Protein AF-A0AA37HK03-F1 (afdb_monomer_lite)

InterPro domains:
  IPR011094 Uncharacterised protein family, LppY/LpqO [PF07485] (30-148)

Foldseek 3Di:
DDDDDDDPPPDPDPPPPPDPPPDDDPLQVLLCVLQVHHFDAAPPQKTKDKQFQCVDFKDAPNRTDDSQRPRIKMKIWHDDDDQKIKIKIKHKAQPQLVPLLVVLCVVLVKDFPDKAAPGPRMVVGIIITIIIDMDGSNSVSNSNNSSCVSGPGDDHDVVPPDDDDDDDDDDDDPPRHDQPPQPPDPDPPAPDPQVVVCVVVVHHWDDRPNDTHDDDPDAAEEEEEEEDDPVCQVVDDCCPDLCVVVCVVCVVVSHHYYYHYDDPVCLVVSLVVLLVHQEYEYPYAQDDDVPGDGCVSVLVSQVVSVVSVRHYPCRSVVCVQFQWPCVLVVCQPPPQHFPKDKDQALVSLLPPVQVVLVVFKKWKAFGHDDDQVRIKIWHDDPDQKIFMFGLDDPRDTDIDGPVVVSVVSSVVCVVGGIMMMGHDDPCCQVFAKDFDDDPNDTDAIFTGNSPSDDDDDPDDDDDPGDGGDGDDDDDDDDDDDDPPSPPDPPDRGDRDRRRDD

Organism: NCBI:txid2038277

pLDDT: mean 76.16, std 23.77, range [21.95, 98.19]

Secondary structure (DSSP, 8-state):
---------------------PPPPHHHHHHHHHHTS--EEETTTEEEEEEE-TT--EEETTEEE-HHHH-EEEEEEEEEETTEEEEEEEEEEEHHHHHHHHHHHHHTT-EEEEEE-SSTTEES-EEEEEEEEEE-HHHHHHHHHHHHHTTT---SGGG--S--------PPPTTPPPPPP---------SS-HHHHHHHHTS--EEETTEEE----SPPEEEEEEE--HHHHHH--TTTSTTHHHHHHHHHTT-EEEEEEE-GGGHHHHHHHHTT-SEEEE---SS-BTTB--SHHHHHHHHHHHHTT-EETT-HHHHHHHTSTHHHHHTTTSTT----EE--SHHHHHHHHHHHHHTS-EEEE-SS--TTTTEEEEEE-STTEEEEEESSTT--EEEEEHHHHHHHHHHHHHTT---EEEE--GGGGG-EEEEEEETTEEEEEEEE---SSPPPPTT---PPPPPPPPPP-SS-------TTS-S-----S----PPP-

Structure (mmCIF, N/CA/C/O backbone):
data_AF-A0AA37HK03-F1
#
_entry.id   AF-A0AA37HK03-F1
#
loop_
_atom_site.group_PDB
_atom_site.id
_atom_site.type_symbol
_atom_site.label_atom_id
_atom_site.label_alt_id
_atom_site.label_comp_id
_atom_site.label_asym_id
_atom_site.label_entity_id
_atom_site.label_seq_id
_atom_site.pdbx_PDB_ins_code
_atom_site.Cartn_x
_atom_site.Cartn_y
_atom_site.Cartn_z
_atom_site.occupancy
_atom_site.B_iso_or_equiv
_atom_site.auth_seq_id
_atom_site.auth_comp_id
_atom_site.auth_asym_id
_atom_site.auth_atom_id
_atom_site.pdbx_PDB_model_num
ATOM 1 N N . MET A 1 1 ? 73.426 -10.318 -72.072 1.00 38.22 1 MET A N 1
ATOM 2 C CA . MET A 1 1 ? 73.362 -9.457 -70.872 1.00 38.22 1 MET A CA 1
ATOM 3 C C . MET A 1 1 ? 71.901 -9.128 -70.599 1.00 38.22 1 MET A C 1
ATOM 5 O O . MET A 1 1 ? 71.285 -8.549 -71.477 1.00 38.22 1 MET A O 1
ATOM 9 N N . ARG A 1 2 ? 71.408 -9.499 -69.402 1.00 37.91 2 ARG A N 1
ATOM 10 C CA . ARG A 1 2 ? 70.182 -9.012 -68.720 1.00 37.91 2 ARG A CA 1
ATOM 11 C C . ARG A 1 2 ? 68.852 -9.396 -69.399 1.00 37.91 2 ARG A C 1
ATOM 13 O O . ARG A 1 2 ? 68.442 -8.772 -70.361 1.00 37.91 2 ARG A O 1
ATOM 20 N N . SER A 1 3 ? 68.216 -10.515 -69.027 1.00 39.12 3 SER A N 1
ATOM 21 C CA . SER A 1 3 ? 67.276 -10.644 -67.888 1.00 39.12 3 SER A CA 1
ATOM 22 C C . SER A 1 3 ? 66.507 -9.356 -67.588 1.00 39.12 3 SER A C 1
ATOM 24 O O . SER A 1 3 ? 67.142 -8.362 -67.252 1.00 39.12 3 SER A O 1
ATOM 26 N N . TRP A 1 4 ? 65.171 -9.418 -67.631 1.00 37.78 4 TRP A N 1
ATOM 27 C CA . TRP A 1 4 ? 64.257 -9.138 -66.508 1.00 37.78 4 TRP A CA 1
ATOM 28 C C . TRP A 1 4 ? 62.807 -9.402 -66.964 1.00 37.78 4 TRP A C 1
ATOM 30 O O . TRP A 1 4 ? 62.128 -8.551 -67.528 1.00 37.78 4 TRP A O 1
ATOM 40 N N . MET A 1 5 ? 62.352 -10.634 -66.718 1.00 39.06 5 MET A N 1
ATOM 41 C CA . MET A 1 5 ? 60.961 -10.911 -66.355 1.00 39.06 5 MET A CA 1
ATOM 42 C C . MET A 1 5 ? 60.656 -10.178 -65.043 1.00 39.06 5 MET A C 1
ATOM 44 O O . MET A 1 5 ? 61.527 -10.145 -64.177 1.00 39.06 5 MET A O 1
ATOM 48 N N . MET A 1 6 ? 59.434 -9.668 -64.879 1.00 36.94 6 MET A N 1
ATOM 49 C CA . MET A 1 6 ? 58.530 -9.979 -63.753 1.00 36.94 6 MET A CA 1
ATOM 50 C C . MET A 1 6 ? 57.377 -8.970 -63.722 1.00 36.94 6 MET A C 1
ATOM 52 O O . MET A 1 6 ? 57.547 -7.791 -63.421 1.00 36.94 6 MET A O 1
ATOM 56 N N . ALA A 1 7 ? 56.188 -9.478 -64.040 1.00 40.47 7 ALA A N 1
ATOM 57 C CA . ALA A 1 7 ? 54.915 -8.840 -63.773 1.00 40.47 7 ALA A CA 1
ATOM 58 C C . ALA A 1 7 ? 54.727 -8.695 -62.254 1.00 40.47 7 ALA A C 1
ATOM 60 O O . ALA A 1 7 ? 54.696 -9.689 -61.532 1.00 40.47 7 ALA A O 1
ATOM 61 N N . PHE A 1 8 ? 54.583 -7.462 -61.769 1.00 38.34 8 PHE A N 1
ATOM 62 C CA . PHE A 1 8 ? 54.118 -7.186 -60.412 1.00 38.34 8 PHE A CA 1
ATOM 63 C C . PHE A 1 8 ? 52.585 -7.233 -60.400 1.00 38.34 8 PHE A C 1
ATOM 65 O O . PHE A 1 8 ? 51.907 -6.220 -60.549 1.00 38.34 8 PHE A O 1
ATOM 72 N N . ALA A 1 9 ? 52.032 -8.437 -60.248 1.00 40.00 9 ALA A N 1
ATOM 73 C CA . ALA A 1 9 ? 50.676 -8.609 -59.747 1.00 40.00 9 ALA A CA 1
ATOM 74 C C . ALA A 1 9 ? 50.735 -8.483 -58.219 1.00 40.00 9 ALA A C 1
ATOM 76 O O . ALA A 1 9 ? 51.138 -9.410 -57.518 1.00 40.00 9 ALA A O 1
ATOM 77 N N . SER A 1 10 ? 50.397 -7.303 -57.706 1.00 40.75 10 SER A N 1
ATOM 78 C CA . SER A 1 10 ? 50.293 -7.047 -56.272 1.00 40.75 10 SER A CA 1
ATOM 79 C C . SER A 1 10 ? 49.154 -7.876 -55.678 1.00 40.75 10 SER A C 1
ATOM 81 O O . SER A 1 10 ? 47.981 -7.533 -55.801 1.00 40.75 10 SER A O 1
ATOM 83 N N . ILE A 1 11 ? 49.515 -8.982 -55.030 1.00 42.47 11 ILE A N 1
ATOM 84 C CA . ILE A 1 11 ? 48.648 -9.736 -54.125 1.00 42.47 11 ILE A CA 1
ATOM 85 C C . ILE A 1 11 ? 48.390 -8.836 -52.911 1.00 42.47 11 ILE A C 1
ATOM 87 O O . ILE A 1 11 ? 49.252 -8.671 -52.049 1.00 42.47 11 ILE A O 1
ATOM 91 N N . LEU A 1 12 ? 47.203 -8.230 -52.848 1.00 44.94 12 LEU A N 1
ATOM 92 C CA . LEU A 1 12 ? 46.674 -7.657 -51.614 1.00 44.94 12 LEU A CA 1
ATOM 93 C C . LEU A 1 12 ? 46.266 -8.835 -50.714 1.00 44.94 12 LEU A C 1
ATOM 95 O O . LEU A 1 12 ? 45.176 -9.390 -50.840 1.00 44.94 12 LEU A O 1
ATOM 99 N N . GLY A 1 13 ? 47.181 -9.274 -49.851 1.00 41.62 13 GLY A N 1
ATOM 100 C CA . GLY A 1 13 ? 46.881 -10.255 -48.814 1.00 41.62 13 GLY A CA 1
ATOM 101 C C . GLY A 1 13 ? 45.881 -9.669 -47.820 1.00 41.62 13 GLY A C 1
ATOM 102 O O . GLY A 1 13 ? 46.199 -8.723 -47.102 1.00 41.62 13 GLY A O 1
ATOM 103 N N . LEU A 1 14 ? 44.674 -10.235 -47.777 1.00 44.09 14 LEU A N 1
ATOM 104 C CA . LEU A 1 14 ? 43.698 -10.004 -46.716 1.00 44.09 14 LEU A CA 1
ATOM 105 C C . LEU A 1 14 ? 44.274 -10.566 -45.402 1.00 44.09 14 LEU A C 1
ATOM 107 O O . LEU A 1 14 ? 44.093 -11.738 -45.077 1.00 44.09 14 LEU A O 1
ATOM 111 N N . VAL A 1 15 ? 45.000 -9.747 -44.641 1.00 44.62 15 VAL A N 1
ATOM 112 C CA . VAL A 1 15 ? 45.304 -10.054 -43.239 1.00 44.62 15 VAL A CA 1
ATOM 113 C C . VAL A 1 15 ? 44.048 -9.722 -42.442 1.00 44.62 15 VAL A C 1
ATOM 115 O O . VAL A 1 15 ? 43.826 -8.583 -42.037 1.00 44.62 15 VAL A O 1
ATOM 118 N N . ALA A 1 16 ? 43.185 -10.720 -42.257 1.00 44.19 16 ALA A N 1
ATOM 119 C CA . ALA A 1 16 ? 42.138 -10.654 -41.253 1.00 44.19 16 ALA A CA 1
ATOM 120 C C . ALA A 1 16 ? 42.818 -10.600 -39.876 1.00 44.19 16 ALA A C 1
ATOM 122 O O . ALA A 1 16 ? 43.355 -11.598 -39.398 1.00 44.19 16 ALA A O 1
ATOM 123 N N . LEU A 1 17 ? 42.833 -9.420 -39.254 1.00 42.72 17 LEU A N 1
ATOM 124 C CA . LEU A 1 17 ? 43.167 -9.264 -37.841 1.00 42.72 17 LEU A CA 1
ATOM 125 C C . LEU A 1 17 ? 42.097 -10.004 -37.027 1.00 42.72 17 LEU A C 1
ATOM 127 O O . LEU A 1 17 ? 41.047 -9.450 -36.708 1.00 42.72 17 LEU A O 1
ATOM 131 N N . ALA A 1 18 ? 42.345 -11.277 -36.724 1.00 41.91 18 ALA A N 1
ATOM 132 C CA . ALA A 1 18 ? 41.611 -11.981 -35.689 1.00 41.91 18 ALA A CA 1
ATOM 133 C C . ALA A 1 18 ? 41.924 -11.278 -34.362 1.00 41.91 18 ALA A C 1
ATOM 135 O O . ALA A 1 18 ? 43.042 -11.365 -33.853 1.00 41.91 18 ALA A O 1
ATOM 136 N N . LEU A 1 19 ? 40.956 -10.529 -33.829 1.00 42.00 19 LEU A N 1
ATOM 137 C CA . LEU A 1 19 ? 41.028 -10.049 -32.453 1.00 42.00 19 LEU A CA 1
ATOM 138 C C . LEU A 1 19 ? 41.231 -11.275 -31.549 1.00 42.00 19 LEU A C 1
ATOM 140 O O . LEU A 1 19 ? 40.526 -12.272 -31.739 1.00 42.00 19 LEU A O 1
ATOM 144 N N . PRO A 1 20 ? 42.177 -11.248 -30.595 1.00 37.78 20 PRO A N 1
ATOM 145 C CA . PRO A 1 20 ? 42.337 -12.359 -29.677 1.00 37.78 20 PRO A CA 1
ATOM 146 C C . PRO A 1 20 ? 41.033 -12.497 -28.893 1.00 37.78 20 PRO A C 1
ATOM 148 O O . PRO A 1 20 ? 40.609 -11.565 -28.210 1.00 37.78 20 PRO A O 1
ATOM 151 N N . ALA A 1 21 ? 40.381 -13.653 -29.008 1.00 44.53 21 ALA A N 1
ATOM 152 C CA . ALA A 1 21 ? 39.357 -14.037 -28.055 1.00 44.53 21 ALA A CA 1
ATOM 153 C C . ALA A 1 21 ? 40.021 -14.015 -26.672 1.00 44.53 21 ALA A C 1
ATOM 155 O O . ALA A 1 21 ? 40.962 -14.773 -26.428 1.00 44.53 21 ALA A O 1
ATOM 156 N N . GLN A 1 22 ? 39.602 -13.094 -25.801 1.00 55.88 22 GLN A N 1
ATOM 157 C CA . GLN A 1 22 ? 40.071 -13.074 -24.420 1.00 55.88 22 GLN A CA 1
ATOM 158 C C . GLN A 1 22 ? 39.709 -14.419 -23.794 1.00 55.88 22 GLN A C 1
ATOM 160 O O . GLN A 1 22 ? 38.540 -14.797 -23.732 1.00 55.88 22 GLN A O 1
ATOM 165 N N . ALA A 1 23 ? 40.732 -15.179 -23.407 1.00 62.81 23 ALA A N 1
ATOM 166 C CA . ALA A 1 23 ? 40.533 -16.416 -22.676 1.00 62.81 23 ALA A CA 1
ATOM 167 C C . ALA A 1 23 ? 39.816 -16.089 -21.359 1.00 62.81 23 ALA A 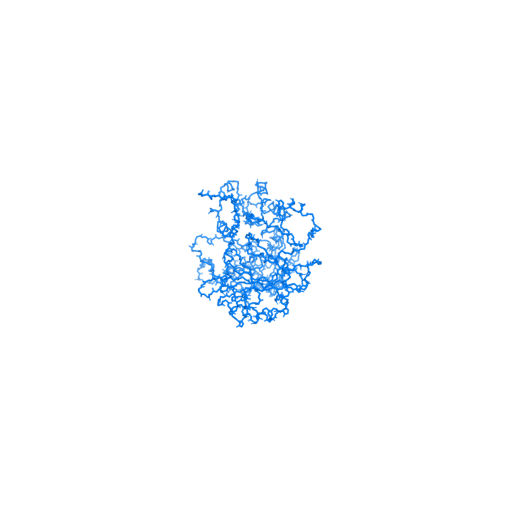C 1
ATOM 169 O O . ALA A 1 23 ? 40.187 -15.126 -20.686 1.00 62.81 23 ALA A O 1
ATOM 170 N N . ALA A 1 24 ? 38.800 -16.882 -21.007 1.00 72.94 24 ALA A N 1
ATOM 171 C CA . ALA A 1 24 ? 38.052 -16.710 -19.763 1.00 72.94 24 ALA A CA 1
ATOM 172 C C . ALA A 1 24 ? 39.011 -16.635 -18.565 1.00 72.94 24 ALA A C 1
ATOM 174 O O . ALA A 1 24 ? 39.952 -17.432 -18.486 1.00 72.94 24 ALA A O 1
ATOM 175 N N . GLU A 1 25 ? 38.781 -15.705 -17.634 1.00 87.06 25 GLU A N 1
ATOM 176 C CA . GLU A 1 25 ? 39.629 -15.580 -16.443 1.00 87.06 25 GLU A CA 1
ATOM 177 C C . GLU A 1 25 ? 39.592 -16.875 -15.611 1.00 87.06 25 GLU A C 1
ATOM 179 O O . GLU A 1 25 ? 38.585 -17.586 -15.578 1.00 87.06 25 GLU A O 1
ATOM 184 N N . SER A 1 26 ? 40.674 -17.187 -14.893 1.00 90.19 26 SER A N 1
ATOM 185 C CA . SER A 1 26 ? 40.794 -18.438 -14.124 1.00 90.19 26 SER A CA 1
ATOM 186 C C . SER A 1 26 ? 39.653 -18.653 -13.121 1.00 90.19 26 SER A C 1
ATOM 188 O O . SER A 1 26 ? 39.193 -19.778 -12.940 1.00 90.19 26 SER A O 1
ATOM 190 N N . TRP A 1 27 ? 39.136 -17.581 -12.514 1.00 93.12 27 TRP A N 1
ATOM 191 C CA . TRP A 1 27 ? 37.991 -17.659 -11.605 1.00 93.12 27 TRP A CA 1
ATOM 192 C C . TRP A 1 27 ? 36.672 -17.972 -12.332 1.00 93.12 27 TRP A C 1
ATOM 194 O O . TRP A 1 27 ? 35.844 -18.699 -11.789 1.00 93.12 27 TRP A O 1
ATOM 204 N N . GLN A 1 28 ? 36.483 -17.487 -13.567 1.00 94.56 28 GLN A N 1
ATOM 205 C CA . GLN A 1 28 ? 35.326 -17.841 -14.399 1.00 94.56 28 GLN A CA 1
ATOM 206 C C . GLN A 1 28 ? 35.395 -19.320 -14.800 1.00 94.56 28 GLN A C 1
ATOM 208 O O . GLN A 1 28 ? 34.388 -20.022 -14.750 1.00 94.56 28 GLN A O 1
ATOM 213 N N . GLN A 1 29 ? 36.592 -19.815 -15.141 1.00 93.25 29 GLN A N 1
ATOM 214 C CA . GLN A 1 29 ? 36.823 -21.232 -15.445 1.00 93.25 29 GLN A CA 1
ATOM 215 C C . GLN A 1 29 ? 36.558 -22.130 -14.229 1.00 93.25 29 GLN A C 1
ATOM 217 O O . GLN A 1 29 ? 35.939 -23.187 -14.371 1.00 93.25 29 GLN A O 1
ATOM 222 N N . ALA A 1 30 ? 36.975 -21.700 -13.034 1.00 94.06 30 ALA A N 1
ATOM 223 C CA . ALA A 1 30 ? 36.692 -22.401 -11.784 1.00 94.06 30 ALA A CA 1
ATOM 224 C C . ALA A 1 30 ? 35.182 -22.478 -11.506 1.00 94.06 30 ALA A C 1
ATOM 226 O O . ALA A 1 30 ? 34.683 -23.548 -11.160 1.00 94.06 30 ALA A O 1
ATOM 227 N N . ILE A 1 31 ? 34.439 -21.389 -11.739 1.00 95.31 31 ILE A N 1
ATOM 228 C CA . ILE A 1 31 ? 32.973 -21.382 -11.612 1.00 95.31 31 ILE A CA 1
ATOM 229 C C . ILE A 1 31 ? 32.322 -22.306 -12.636 1.00 95.31 31 ILE A C 1
ATOM 231 O O . ILE A 1 31 ? 31.485 -23.127 -12.270 1.00 95.31 31 ILE A O 1
ATOM 235 N N . ALA A 1 32 ? 32.708 -22.193 -13.909 1.00 92.44 32 ALA A N 1
ATOM 236 C CA . ALA A 1 32 ? 32.160 -23.020 -14.978 1.00 92.44 32 ALA A CA 1
ATOM 237 C C . ALA A 1 32 ? 32.378 -24.515 -14.705 1.00 92.44 32 ALA A C 1
ATOM 239 O O . ALA A 1 32 ? 31.477 -25.321 -14.928 1.00 92.44 32 ALA A O 1
ATOM 240 N N . SER A 1 33 ? 33.556 -24.866 -14.184 1.00 91.00 33 SER A N 1
ATOM 241 C CA . SER A 1 33 ? 33.901 -26.237 -13.806 1.00 91.00 33 SER A CA 1
ATOM 242 C C . SER A 1 33 ? 33.101 -26.706 -12.590 1.00 91.00 33 SER A C 1
ATOM 244 O O . SER A 1 33 ? 32.532 -27.791 -12.630 1.00 91.00 33 SER A O 1
ATOM 246 N N . GLY A 1 34 ? 33.005 -25.887 -11.536 1.00 90.94 34 GLY A N 1
ATOM 247 C CA . GLY A 1 34 ? 32.278 -26.238 -10.311 1.00 90.94 34 GLY A CA 1
ATOM 248 C C . GLY A 1 34 ? 30.763 -26.360 -10.506 1.00 90.94 34 GLY A C 1
ATOM 249 O O . GLY A 1 34 ? 30.147 -27.244 -9.923 1.00 90.94 34 GLY A O 1
ATOM 250 N N . LEU A 1 35 ? 30.167 -25.523 -11.364 1.00 90.19 35 LEU A N 1
ATOM 251 C CA . LEU A 1 35 ? 28.745 -25.603 -11.727 1.00 90.19 35 LEU A CA 1
ATOM 252 C C . LEU A 1 35 ? 28.457 -26.612 -12.850 1.00 90.19 35 LEU A C 1
ATOM 254 O O . LEU A 1 35 ? 27.295 -26.901 -13.125 1.00 90.19 35 LEU A O 1
ATOM 258 N N . GLY A 1 36 ? 29.486 -27.107 -13.545 1.00 87.31 36 GLY A N 1
ATOM 259 C CA . GLY A 1 36 ? 29.335 -27.997 -14.701 1.00 87.31 36 GLY A CA 1
ATOM 260 C C . GLY A 1 36 ? 28.715 -27.335 -15.942 1.00 87.31 36 GLY A C 1
ATOM 261 O O . GLY A 1 36 ? 28.294 -28.031 -16.868 1.00 87.31 36 GLY A O 1
ATOM 262 N N . LYS A 1 37 ? 28.634 -25.998 -15.982 1.00 86.44 37 LYS A N 1
ATOM 263 C CA . LYS A 1 37 ? 28.079 -25.222 -17.100 1.00 86.44 37 LYS A CA 1
ATOM 264 C C . LYS A 1 37 ? 28.776 -23.859 -17.207 1.00 86.44 37 LYS A C 1
ATOM 266 O O . LYS A 1 37 ? 28.854 -23.150 -16.203 1.00 86.44 37 LYS A O 1
ATOM 271 N N . PRO A 1 38 ? 29.225 -23.438 -18.405 1.00 89.56 38 PRO A N 1
ATOM 272 C CA . PRO A 1 38 ? 29.744 -22.090 -18.591 1.00 89.56 38 PRO A CA 1
ATOM 273 C C . PRO A 1 38 ? 28.625 -21.041 -18.504 1.00 89.56 38 PRO A C 1
ATOM 275 O O . PRO A 1 38 ? 27.493 -21.262 -18.938 1.00 89.56 38 PRO A O 1
ATOM 278 N N . GLY A 1 39 ? 28.968 -19.880 -17.959 1.00 89.75 39 GLY A N 1
ATOM 279 C CA . GLY A 1 39 ? 28.197 -18.644 -18.021 1.00 89.75 39 GLY A CA 1
ATOM 280 C C . GLY A 1 39 ? 28.657 -17.701 -19.131 1.00 89.75 39 GLY A C 1
ATOM 281 O O . GLY A 1 39 ? 29.530 -18.023 -19.938 1.00 89.75 39 GLY A O 1
ATOM 282 N N . MET A 1 40 ? 28.061 -16.514 -19.143 1.00 89.69 40 MET A N 1
ATOM 283 C CA . MET A 1 40 ? 28.362 -15.423 -20.063 1.00 89.69 40 MET A CA 1
ATOM 284 C C . MET A 1 40 ? 28.849 -14.203 -19.285 1.00 89.69 40 MET A C 1
ATOM 286 O O . MET A 1 40 ? 28.302 -13.868 -18.232 1.00 89.69 40 MET A O 1
ATOM 290 N N . GLU A 1 41 ? 29.864 -13.528 -19.815 1.00 88.25 41 GLU A N 1
ATOM 291 C CA . GLU A 1 41 ? 30.299 -12.243 -19.284 1.00 88.25 41 GLU A CA 1
ATOM 292 C C . GLU A 1 41 ? 29.314 -11.136 -19.682 1.00 88.25 41 GLU A C 1
ATOM 294 O O . GLU A 1 41 ? 28.898 -11.015 -20.834 1.00 88.25 41 GLU A O 1
ATOM 299 N N . MET A 1 42 ? 28.928 -10.340 -18.694 1.00 84.44 42 MET A N 1
ATOM 300 C CA . MET A 1 42 ? 28.010 -9.217 -18.795 1.00 84.44 42 MET A CA 1
ATOM 301 C C . MET A 1 42 ? 28.777 -7.910 -18.542 1.00 84.44 42 MET A C 1
ATOM 303 O O . MET A 1 42 ? 29.794 -7.918 -17.836 1.00 84.44 42 MET A O 1
ATOM 307 N N . PRO A 1 43 ? 28.287 -6.762 -19.051 1.00 79.88 43 PRO A N 1
ATOM 308 C CA . PRO A 1 43 ? 28.872 -5.459 -18.746 1.00 79.88 43 PRO A CA 1
ATOM 309 C C . PRO A 1 43 ? 29.088 -5.252 -17.240 1.00 79.88 43 PRO A C 1
ATOM 311 O O . PRO A 1 43 ? 28.246 -5.630 -16.427 1.00 79.88 43 PRO A O 1
ATOM 314 N N . GLY A 1 44 ? 30.210 -4.632 -16.870 1.00 80.81 44 GLY A N 1
ATOM 315 C CA . GLY A 1 44 ? 30.574 -4.414 -15.463 1.00 80.81 44 GLY A CA 1
ATOM 316 C C . GLY A 1 44 ? 31.347 -5.566 -14.808 1.00 80.81 44 GLY A C 1
ATOM 317 O O . GLY A 1 44 ? 31.490 -5.571 -13.586 1.00 80.81 44 GLY A O 1
ATOM 318 N N . GLY A 1 45 ? 31.857 -6.521 -15.597 1.00 85.75 45 GLY A N 1
ATOM 319 C CA . GLY A 1 45 ? 32.695 -7.620 -15.101 1.00 85.75 45 GLY A CA 1
ATOM 320 C C . GLY A 1 45 ? 31.909 -8.680 -14.329 1.00 85.75 45 GLY A C 1
ATOM 321 O O . GLY A 1 45 ? 32.440 -9.305 -13.411 1.00 85.75 45 GLY A O 1
ATOM 322 N N . VAL A 1 46 ? 30.627 -8.846 -14.663 1.00 92.12 46 VAL A N 1
ATOM 323 C CA . VAL A 1 46 ? 29.740 -9.833 -14.038 1.00 92.12 46 VAL A CA 1
ATOM 324 C C . VAL A 1 46 ? 29.717 -11.091 -14.896 1.00 92.12 46 VAL A C 1
ATOM 326 O O . VAL A 1 46 ? 29.409 -11.029 -16.080 1.00 92.12 46 VAL A O 1
ATOM 329 N N . TYR A 1 47 ? 29.984 -12.248 -14.305 1.00 93.88 47 TYR A N 1
ATOM 330 C CA . TYR A 1 47 ? 29.870 -13.545 -14.966 1.00 93.88 47 TYR A CA 1
ATOM 331 C C . TYR A 1 47 ? 28.559 -14.216 -14.562 1.00 93.88 47 TYR A C 1
ATOM 333 O O . TYR A 1 47 ? 28.361 -14.535 -13.391 1.00 93.88 47 TYR A O 1
ATOM 341 N N . ARG A 1 48 ? 27.633 -14.405 -15.506 1.00 94.25 48 ARG A N 1
ATOM 342 C CA . ARG A 1 48 ? 26.269 -14.879 -15.229 1.00 94.25 48 ARG A CA 1
ATOM 343 C C . ARG A 1 48 ? 26.018 -16.254 -15.835 1.00 94.25 48 ARG A C 1
ATOM 345 O O . ARG A 1 48 ? 26.170 -16.448 -17.037 1.00 94.25 48 ARG A O 1
ATOM 352 N N . VAL A 1 49 ? 25.563 -17.192 -15.014 1.00 93.81 49 VAL A N 1
ATOM 353 C CA . VAL A 1 49 ? 25.155 -18.543 -15.410 1.00 93.81 49 VAL A CA 1
ATOM 354 C C . VAL A 1 49 ? 23.630 -18.624 -15.373 1.00 93.81 49 VAL A C 1
ATOM 356 O O . VAL A 1 49 ? 23.011 -18.382 -14.338 1.00 93.81 49 VAL A O 1
ATOM 359 N N . GLY A 1 50 ? 23.019 -18.933 -16.519 1.00 90.81 50 GLY A N 1
ATOM 360 C CA . GLY A 1 50 ? 21.576 -19.152 -16.642 1.00 90.81 50 GLY A CA 1
ATOM 361 C C . GLY A 1 50 ? 21.203 -20.619 -16.433 1.00 90.81 50 GLY A C 1
ATOM 362 O O . GLY A 1 50 ? 21.834 -21.511 -17.005 1.00 90.81 50 GLY A O 1
ATOM 363 N N . LEU A 1 51 ? 20.159 -20.852 -15.640 1.00 92.00 51 LEU A N 1
ATOM 364 C CA . LEU A 1 51 ? 19.694 -22.164 -15.187 1.00 92.00 51 LEU A CA 1
ATOM 365 C C . LEU A 1 51 ? 18.162 -22.272 -15.363 1.00 92.00 51 LEU A C 1
ATOM 367 O O . LEU A 1 51 ? 17.419 -22.350 -14.386 1.00 92.00 51 LEU A O 1
ATOM 371 N N . PRO A 1 52 ? 17.642 -22.199 -16.601 1.00 90.44 52 PRO A N 1
ATOM 372 C CA . PRO A 1 52 ? 16.202 -22.189 -16.823 1.00 90.44 52 PRO A CA 1
ATOM 373 C C . PRO A 1 52 ? 15.555 -23.523 -16.426 1.00 90.44 52 PRO A C 1
ATOM 375 O O . PRO A 1 52 ? 16.003 -24.592 -16.846 1.00 90.44 52 PRO A O 1
ATOM 378 N N . ARG A 1 53 ? 14.434 -23.454 -15.699 1.00 92.69 53 ARG A N 1
ATOM 379 C CA . ARG A 1 53 ? 13.575 -24.595 -15.348 1.00 92.69 53 ARG A CA 1
ATOM 380 C C . ARG A 1 53 ? 12.748 -25.059 -16.546 1.00 92.69 53 ARG A C 1
ATOM 382 O O . ARG A 1 53 ? 11.537 -24.867 -16.619 1.00 92.69 53 ARG A O 1
ATOM 389 N N . THR A 1 54 ? 13.434 -25.616 -17.541 1.00 89.81 54 THR A N 1
ATOM 390 C CA . THR A 1 54 ? 12.828 -26.131 -18.786 1.00 89.81 54 THR A CA 1
ATOM 391 C C . THR A 1 54 ? 11.984 -27.394 -18.578 1.00 89.81 54 THR A C 1
ATOM 393 O O . THR A 1 54 ? 11.120 -27.712 -19.405 1.00 89.81 54 THR A O 1
ATOM 396 N N . ASP A 1 55 ? 12.201 -28.069 -17.451 1.00 92.19 55 ASP A N 1
ATOM 397 C CA . ASP A 1 55 ? 11.426 -29.197 -16.944 1.00 92.19 55 ASP A CA 1
ATOM 398 C C . ASP A 1 55 ? 10.014 -28.782 -16.506 1.00 92.19 55 ASP A C 1
ATOM 400 O O . ASP A 1 55 ? 9.052 -29.514 -16.750 1.00 92.19 55 ASP A O 1
ATOM 404 N N . LEU A 1 56 ? 9.865 -27.591 -15.919 1.00 93.19 56 LEU A N 1
ATOM 405 C CA . LEU A 1 56 ? 8.598 -27.144 -15.354 1.00 93.19 56 LEU A CA 1
ATOM 406 C C . LEU A 1 56 ? 7.574 -26.766 -16.434 1.00 93.19 56 LEU A C 1
ATOM 408 O O . LEU A 1 56 ? 7.862 -26.055 -17.399 1.00 93.19 56 LEU A O 1
ATOM 412 N N . LYS A 1 57 ? 6.331 -27.218 -16.232 1.00 94.00 57 LYS A N 1
ATOM 413 C CA . LYS A 1 57 ? 5.154 -26.879 -17.047 1.00 94.00 57 LYS A CA 1
ATOM 414 C C . LYS A 1 57 ? 4.180 -26.058 -16.207 1.00 94.00 57 LYS A C 1
ATOM 416 O O . LYS A 1 57 ? 3.178 -26.574 -15.727 1.00 94.00 57 LYS A O 1
ATOM 421 N N . VAL A 1 58 ? 4.524 -24.791 -15.987 1.00 93.50 58 VAL A N 1
ATOM 422 C CA . VAL A 1 58 ? 3.725 -23.863 -15.175 1.00 93.50 58 VAL A CA 1
ATOM 423 C C . VAL A 1 58 ? 2.661 -23.189 -16.027 1.00 93.50 58 VAL A C 1
ATOM 425 O O . VAL A 1 58 ? 2.925 -22.760 -17.148 1.00 93.50 58 VAL A O 1
ATOM 428 N N . THR A 1 59 ? 1.461 -23.068 -15.478 1.00 94.62 59 THR A N 1
ATOM 429 C CA . THR A 1 59 ? 0.349 -22.305 -16.045 1.00 94.62 59 THR A CA 1
ATOM 430 C C . THR A 1 59 ? -0.130 -21.259 -15.043 1.00 94.62 59 THR A C 1
ATOM 432 O O . THR A 1 59 ? -0.051 -21.479 -13.839 1.00 94.62 59 THR A O 1
ATOM 435 N N . LEU A 1 60 ? -0.617 -20.117 -15.520 1.00 91.12 60 LEU A N 1
ATOM 436 C CA . LEU A 1 60 ? -1.245 -19.076 -14.707 1.00 91.12 60 LEU A CA 1
ATOM 437 C C . LEU A 1 60 ? -2.543 -18.670 -15.395 1.00 91.12 60 LEU A C 1
ATOM 439 O O . LEU A 1 60 ? -2.515 -18.230 -16.541 1.00 91.12 60 LEU A O 1
ATOM 443 N N . ASP A 1 61 ? -3.675 -18.864 -14.714 1.00 89.00 61 ASP A N 1
ATOM 444 C CA . ASP A 1 61 ? -5.019 -18.574 -15.238 1.00 89.00 61 ASP A CA 1
ATOM 445 C C . ASP A 1 61 ? -5.254 -19.140 -16.664 1.00 89.00 61 ASP A C 1
ATOM 447 O O . ASP A 1 61 ? -5.863 -18.505 -17.521 1.00 89.00 61 ASP A O 1
ATOM 451 N N . GLY A 1 62 ? -4.736 -20.347 -16.934 1.00 87.06 62 GLY A N 1
ATOM 452 C CA . GLY A 1 62 ? -4.841 -21.035 -18.231 1.00 87.06 62 GLY A CA 1
ATOM 453 C C . GLY A 1 62 ? -3.746 -20.697 -19.253 1.00 87.06 62 GLY A C 1
ATOM 454 O O . GLY A 1 62 ? -3.658 -21.362 -20.284 1.00 87.06 62 GLY A O 1
ATOM 455 N N . VAL A 1 63 ? -2.871 -19.726 -18.971 1.00 88.81 63 VAL A N 1
ATOM 456 C CA . VAL A 1 63 ? -1.753 -19.341 -19.845 1.00 88.81 63 VAL A CA 1
ATOM 457 C C . VAL A 1 63 ? -0.487 -20.096 -19.450 1.00 88.81 63 VAL A C 1
ATOM 459 O O . VAL A 1 63 ? -0.044 -20.023 -18.305 1.00 88.81 63 VAL A O 1
ATOM 462 N N . ALA A 1 64 ? 0.125 -20.808 -20.396 1.00 90.62 64 ALA A N 1
ATOM 463 C CA . ALA A 1 64 ? 1.398 -21.488 -20.168 1.00 90.62 64 ALA A CA 1
ATOM 464 C C . ALA A 1 64 ? 2.543 -20.478 -19.988 1.00 90.62 64 ALA A C 1
ATOM 466 O O . ALA A 1 64 ? 2.806 -19.648 -20.859 1.00 90.62 64 ALA A O 1
ATOM 467 N N . ILE A 1 65 ? 3.264 -20.586 -18.875 1.00 89.62 65 ILE A N 1
ATOM 468 C CA . ILE A 1 65 ? 4.416 -19.748 -18.556 1.00 89.62 65 ILE A CA 1
ATOM 469 C C . ILE A 1 65 ? 5.670 -20.377 -19.154 1.00 89.62 65 ILE A C 1
ATOM 471 O O . ILE A 1 65 ? 6.097 -21.468 -18.776 1.00 89.62 65 ILE A O 1
ATOM 475 N N . LYS A 1 66 ? 6.283 -19.670 -20.103 1.00 83.56 66 LYS A N 1
ATOM 476 C CA . LYS A 1 66 ? 7.528 -20.106 -20.738 1.00 83.56 66 LYS A CA 1
ATOM 477 C C . LYS A 1 66 ? 8.718 -19.841 -19.805 1.00 83.56 66 LYS A C 1
ATOM 479 O O . LYS A 1 66 ? 8.754 -18.787 -19.165 1.00 83.56 66 LYS A O 1
ATOM 484 N N . PRO A 1 67 ? 9.743 -20.713 -19.762 1.00 83.94 67 PRO A N 1
ATOM 485 C CA . PRO A 1 67 ? 10.898 -20.494 -18.894 1.00 83.94 67 PRO A CA 1
ATOM 486 C C . PRO A 1 67 ? 11.608 -19.157 -19.111 1.00 83.94 67 PRO A C 1
ATOM 488 O O . PRO A 1 67 ? 11.986 -18.509 -18.141 1.00 83.94 67 PRO A O 1
ATOM 491 N N . ALA A 1 68 ? 11.704 -18.706 -20.366 1.00 78.31 68 ALA A N 1
ATOM 492 C CA . ALA A 1 68 ? 12.291 -17.414 -20.717 1.00 78.31 68 ALA A CA 1
ATOM 493 C C . ALA A 1 68 ? 11.513 -16.201 -20.169 1.00 78.31 68 ALA A C 1
ATOM 495 O O . ALA A 1 68 ? 12.089 -15.123 -20.070 1.00 78.31 68 ALA A O 1
ATOM 496 N N . LEU A 1 69 ? 10.229 -16.364 -19.824 1.00 81.12 69 LEU A N 1
ATOM 497 C CA . LEU A 1 69 ? 9.413 -15.304 -19.235 1.00 81.12 69 LEU A CA 1
ATOM 498 C C . LEU A 1 69 ? 9.643 -15.193 -17.725 1.00 81.12 69 LEU A C 1
ATOM 500 O O . LEU A 1 69 ? 9.857 -14.094 -17.227 1.00 81.12 69 LEU A O 1
ATOM 504 N N . ALA A 1 70 ? 9.566 -16.311 -16.994 1.00 84.25 70 ALA A N 1
ATOM 505 C CA . ALA A 1 70 ? 9.555 -16.257 -15.530 1.00 84.25 70 ALA A CA 1
ATOM 506 C C . ALA A 1 70 ? 10.129 -17.484 -14.802 1.00 84.25 70 ALA A C 1
ATOM 508 O O . ALA A 1 70 ? 10.188 -17.456 -13.581 1.00 84.25 70 ALA A O 1
ATOM 509 N N . LEU A 1 71 ? 10.578 -18.548 -15.480 1.00 89.81 71 LEU A N 1
ATOM 510 C CA . LEU A 1 71 ? 11.119 -19.754 -14.810 1.00 89.81 71 LEU A CA 1
ATOM 511 C C . LEU A 1 71 ? 12.643 -19.858 -14.975 1.00 89.81 71 LEU A C 1
ATOM 513 O O . LEU A 1 71 ? 13.203 -20.942 -15.138 1.00 89.81 71 LEU A O 1
ATOM 517 N N . GLY A 1 72 ? 13.316 -18.709 -15.014 1.00 88.75 72 GLY A N 1
ATOM 518 C CA . GLY A 1 72 ? 14.751 -18.613 -15.244 1.00 88.75 72 GLY A CA 1
ATOM 519 C C . GLY A 1 72 ? 15.536 -18.474 -13.947 1.00 88.75 72 GLY A C 1
ATOM 520 O O . GLY A 1 72 ? 15.750 -17.344 -13.517 1.00 88.75 72 GLY A O 1
ATOM 521 N N . SER A 1 73 ? 16.029 -19.578 -13.376 1.00 93.19 73 SER A N 1
ATOM 522 C CA . SER A 1 73 ? 17.021 -19.487 -12.299 1.00 93.19 73 SER A CA 1
ATOM 523 C C . SER A 1 73 ? 18.337 -18.927 -12.846 1.00 93.19 73 SER A C 1
ATOM 525 O O . SER A 1 73 ? 18.672 -19.114 -14.023 1.00 93.19 73 SER A O 1
ATOM 527 N N . TRP A 1 74 ? 19.112 -18.244 -12.011 1.00 94.69 74 TRP A N 1
ATOM 528 C CA . TRP A 1 74 ? 20.415 -17.713 -12.401 1.00 94.69 74 TRP A CA 1
ATOM 529 C C . TRP A 1 74 ? 21.351 -17.517 -11.211 1.00 94.69 74 TRP A C 1
ATOM 531 O O . TRP A 1 74 ? 20.925 -17.288 -10.083 1.00 94.69 74 TRP A O 1
ATOM 541 N N . LEU A 1 75 ? 22.649 -17.550 -11.506 1.00 96.69 75 LEU A N 1
ATOM 542 C CA . LEU A 1 75 ? 23.730 -17.188 -10.592 1.00 96.69 75 LEU A CA 1
ATOM 543 C C . LEU A 1 75 ? 24.616 -16.152 -11.283 1.00 96.69 75 LEU A C 1
ATOM 545 O O . LEU A 1 75 ? 24.989 -16.331 -12.441 1.00 96.69 75 LEU A O 1
ATOM 549 N N . ALA A 1 76 ? 24.935 -15.056 -10.606 1.00 95.69 76 ALA A N 1
ATOM 550 C CA . ALA A 1 76 ? 25.796 -14.001 -11.118 1.00 95.69 76 ALA A CA 1
ATOM 551 C C . ALA A 1 76 ? 26.951 -13.766 -10.152 1.00 95.69 76 ALA A C 1
ATOM 553 O O . ALA A 1 76 ? 26.742 -13.564 -8.960 1.00 95.69 76 ALA A O 1
ATOM 554 N N . PHE A 1 77 ? 28.160 -13.780 -10.694 1.00 96.88 77 PHE A N 1
ATOM 555 C CA . PHE A 1 77 ? 29.399 -13.694 -9.948 1.00 96.88 77 PHE A CA 1
ATOM 556 C C . PHE A 1 77 ? 30.145 -12.427 -10.331 1.00 96.88 77 PHE A C 1
ATOM 558 O O . PHE A 1 77 ? 30.226 -12.079 -11.510 1.00 96.88 77 PHE A O 1
ATOM 565 N N . GLN A 1 78 ? 30.734 -11.764 -9.347 1.00 94.44 78 GLN A N 1
ATOM 566 C CA . GLN A 1 78 ? 31.605 -10.621 -9.570 1.00 94.44 78 GLN A CA 1
ATOM 567 C C . GLN A 1 78 ? 32.860 -10.761 -8.720 1.00 94.44 78 GLN A C 1
ATOM 569 O O . GLN A 1 78 ? 32.796 -11.101 -7.538 1.00 94.44 78 GLN A O 1
ATOM 574 N N . LYS A 1 79 ? 34.017 -10.490 -9.319 1.00 93.62 79 LYS A N 1
ATOM 575 C CA . LYS A 1 79 ? 35.296 -10.473 -8.610 1.00 93.62 79 LYS A CA 1
ATOM 576 C C . LYS A 1 79 ? 35.325 -9.305 -7.622 1.00 93.62 79 LYS A C 1
ATOM 578 O O . LYS A 1 79 ? 35.107 -8.163 -8.015 1.00 93.62 79 LYS A O 1
ATOM 583 N N . VAL A 1 80 ? 35.612 -9.592 -6.353 1.00 92.56 80 VAL A N 1
ATOM 584 C CA . VAL A 1 80 ? 35.661 -8.592 -5.263 1.00 92.56 80 VAL A CA 1
ATOM 585 C C . VAL A 1 80 ? 37.024 -8.517 -4.570 1.00 92.56 80 VAL A C 1
ATOM 587 O O . VAL A 1 80 ? 37.236 -7.661 -3.717 1.00 92.56 80 VAL A O 1
ATOM 590 N N . GLY A 1 81 ? 37.969 -9.382 -4.943 1.00 87.44 81 GLY A N 1
ATOM 591 C CA . GLY A 1 81 ? 39.332 -9.379 -4.419 1.00 87.44 81 GLY A CA 1
ATOM 592 C C . GLY A 1 81 ? 40.225 -10.407 -5.110 1.00 87.44 81 GLY A C 1
ATOM 593 O O . GLY A 1 81 ? 39.825 -11.049 -6.088 1.00 87.44 81 GLY A O 1
ATOM 594 N N . GLU A 1 82 ? 41.444 -10.578 -4.599 1.00 86.06 82 GLU A N 1
ATOM 595 C CA . GLU A 1 82 ? 42.336 -11.651 -5.044 1.00 86.06 82 GLU A CA 1
ATOM 596 C C . GLU A 1 82 ? 41.730 -13.011 -4.684 1.00 86.06 82 GLU A C 1
ATOM 598 O O . GLU A 1 82 ? 41.515 -13.324 -3.516 1.00 86.06 82 GLU A O 1
ATOM 603 N N . ASN A 1 83 ? 41.411 -13.806 -5.707 1.00 87.69 83 ASN A N 1
ATOM 604 C CA . ASN A 1 83 ? 40.760 -15.111 -5.573 1.00 87.69 83 ASN A CA 1
ATOM 605 C C . ASN A 1 83 ? 39.460 -15.102 -4.733 1.00 87.69 83 ASN A C 1
ATOM 607 O O . ASN A 1 83 ? 39.152 -16.073 -4.040 1.00 87.69 83 ASN A O 1
ATOM 611 N N . GLN A 1 84 ? 38.709 -13.996 -4.769 1.00 93.88 84 GLN A N 1
ATOM 612 C CA . GLN A 1 84 ? 37.428 -13.841 -4.079 1.00 93.88 84 GLN A CA 1
ATOM 613 C C . GLN A 1 84 ? 36.364 -13.302 -5.031 1.00 93.88 84 GLN A C 1
ATOM 615 O O . GLN A 1 84 ? 36.582 -12.311 -5.738 1.00 93.88 84 GLN A O 1
ATOM 620 N N . VAL A 1 85 ? 35.194 -13.931 -5.005 1.00 96.50 85 VAL A N 1
ATOM 621 C CA . VAL A 1 85 ? 34.001 -13.492 -5.730 1.00 96.50 85 VAL A CA 1
ATOM 622 C C . VAL A 1 85 ? 32.841 -13.297 -4.765 1.00 96.50 85 VAL A C 1
ATOM 624 O O . VAL A 1 85 ? 32.733 -13.994 -3.757 1.00 96.50 85 VAL A O 1
ATOM 627 N N . MET A 1 86 ? 31.975 -12.347 -5.093 1.00 96.38 86 MET A N 1
ATOM 628 C CA . MET A 1 86 ? 30.605 -12.305 -4.600 1.00 96.38 86 MET A CA 1
ATOM 629 C C . MET A 1 86 ? 29.733 -13.061 -5.600 1.00 96.38 86 MET A C 1
ATOM 631 O O . MET A 1 86 ? 29.914 -12.907 -6.810 1.00 96.38 86 MET A O 1
ATOM 635 N N . VAL A 1 87 ? 28.776 -13.835 -5.102 1.00 96.38 87 VAL A N 1
ATOM 636 C CA . VAL A 1 87 ? 27.676 -14.387 -5.890 1.00 96.38 87 VAL A CA 1
ATOM 637 C C . VAL A 1 87 ? 26.351 -13.829 -5.395 1.00 96.38 87 VAL A C 1
ATOM 639 O O . VAL A 1 87 ? 26.126 -13.736 -4.192 1.00 96.38 87 VAL A O 1
ATOM 642 N N . MET A 1 88 ? 25.470 -13.503 -6.334 1.00 92.62 88 MET A N 1
ATOM 643 C CA . MET A 1 88 ? 24.040 -13.350 -6.096 1.00 92.62 88 MET A CA 1
ATOM 644 C C . MET A 1 88 ? 23.281 -14.298 -7.014 1.00 92.62 88 MET A C 1
ATOM 646 O O . MET A 1 88 ? 23.733 -14.584 -8.126 1.00 92.62 88 MET A O 1
ATOM 650 N N . GLY A 1 89 ? 22.120 -14.768 -6.581 1.00 92.94 89 GLY A N 1
ATOM 651 C CA . GLY A 1 89 ? 21.322 -15.672 -7.392 1.00 92.94 89 GLY A CA 1
ATOM 652 C C . GLY A 1 89 ? 19.848 -15.646 -7.075 1.00 92.94 89 GLY A C 1
ATOM 653 O O . GLY A 1 89 ? 19.436 -15.163 -6.025 1.00 92.94 89 GLY A O 1
ATOM 654 N N . ASP A 1 90 ? 19.095 -16.214 -8.002 1.00 94.44 90 ASP A N 1
ATOM 655 C CA . ASP A 1 90 ? 17.659 -16.433 -7.923 1.00 94.44 90 ASP A CA 1
ATOM 656 C C . ASP A 1 90 ? 17.393 -17.867 -8.385 1.00 94.44 90 ASP A C 1
ATOM 658 O O . ASP A 1 90 ? 17.722 -18.230 -9.521 1.00 94.44 90 ASP A O 1
ATOM 662 N N . LEU A 1 91 ? 16.885 -18.708 -7.486 1.00 96.06 91 LEU A N 1
ATOM 663 C CA . LEU A 1 91 ? 16.618 -20.119 -7.740 1.00 96.06 91 LEU A CA 1
ATOM 664 C C . LEU A 1 91 ? 15.111 -20.362 -7.769 1.00 96.06 91 LEU A C 1
ATOM 666 O O . LEU A 1 91 ? 14.434 -20.231 -6.751 1.00 96.06 91 LEU A O 1
ATOM 670 N N . VAL A 1 92 ? 14.601 -20.767 -8.929 1.00 96.19 92 VAL A N 1
ATOM 671 C CA . VAL A 1 92 ? 13.210 -21.183 -9.121 1.00 96.19 92 VAL A CA 1
ATOM 672 C C . VAL A 1 92 ? 13.051 -22.633 -8.678 1.00 96.19 92 VAL A C 1
ATOM 674 O O . VAL A 1 92 ? 13.639 -23.539 -9.277 1.00 96.19 92 VAL A O 1
ATOM 677 N N . LEU A 1 93 ? 12.232 -22.848 -7.654 1.00 95.94 93 LEU A N 1
ATOM 678 C CA . LEU A 1 93 ? 12.016 -24.125 -6.979 1.00 95.94 93 LEU A CA 1
ATOM 679 C C . LEU A 1 93 ? 10.522 -24.445 -6.896 1.00 95.94 93 LEU A C 1
ATOM 681 O O . LEU A 1 93 ? 9.688 -23.546 -6.770 1.00 95.94 93 LEU A O 1
ATOM 685 N N . THR A 1 94 ? 10.172 -25.728 -6.929 1.00 95.31 94 THR A N 1
ATOM 686 C CA . THR A 1 94 ? 8.846 -26.183 -6.484 1.00 95.31 94 THR A CA 1
ATOM 687 C C . THR A 1 94 ? 8.802 -26.273 -4.959 1.00 95.31 94 THR A C 1
ATOM 689 O O . THR A 1 94 ? 9.838 -26.288 -4.296 1.00 95.31 94 THR A O 1
ATOM 692 N N . GLU A 1 95 ? 7.603 -26.326 -4.375 1.00 92.69 95 GLU A N 1
ATOM 693 C CA . GLU A 1 95 ? 7.423 -26.337 -2.913 1.00 92.69 95 GLU A CA 1
ATOM 694 C C . GLU A 1 95 ? 8.208 -27.461 -2.210 1.00 92.69 95 GLU A C 1
ATOM 696 O O . GLU A 1 95 ? 8.798 -27.234 -1.155 1.00 92.69 95 GLU A O 1
ATOM 701 N N . ASP A 1 96 ? 8.279 -28.648 -2.819 1.00 95.12 96 ASP A N 1
ATOM 702 C CA . ASP A 1 96 ? 9.022 -29.808 -2.311 1.00 95.12 96 ASP A CA 1
ATOM 703 C C . ASP A 1 96 ? 10.550 -29.681 -2.449 1.00 95.12 96 ASP A C 1
ATOM 705 O O . ASP A 1 96 ? 11.289 -30.369 -1.746 1.00 95.12 96 ASP A O 1
ATOM 709 N N . GLU A 1 97 ? 11.039 -28.785 -3.307 1.00 97.44 97 GLU A N 1
ATOM 710 C CA . GLU A 1 97 ? 12.472 -28.555 -3.538 1.00 97.44 97 GLU A CA 1
ATOM 711 C C . GLU A 1 97 ? 13.059 -27.490 -2.595 1.00 97.44 97 GLU A C 1
ATOM 713 O O . GLU A 1 97 ? 14.271 -27.450 -2.395 1.00 97.44 97 GLU A O 1
ATOM 718 N N . VAL A 1 98 ? 12.227 -26.646 -1.972 1.00 96.25 98 VAL A N 1
ATOM 719 C CA . VAL A 1 98 ? 12.687 -25.527 -1.130 1.00 96.25 98 VAL A CA 1
ATOM 720 C C . VAL A 1 98 ? 13.560 -25.992 0.031 1.00 96.25 98 VAL A C 1
ATOM 722 O O . VAL A 1 98 ? 14.681 -25.512 0.186 1.00 96.25 98 VAL A O 1
ATOM 725 N N . ASN A 1 99 ? 13.058 -26.907 0.862 1.00 95.75 99 ASN A N 1
ATOM 726 C CA . ASN A 1 99 ? 13.754 -27.301 2.090 1.00 95.75 99 ASN A CA 1
ATOM 727 C C . ASN A 1 99 ? 15.077 -28.044 1.817 1.00 95.75 99 ASN A C 1
ATOM 729 O O . ASN A 1 99 ? 16.071 -27.692 2.454 1.00 95.75 99 ASN A O 1
ATOM 733 N N . PRO A 1 100 ? 15.146 -29.011 0.875 1.00 96.31 100 PRO A N 1
ATOM 734 C CA . PRO A 1 100 ? 16.411 -29.654 0.514 1.00 96.31 100 PRO A CA 1
ATOM 735 C C . PRO A 1 100 ? 17.476 -28.665 0.021 1.00 96.31 100 PRO A C 1
ATOM 737 O O . PRO A 1 100 ? 18.624 -28.718 0.460 1.00 96.31 100 PRO A O 1
ATOM 740 N N . VAL A 1 101 ? 17.089 -27.724 -0.847 1.00 97.75 101 VAL A N 1
ATOM 741 C CA . VAL A 1 101 ? 18.002 -26.706 -1.390 1.00 97.75 101 VAL A CA 1
ATOM 742 C C . VAL A 1 101 ? 18.459 -25.750 -0.288 1.00 97.75 101 VAL A C 1
ATOM 744 O O . VAL A 1 101 ? 19.653 -25.493 -0.149 1.00 97.75 101 VAL A O 1
ATOM 747 N N . MET A 1 102 ? 17.525 -25.271 0.537 1.00 94.19 102 MET A N 1
ATOM 748 C CA . MET A 1 102 ? 17.798 -24.385 1.671 1.00 94.19 102 MET A CA 1
ATOM 749 C C . MET A 1 102 ? 18.795 -25.001 2.657 1.00 94.19 102 MET A C 1
ATOM 751 O O . MET A 1 102 ? 19.726 -24.319 3.082 1.00 94.19 102 MET A O 1
ATOM 755 N N . ALA A 1 103 ? 18.624 -26.282 2.995 1.00 91.06 103 ALA A N 1
ATOM 756 C CA . ALA A 1 103 ? 19.533 -26.994 3.888 1.00 91.06 103 ALA A CA 1
ATOM 757 C C . ALA A 1 103 ? 20.955 -27.055 3.311 1.00 91.06 103 ALA A C 1
ATOM 759 O O . ALA A 1 103 ? 21.905 -26.664 3.986 1.00 91.06 103 ALA A O 1
ATOM 760 N N . CYS A 1 104 ? 21.093 -27.445 2.039 1.00 95.12 104 CYS A N 1
ATOM 761 C CA . CYS A 1 104 ? 22.395 -27.540 1.379 1.00 95.12 104 CYS A CA 1
ATOM 762 C C . CYS A 1 104 ? 23.111 -26.178 1.288 1.00 95.12 104 CYS A C 1
ATOM 764 O O . CYS A 1 104 ? 24.307 -26.079 1.567 1.00 95.12 104 CYS A O 1
ATOM 766 N N . LEU A 1 105 ? 22.377 -25.109 0.956 1.00 95.06 105 LEU A N 1
ATOM 767 C CA . LEU A 1 105 ? 22.921 -23.748 0.918 1.00 95.06 105 LEU A CA 1
ATOM 768 C C . LEU A 1 105 ? 23.404 -23.293 2.298 1.00 95.06 105 LEU A C 1
ATOM 770 O O . LEU A 1 105 ? 24.508 -22.761 2.414 1.00 95.06 105 LEU A O 1
ATOM 774 N N . HIS A 1 106 ? 22.605 -23.538 3.339 1.00 90.88 106 HIS A N 1
ATOM 775 C CA . HIS A 1 106 ? 22.942 -23.157 4.706 1.00 90.88 106 HIS A CA 1
ATOM 776 C C . HIS A 1 106 ? 24.189 -23.891 5.218 1.00 90.88 106 HIS A C 1
ATOM 778 O O . HIS A 1 106 ? 25.102 -23.254 5.744 1.00 90.88 106 HIS A O 1
ATOM 784 N N . GLU A 1 107 ? 24.269 -25.208 5.011 1.00 91.88 107 GLU A N 1
ATOM 785 C CA . GLU A 1 107 ? 25.443 -26.023 5.363 1.00 91.88 107 GLU A CA 1
ATOM 786 C C . GLU A 1 107 ? 26.708 -25.564 4.627 1.00 91.88 107 GLU A C 1
ATOM 788 O O . GLU A 1 107 ? 27.808 -25.588 5.180 1.00 91.88 107 GLU A O 1
ATOM 793 N N . GLY A 1 108 ? 26.548 -25.102 3.387 1.00 90.81 108 GLY A N 1
ATOM 794 C CA . GLY A 1 108 ? 27.625 -24.586 2.554 1.00 90.81 108 GLY A CA 1
ATOM 795 C C . GLY A 1 108 ? 27.992 -23.117 2.784 1.00 90.81 108 GLY A C 1
ATOM 796 O O . GLY A 1 108 ? 28.840 -22.597 2.056 1.00 90.81 108 GLY A O 1
ATOM 797 N N . GLY A 1 109 ? 27.374 -22.443 3.762 1.00 88.56 109 GLY A N 1
ATOM 798 C CA . GLY A 1 109 ? 27.655 -21.043 4.094 1.00 88.56 109 GLY A CA 1
ATOM 799 C C . GLY A 1 109 ? 27.139 -20.028 3.068 1.00 88.56 109 GLY A C 1
ATOM 800 O O . GLY A 1 109 ? 27.676 -18.924 2.986 1.00 88.56 109 GLY A O 1
ATOM 801 N N . VAL A 1 110 ? 26.127 -20.389 2.276 1.00 94.88 110 VAL A N 1
ATOM 802 C CA . VAL A 1 110 ? 25.439 -19.475 1.356 1.00 94.88 110 VAL A CA 1
ATOM 803 C C . VAL A 1 110 ? 24.223 -18.878 2.056 1.00 94.88 110 VAL A C 1
ATOM 805 O O . VAL A 1 110 ? 23.365 -19.595 2.573 1.00 94.88 110 VAL A O 1
ATOM 808 N N . GLU A 1 111 ? 24.140 -17.551 2.077 1.00 89.75 111 GLU A N 1
ATOM 809 C CA . GLU A 1 111 ? 23.027 -16.840 2.695 1.00 89.75 111 GLU A CA 1
ATOM 810 C C . GLU A 1 111 ? 21.792 -16.889 1.799 1.00 89.75 111 GLU A C 1
ATOM 812 O O . GLU A 1 111 ? 21.870 -16.671 0.588 1.00 89.75 111 GLU A O 1
ATOM 817 N N . ILE A 1 112 ? 20.632 -17.110 2.413 1.00 92.69 112 ILE A N 1
ATOM 818 C CA . ILE A 1 112 ? 19.329 -17.005 1.757 1.00 92.69 112 ILE A CA 1
ATOM 819 C C . ILE A 1 112 ? 18.761 -15.642 2.123 1.00 92.69 112 ILE A C 1
ATOM 821 O O . ILE A 1 112 ? 18.399 -15.391 3.272 1.00 92.69 112 ILE A O 1
ATOM 825 N N . THR A 1 113 ? 18.721 -14.743 1.148 1.00 81.50 113 THR A N 1
ATOM 826 C CA . THR A 1 113 ? 18.342 -13.342 1.355 1.00 81.50 113 THR A CA 1
ATOM 827 C C . THR A 1 113 ? 16.834 -13.135 1.261 1.00 81.50 113 THR A C 1
ATOM 829 O O . THR A 1 113 ? 16.306 -12.219 1.890 1.00 81.50 113 THR A O 1
ATOM 832 N N . ALA A 1 114 ? 16.127 -13.993 0.518 1.00 75.00 114 ALA A N 1
ATOM 833 C CA . ALA A 1 114 ? 14.670 -14.026 0.465 1.00 75.00 114 ALA A CA 1
ATOM 834 C C . ALA A 1 114 ? 14.144 -15.360 -0.088 1.00 75.00 114 ALA A C 1
ATOM 836 O O . ALA A 1 114 ? 14.823 -16.046 -0.846 1.00 75.00 114 ALA A O 1
ATOM 837 N N . LEU A 1 115 ? 12.892 -15.682 0.237 1.00 91.50 115 LEU A N 1
ATOM 838 C CA . LEU A 1 115 ? 12.105 -16.731 -0.410 1.00 91.50 115 LEU A CA 1
ATOM 839 C C . LEU A 1 115 ? 10.692 -16.190 -0.634 1.00 91.50 115 LEU A C 1
ATOM 841 O O . LEU A 1 115 ? 10.020 -15.830 0.332 1.00 91.50 115 LEU A O 1
ATOM 845 N N . HIS A 1 116 ? 10.251 -16.094 -1.885 1.00 83.06 116 HIS A N 1
ATOM 846 C CA . HIS A 1 116 ? 8.920 -15.573 -2.214 1.00 83.06 116 HIS A CA 1
ATOM 847 C C . HIS A 1 116 ? 8.444 -16.052 -3.589 1.00 83.06 116 HIS A C 1
ATOM 849 O O . HIS A 1 116 ? 9.130 -16.794 -4.278 1.00 83.06 116 HIS A O 1
ATOM 855 N N . ASN A 1 117 ? 7.248 -15.649 -4.000 1.00 81.50 117 ASN A N 1
ATOM 856 C CA . ASN A 1 117 ? 6.652 -16.000 -5.285 1.00 81.50 117 ASN A CA 1
ATOM 857 C C . ASN A 1 117 ? 6.732 -14.817 -6.267 1.00 81.50 117 ASN A C 1
ATOM 859 O O . ASN A 1 117 ? 6.367 -13.699 -5.915 1.00 81.50 117 ASN A O 1
ATOM 863 N N . HIS A 1 118 ? 7.134 -15.049 -7.520 1.00 82.38 118 HIS A N 1
ATOM 864 C CA . HIS A 1 118 ? 7.005 -14.034 -8.582 1.00 82.38 118 HIS A CA 1
ATOM 865 C C . HIS A 1 118 ? 5.652 -14.118 -9.305 1.00 82.38 118 HIS A C 1
ATOM 867 O O . HIS A 1 118 ? 5.171 -13.128 -9.852 1.00 82.38 118 HIS A O 1
ATOM 873 N N . LEU A 1 119 ? 5.017 -15.295 -9.299 1.00 84.31 119 LEU A N 1
ATOM 874 C CA . LEU A 1 119 ? 3.795 -15.586 -10.047 1.00 84.31 119 LEU A CA 1
ATOM 875 C C . LEU A 1 119 ? 2.671 -16.001 -9.097 1.00 84.31 119 LEU A C 1
ATOM 877 O O . LEU A 1 119 ? 2.656 -17.108 -8.563 1.00 84.31 119 LEU A O 1
ATOM 881 N N . LEU A 1 120 ? 1.711 -15.107 -8.868 1.00 81.31 120 LEU A N 1
ATOM 882 C CA . LEU A 1 120 ? 0.519 -15.428 -8.082 1.00 81.31 120 LEU A CA 1
ATOM 883 C C . LEU A 1 120 ? -0.421 -16.332 -8.893 1.00 81.31 120 LEU A C 1
ATOM 885 O O . LEU A 1 120 ? -0.712 -16.017 -10.042 1.00 81.31 120 LEU A O 1
ATOM 889 N N . ARG A 1 121 ? -0.955 -17.392 -8.263 1.00 86.94 121 ARG A N 1
ATOM 890 C CA . ARG A 1 121 ? -1.882 -18.390 -8.858 1.00 86.94 121 ARG A CA 1
ATOM 891 C C . ARG A 1 121 ? -1.262 -19.310 -9.919 1.00 86.94 121 ARG A C 1
ATOM 893 O O . ARG A 1 121 ? -1.989 -19.973 -10.654 1.00 86.94 121 ARG A O 1
ATOM 900 N N . ALA A 1 122 ? 0.064 -19.363 -9.993 1.00 89.69 122 ALA A N 1
ATOM 901 C CA . ALA A 1 122 ? 0.752 -20.326 -10.838 1.00 89.69 122 ALA A CA 1
ATOM 902 C C . ALA A 1 122 ? 0.484 -21.774 -10.383 1.00 89.69 122 ALA A C 1
ATOM 904 O O . ALA A 1 122 ? 0.432 -22.061 -9.186 1.00 89.69 122 ALA A O 1
ATOM 905 N N . SER A 1 123 ? 0.333 -22.684 -11.346 1.00 91.94 123 SER A N 1
ATOM 906 C CA . SER A 1 123 ? 0.185 -24.123 -11.131 1.00 91.94 123 SER A CA 1
ATOM 907 C C . SER A 1 123 ? 1.103 -24.913 -12.085 1.00 91.94 123 SER A C 1
ATOM 909 O O . SER A 1 123 ? 0.965 -24.752 -13.301 1.00 91.94 123 SER A O 1
ATOM 911 N N . PRO A 1 124 ? 2.025 -25.759 -11.579 1.00 92.75 124 PRO A N 1
ATOM 912 C CA . PRO A 1 124 ? 2.374 -25.890 -10.164 1.00 92.75 124 PRO A CA 1
ATOM 913 C C . PRO A 1 124 ? 2.935 -24.581 -9.590 1.00 92.75 124 PRO A C 1
ATOM 915 O O . PRO A 1 124 ? 3.437 -23.726 -10.320 1.00 92.75 124 PRO A O 1
ATOM 918 N N . SER A 1 125 ? 2.816 -24.437 -8.272 1.00 91.62 125 SER A N 1
ATOM 919 C CA . SER A 1 125 ? 3.368 -23.306 -7.530 1.00 91.62 125 SER A CA 1
ATOM 920 C C . SER A 1 125 ? 4.895 -23.313 -7.621 1.00 91.62 125 SER A C 1
ATOM 922 O O . SER A 1 125 ? 5.537 -24.358 -7.486 1.00 91.62 125 SER A O 1
ATOM 924 N N . THR A 1 126 ? 5.468 -22.137 -7.860 1.00 93.62 126 THR A N 1
ATOM 925 C CA . THR A 1 126 ? 6.916 -21.922 -7.930 1.00 93.62 126 THR A CA 1
ATOM 926 C C . THR A 1 126 ? 7.328 -20.827 -6.962 1.00 93.62 126 THR A C 1
ATOM 928 O O . THR A 1 126 ? 6.720 -19.752 -6.934 1.00 93.62 126 THR A O 1
ATOM 931 N N . LEU A 1 127 ? 8.397 -21.087 -6.220 1.00 93.56 127 LEU A N 1
ATOM 932 C CA . LEU A 1 127 ? 9.027 -20.172 -5.279 1.00 93.56 127 LEU A CA 1
ATOM 933 C C . LEU A 1 127 ? 10.422 -19.790 -5.783 1.00 93.56 127 LEU A C 1
ATOM 935 O O . LEU A 1 127 ? 11.070 -20.549 -6.497 1.00 93.56 127 LEU A O 1
ATOM 939 N N . TYR A 1 128 ? 10.859 -18.598 -5.408 1.00 93.62 128 TYR A N 1
ATOM 940 C CA . TYR A 1 128 ? 12.078 -17.945 -5.861 1.00 93.62 128 TYR A CA 1
ATOM 941 C C . TYR A 1 128 ? 12.933 -17.677 -4.635 1.00 93.62 128 TYR A C 1
ATOM 943 O O . TYR A 1 128 ? 12.558 -16.896 -3.753 1.00 93.62 128 TYR A O 1
ATOM 951 N N . MET A 1 129 ? 14.037 -18.410 -4.546 1.00 93.94 129 MET A N 1
ATOM 952 C CA . MET A 1 129 ? 14.987 -18.327 -3.450 1.00 93.94 129 MET A CA 1
ATOM 953 C C . MET A 1 129 ? 16.165 -17.461 -3.874 1.00 93.94 129 MET A C 1
ATOM 955 O O . MET A 1 129 ? 16.956 -17.844 -4.737 1.00 93.94 129 MET A O 1
ATOM 959 N N . HIS A 1 130 ? 16.282 -16.300 -3.244 1.00 91.12 130 HIS A N 1
ATOM 960 C CA . HIS A 1 130 ? 17.373 -15.366 -3.477 1.00 91.12 130 HIS A CA 1
ATOM 961 C C . HIS A 1 130 ? 18.549 -15.732 -2.585 1.00 91.12 130 HIS A C 1
ATOM 963 O O . HIS A 1 130 ? 18.381 -15.940 -1.381 1.00 91.12 130 HIS A O 1
ATOM 969 N N . VAL A 1 131 ? 19.738 -15.811 -3.176 1.00 93.69 131 VAL A N 1
ATOM 970 C CA . VAL A 1 131 ? 20.955 -16.268 -2.496 1.00 93.69 131 VAL A CA 1
ATOM 971 C C . VAL A 1 131 ? 22.087 -15.259 -2.629 1.00 93.69 131 VAL A C 1
ATOM 973 O O . VAL A 1 131 ? 22.173 -14.545 -3.630 1.00 93.69 131 VAL A O 1
ATOM 976 N N . SER A 1 132 ? 22.960 -15.201 -1.624 1.00 93.12 132 SER A N 1
ATOM 977 C CA . SER A 1 132 ? 24.159 -14.361 -1.607 1.00 93.12 132 SER A CA 1
ATOM 978 C C . SER A 1 132 ? 25.307 -15.070 -0.893 1.00 93.12 132 SER A C 1
ATOM 980 O O . SER A 1 132 ? 25.100 -15.711 0.133 1.00 93.12 132 SER A O 1
ATOM 982 N N . ALA A 1 133 ? 26.528 -14.956 -1.410 1.00 94.44 133 ALA A N 1
ATOM 983 C CA . ALA A 1 133 ? 27.720 -15.413 -0.698 1.00 94.44 133 ALA A CA 1
ATOM 984 C C . ALA A 1 133 ? 28.983 -14.704 -1.190 1.00 94.44 133 ALA A C 1
ATOM 986 O O . ALA A 1 133 ? 29.031 -14.164 -2.294 1.00 94.44 133 ALA A O 1
ATOM 987 N N . HIS A 1 134 ? 30.028 -14.746 -0.368 1.00 95.88 134 HIS A N 1
ATOM 988 C CA . HIS A 1 134 ? 31.378 -14.318 -0.717 1.00 95.88 134 HIS A CA 1
ATOM 989 C C . HIS A 1 134 ? 32.338 -15.479 -0.483 1.00 95.88 134 HIS A C 1
ATOM 991 O O . HIS A 1 134 ? 32.198 -16.208 0.499 1.00 95.88 134 HIS A O 1
ATOM 997 N N . GLY A 1 135 ? 33.318 -15.664 -1.361 1.00 94.62 135 GLY A N 1
ATOM 998 C CA . GLY A 1 135 ? 34.258 -16.760 -1.187 1.00 94.62 135 GLY A CA 1
ATOM 999 C C . GLY A 1 135 ? 35.124 -17.059 -2.394 1.00 94.62 135 GLY A C 1
ATOM 1000 O O . GLY A 1 135 ? 35.164 -16.324 -3.382 1.00 94.62 135 GLY A O 1
ATOM 1001 N N . GLU A 1 136 ? 35.837 -18.176 -2.287 1.00 96.06 136 GLU A N 1
ATOM 1002 C CA . GLU A 1 136 ? 36.658 -18.700 -3.373 1.00 96.06 136 GLU A CA 1
ATOM 1003 C C . GLU A 1 136 ? 35.749 -19.240 -4.503 1.00 96.06 136 GLU A C 1
ATOM 1005 O O . GLU A 1 136 ? 34.805 -19.984 -4.210 1.00 96.06 136 GLU A O 1
ATOM 1010 N N . PRO A 1 137 ? 36.004 -18.870 -5.774 1.00 96.00 137 PRO A N 1
ATOM 1011 C CA . PRO A 1 137 ? 35.140 -19.198 -6.910 1.00 96.00 137 PRO A CA 1
ATOM 1012 C C . PRO A 1 137 ? 34.776 -20.683 -7.047 1.00 96.00 137 PRO A C 1
ATOM 1014 O O . PRO A 1 137 ? 33.600 -21.007 -7.215 1.00 96.00 137 PRO A O 1
ATOM 1017 N N . GLY A 1 138 ? 35.756 -21.588 -6.969 1.00 93.81 138 GLY A N 1
ATOM 1018 C CA . GLY A 1 138 ? 35.541 -23.024 -7.157 1.00 93.81 138 GLY A CA 1
ATOM 1019 C C . GLY A 1 138 ? 34.728 -23.657 -6.026 1.00 93.81 138 GLY A C 1
ATOM 1020 O O . GLY A 1 138 ? 33.796 -24.427 -6.281 1.00 93.81 138 GLY A O 1
ATOM 1021 N N . LYS A 1 139 ? 35.026 -23.297 -4.772 1.00 94.56 139 LYS A N 1
ATOM 1022 C CA . LYS A 1 139 ? 34.267 -23.750 -3.595 1.00 94.56 139 LYS A CA 1
ATOM 1023 C C . LYS A 1 139 ? 32.814 -23.298 -3.649 1.00 94.56 139 LYS A C 1
ATOM 1025 O O . LYS A 1 139 ? 31.924 -24.127 -3.489 1.00 94.56 139 LYS A O 1
ATOM 1030 N N . LEU A 1 140 ? 32.575 -22.013 -3.924 1.00 96.50 140 LEU A N 1
ATOM 1031 C CA . LEU A 1 140 ? 31.215 -21.486 -4.041 1.00 96.50 140 LEU A CA 1
ATOM 1032 C C . LEU A 1 140 ? 30.439 -22.180 -5.159 1.00 96.50 140 LEU A C 1
ATOM 1034 O O . LEU A 1 140 ? 29.305 -22.600 -4.946 1.00 96.50 140 LEU A O 1
ATOM 1038 N N . ALA A 1 141 ? 31.054 -22.348 -6.330 1.00 95.38 141 ALA A N 1
ATOM 1039 C CA . ALA A 1 141 ? 30.434 -23.044 -7.449 1.00 95.38 141 ALA A CA 1
ATOM 1040 C C . ALA A 1 141 ? 30.062 -24.493 -7.101 1.00 95.38 141 ALA A C 1
ATOM 1042 O O . ALA A 1 141 ? 28.967 -24.934 -7.432 1.00 95.38 141 ALA A O 1
ATOM 1043 N N . THR A 1 142 ? 30.926 -25.203 -6.372 1.00 93.62 142 THR A N 1
ATOM 1044 C CA . THR A 1 142 ? 30.663 -26.583 -5.930 1.00 93.62 142 THR A CA 1
ATOM 1045 C C . THR A 1 142 ? 29.499 -26.652 -4.939 1.00 93.62 142 THR A C 1
ATOM 1047 O O . THR A 1 142 ? 28.613 -27.491 -5.095 1.00 93.62 142 THR A O 1
ATOM 1050 N N . THR A 1 143 ? 29.456 -25.751 -3.952 1.00 95.50 143 THR A N 1
ATOM 1051 C CA . THR A 1 143 ? 28.336 -25.651 -3.000 1.00 95.50 143 THR A CA 1
ATOM 1052 C C . THR A 1 143 ? 27.015 -25.370 -3.714 1.00 95.50 143 THR A C 1
ATOM 1054 O O . THR A 1 143 ? 26.014 -26.037 -3.466 1.00 95.50 143 THR A O 1
ATOM 1057 N N . LEU A 1 144 ? 27.012 -24.402 -4.635 1.00 96.31 144 LEU A N 1
ATOM 1058 C CA . LEU A 1 144 ? 25.827 -24.034 -5.409 1.00 96.31 144 LEU A CA 1
ATOM 1059 C C . LEU A 1 144 ? 25.373 -25.175 -6.326 1.00 96.31 144 LEU A C 1
ATOM 1061 O O . LEU A 1 144 ? 24.173 -25.391 -6.470 1.00 96.31 144 LEU A O 1
ATOM 1065 N N . MET A 1 145 ? 26.305 -25.939 -6.900 1.00 94.12 145 MET A N 1
ATOM 1066 C CA . MET A 1 145 ? 25.986 -27.153 -7.652 1.00 94.12 145 MET A CA 1
ATOM 1067 C C . MET A 1 145 ? 25.310 -28.195 -6.755 1.00 94.12 145 MET A C 1
ATOM 1069 O O . MET A 1 145 ? 24.260 -28.712 -7.123 1.00 94.12 145 MET A O 1
ATOM 1073 N N . GLY A 1 146 ? 25.848 -28.450 -5.557 1.00 93.50 146 GLY A N 1
ATOM 1074 C CA . GLY A 1 146 ? 25.231 -29.360 -4.585 1.00 93.50 146 GLY A CA 1
ATOM 1075 C C . GLY A 1 146 ? 23.797 -28.958 -4.235 1.00 93.50 146 GLY A C 1
ATOM 1076 O O . GLY A 1 146 ? 22.893 -29.793 -4.269 1.00 93.50 146 GLY A O 1
ATOM 1077 N N . ALA A 1 147 ? 23.569 -27.663 -4.003 1.00 95.00 147 ALA A N 1
ATOM 1078 C CA . ALA A 1 147 ? 22.240 -27.127 -3.742 1.00 95.00 147 ALA A CA 1
ATOM 1079 C C . ALA A 1 147 ? 21.300 -27.306 -4.942 1.00 95.00 147 ALA A C 1
ATOM 1081 O O . ALA A 1 147 ? 20.175 -27.766 -4.775 1.00 95.00 147 ALA A O 1
ATOM 1082 N N . LEU A 1 148 ? 21.758 -27.019 -6.164 1.00 93.50 148 LEU A N 1
ATOM 1083 C CA . LEU A 1 148 ? 20.979 -27.261 -7.383 1.00 93.50 148 LEU A CA 1
ATOM 1084 C C . LEU A 1 148 ? 20.662 -28.750 -7.576 1.00 93.50 148 LEU A C 1
ATOM 1086 O O . LEU A 1 148 ? 19.554 -29.072 -8.000 1.00 93.50 148 LEU A O 1
ATOM 1090 N N . GLY A 1 149 ? 21.584 -29.648 -7.220 1.00 92.62 149 GLY A N 1
ATOM 1091 C CA . GLY A 1 149 ? 21.393 -31.100 -7.249 1.00 92.62 149 GLY A CA 1
ATOM 1092 C C . GLY A 1 149 ? 20.383 -31.628 -6.227 1.00 92.62 149 GLY A C 1
ATOM 1093 O O . GLY A 1 149 ? 19.855 -32.722 -6.411 1.00 92.62 149 GLY A O 1
ATOM 1094 N N . ALA A 1 150 ? 20.050 -30.845 -5.196 1.00 93.81 150 ALA A N 1
ATOM 1095 C CA . ALA A 1 150 ? 18.926 -31.119 -4.298 1.00 93.81 150 ALA A CA 1
ATOM 1096 C C . ALA A 1 150 ? 17.560 -30.722 -4.902 1.00 93.81 150 ALA A C 1
ATOM 1098 O O . ALA A 1 150 ? 16.521 -30.905 -4.267 1.00 93.81 150 ALA A O 1
ATOM 1099 N N . SER A 1 151 ? 17.552 -30.190 -6.128 1.00 93.62 151 SER A N 1
ATOM 1100 C CA . SER A 1 151 ? 16.363 -29.879 -6.924 1.00 93.62 151 SER A CA 1
ATOM 1101 C C . SER A 1 151 ? 16.368 -30.655 -8.244 1.00 93.62 151 SER A C 1
ATOM 1103 O O . SER A 1 151 ? 17.351 -31.302 -8.601 1.00 93.62 151 SER A O 1
ATOM 1105 N N . ARG A 1 152 ? 15.288 -30.541 -9.025 1.00 93.06 152 ARG A N 1
ATOM 1106 C CA . ARG A 1 152 ? 15.227 -31.077 -10.397 1.00 93.06 152 ARG A CA 1
ATOM 1107 C C . ARG A 1 152 ? 15.668 -30.066 -11.459 1.00 93.06 152 ARG A C 1
ATOM 1109 O O . ARG A 1 152 ? 15.381 -30.263 -12.638 1.00 93.06 152 ARG A O 1
ATOM 1116 N N . THR A 1 153 ? 16.336 -28.978 -11.063 1.00 89.75 153 THR A N 1
ATOM 1117 C CA . THR A 1 153 ? 16.811 -27.955 -12.004 1.00 89.75 153 THR A CA 1
ATOM 1118 C C . THR A 1 153 ? 17.655 -28.609 -13.103 1.00 89.75 153 THR A C 1
ATOM 1120 O O . THR A 1 153 ? 18.627 -29.285 -12.784 1.00 89.75 153 THR A O 1
ATOM 1123 N N . PRO A 1 154 ? 17.336 -28.420 -14.394 1.00 85.88 154 PRO A N 1
ATOM 1124 C CA . PRO A 1 154 ? 18.136 -28.999 -15.466 1.00 85.88 154 PRO A CA 1
ATOM 1125 C C . PRO A 1 154 ? 19.504 -28.312 -15.579 1.00 85.88 154 PRO A C 1
ATOM 1127 O O . PRO A 1 154 ? 19.591 -27.113 -15.852 1.00 85.88 154 PRO A O 1
ATOM 1130 N N . PHE A 1 155 ? 20.587 -29.074 -15.423 1.00 74.31 155 PHE A N 1
ATOM 1131 C CA . PHE A 1 155 ? 21.960 -28.623 -15.674 1.00 74.31 155 PHE A CA 1
ATOM 1132 C C . PHE A 1 155 ? 22.777 -29.735 -16.361 1.00 74.31 155 PHE A C 1
ATOM 1134 O O . PHE A 1 155 ? 22.631 -30.908 -16.037 1.00 74.31 155 PHE A O 1
ATOM 1141 N N . GLY A 1 156 ? 23.601 -29.376 -17.358 1.00 56.31 156 GLY A N 1
ATOM 1142 C CA . GLY A 1 156 ? 24.394 -30.319 -18.170 1.00 56.31 156 GLY A CA 1
ATOM 1143 C C . GLY A 1 156 ? 24.457 -29.968 -19.667 1.00 56.31 156 GLY A C 1
ATOM 1144 O O . GLY A 1 156 ? 23.686 -29.141 -20.162 1.00 56.31 156 GLY A O 1
ATOM 1145 N N . ALA A 1 157 ? 25.399 -30.577 -20.398 1.00 43.22 157 ALA A N 1
ATOM 1146 C CA . ALA A 1 157 ? 25.694 -30.281 -21.808 1.00 43.22 157 ALA A CA 1
ATOM 1147 C C . ALA A 1 157 ? 24.640 -30.792 -22.817 1.00 43.22 157 ALA A C 1
ATOM 1149 O O . ALA A 1 157 ? 24.656 -30.372 -23.971 1.00 43.22 157 ALA A O 1
ATOM 1150 N N . GLU A 1 158 ? 23.678 -31.623 -22.405 1.00 33.88 158 GLU A N 1
ATOM 1151 C CA . GLU A 1 158 ? 22.652 -32.191 -23.304 1.00 33.88 158 GLU A CA 1
ATOM 1152 C C . GLU A 1 158 ? 21.578 -31.193 -23.781 1.00 33.88 158 GLU A C 1
ATOM 1154 O O . GLU A 1 158 ? 20.690 -31.547 -24.548 1.00 33.88 158 GLU A O 1
ATOM 1159 N N . THR A 1 159 ? 21.684 -29.914 -23.414 1.00 33.72 159 THR A N 1
ATOM 1160 C CA . THR A 1 159 ? 20.885 -28.828 -24.022 1.00 33.72 159 THR A CA 1
ATOM 1161 C C . THR A 1 159 ? 21.692 -27.917 -24.954 1.00 33.72 159 THR A C 1
ATOM 1163 O O . THR A 1 159 ? 21.161 -26.930 -25.460 1.00 33.72 159 THR A O 1
ATOM 1166 N N . ALA A 1 160 ? 22.958 -28.243 -25.240 1.00 32.12 160 ALA A N 1
ATOM 1167 C CA . ALA A 1 160 ? 23.801 -27.502 -26.179 1.00 32.12 160 ALA A CA 1
ATOM 1168 C C . ALA A 1 160 ? 23.720 -28.082 -27.603 1.00 32.12 160 ALA A C 1
ATOM 1170 O O . ALA A 1 160 ? 24.697 -28.578 -28.160 1.00 32.12 160 ALA A O 1
ATOM 1171 N N . GLY A 1 161 ? 22.544 -27.986 -28.220 1.00 23.67 161 GLY A N 1
ATOM 1172 C CA . GLY A 1 161 ? 22.408 -28.140 -29.665 1.00 23.67 161 GLY A CA 1
ATOM 1173 C C . GLY A 1 161 ? 22.852 -26.876 -30.407 1.00 23.67 161 GLY A C 1
ATOM 1174 O O . GLY A 1 161 ? 22.013 -26.058 -30.755 1.00 23.67 161 GLY A O 1
ATOM 1175 N N . GLY A 1 162 ? 24.157 -26.749 -30.676 1.00 27.19 162 GLY A N 1
ATOM 1176 C CA . GLY A 1 162 ? 24.661 -26.161 -31.926 1.00 27.19 162 GLY A CA 1
ATOM 1177 C C . GLY A 1 162 ? 25.020 -24.664 -31.999 1.00 27.19 162 GLY A C 1
ATOM 1178 O O . GLY A 1 162 ? 24.169 -23.809 -32.191 1.00 27.19 162 GLY A O 1
ATOM 1179 N N . SER A 1 163 ? 26.336 -24.438 -32.099 1.00 23.31 163 SER A N 1
ATOM 1180 C CA . SER A 1 163 ? 27.038 -23.448 -32.940 1.00 23.31 163 SER A CA 1
ATOM 1181 C C . SER A 1 163 ? 27.245 -22.002 -32.457 1.00 23.31 163 SER A C 1
ATOM 1183 O O . SER A 1 163 ? 26.346 -21.177 -32.349 1.00 23.31 163 SER A O 1
ATOM 1185 N N . THR A 1 164 ? 28.536 -21.695 -32.315 1.00 30.95 164 THR A N 1
ATOM 1186 C CA . THR A 1 164 ? 29.194 -20.385 -32.273 1.00 30.95 164 THR A CA 1
ATOM 1187 C C . THR A 1 164 ? 28.679 -19.396 -33.324 1.00 30.95 164 THR A C 1
ATOM 1189 O O . THR A 1 164 ? 28.602 -19.767 -34.493 1.00 30.95 164 THR A O 1
ATOM 1192 N N . LEU A 1 165 ? 28.450 -18.133 -32.934 1.00 24.75 165 LEU A N 1
ATOM 1193 C CA . LEU A 1 165 ? 28.945 -16.919 -33.614 1.00 24.75 165 LEU A CA 1
ATOM 1194 C C . LEU A 1 165 ? 28.567 -15.647 -32.829 1.00 24.75 165 LEU A C 1
ATOM 1196 O O . LEU A 1 165 ? 27.494 -15.540 -32.241 1.00 24.75 165 LEU A O 1
ATOM 1200 N N . ALA A 1 166 ? 29.509 -14.705 -32.811 1.00 34.09 166 ALA A N 1
ATOM 1201 C CA . ALA A 1 166 ? 29.545 -13.500 -31.991 1.00 34.09 166 ALA A CA 1
ATOM 1202 C C . ALA A 1 166 ? 28.445 -12.469 -32.317 1.00 34.09 166 ALA A C 1
ATOM 1204 O O . ALA A 1 166 ? 28.162 -12.184 -33.478 1.00 34.09 166 ALA A O 1
ATOM 1205 N N . GLY A 1 167 ? 27.899 -11.841 -31.271 1.00 24.88 167 GLY A N 1
ATOM 1206 C CA . GLY A 1 167 ? 27.047 -10.654 -31.358 1.00 24.88 167 GLY A CA 1
ATOM 1207 C C . GLY A 1 167 ? 26.760 -10.098 -29.963 1.00 24.88 167 GLY A C 1
ATOM 1208 O O . GLY A 1 167 ? 26.029 -10.710 -29.191 1.00 24.88 167 GLY A O 1
ATOM 1209 N N . ALA A 1 168 ? 27.375 -8.965 -29.622 1.00 32.41 168 ALA A N 1
ATOM 1210 C CA . ALA A 1 168 ? 27.266 -8.326 -28.309 1.00 32.41 168 ALA A CA 1
ATOM 1211 C C . ALA A 1 168 ? 25.832 -7.826 -28.008 1.00 32.41 168 ALA A C 1
ATOM 1213 O O . ALA A 1 168 ? 25.235 -7.184 -28.877 1.00 32.41 168 ALA A O 1
ATOM 1214 N N . PRO A 1 169 ? 25.281 -8.036 -26.793 1.00 32.06 169 PRO A N 1
ATOM 1215 C CA . PRO A 1 169 ? 24.046 -7.386 -26.366 1.00 32.06 169 PRO A CA 1
ATOM 1216 C C . PRO A 1 169 ? 24.304 -6.141 -25.492 1.00 32.06 169 PRO A C 1
ATOM 1218 O O . PRO A 1 169 ? 25.234 -6.096 -24.689 1.00 32.06 169 PRO A O 1
ATOM 1221 N N . GLY A 1 170 ? 23.446 -5.127 -25.664 1.00 30.39 170 GLY A N 1
ATOM 1222 C CA . GLY A 1 170 ? 23.360 -3.924 -24.824 1.00 30.39 170 GLY A CA 1
ATOM 1223 C C . GLY A 1 170 ? 22.807 -4.190 -23.410 1.00 30.39 170 GLY A C 1
ATOM 1224 O O . GLY A 1 170 ? 22.506 -5.334 -23.071 1.00 30.39 170 GLY A O 1
ATOM 1225 N N . PRO A 1 171 ? 22.697 -3.147 -22.565 1.00 27.19 171 PRO A N 1
ATOM 1226 C CA . PRO A 1 171 ? 22.645 -3.293 -21.112 1.00 27.19 171 PRO A CA 1
ATOM 1227 C C . PRO A 1 171 ? 21.308 -3.868 -20.624 1.00 27.19 171 PRO A C 1
ATOM 1229 O O . PRO A 1 171 ? 20.249 -3.347 -20.963 1.00 27.19 171 PRO A O 1
ATOM 1232 N N . ALA A 1 172 ? 21.372 -4.902 -19.781 1.00 30.95 172 ALA A N 1
ATOM 1233 C CA . ALA A 1 172 ? 20.243 -5.411 -19.002 1.00 30.95 172 ALA A CA 1
ATOM 1234 C C . ALA A 1 172 ? 20.251 -4.770 -17.602 1.00 30.95 172 ALA A C 1
ATOM 1236 O O . ALA A 1 172 ? 21.297 -4.726 -16.948 1.00 30.95 172 ALA A O 1
ATOM 1237 N N . SER A 1 173 ? 19.104 -4.270 -17.133 1.00 29.97 173 SER A N 1
ATOM 1238 C CA . SER A 1 173 ? 18.919 -3.863 -15.734 1.00 29.97 173 SER A CA 1
ATOM 1239 C C . SER A 1 173 ? 18.566 -5.067 -14.859 1.00 29.97 173 SER A C 1
ATOM 1241 O O . SER A 1 173 ? 17.933 -6.014 -15.326 1.00 29.97 173 SER A O 1
ATOM 1243 N N . ALA A 1 174 ? 18.941 -5.010 -13.579 1.00 31.20 174 ALA A N 1
ATOM 1244 C CA . ALA A 1 174 ? 18.624 -6.020 -12.571 1.00 31.20 174 ALA A CA 1
ATOM 1245 C C . ALA A 1 174 ? 17.106 -6.290 -12.514 1.00 31.20 174 ALA A C 1
ATOM 1247 O O . ALA A 1 174 ? 16.343 -5.453 -12.041 1.00 31.20 174 ALA A O 1
ATOM 1248 N N . GLY A 1 175 ? 16.679 -7.432 -13.056 1.00 34.31 175 GLY A N 1
ATOM 1249 C CA . GLY A 1 175 ? 15.275 -7.843 -13.155 1.00 34.31 175 GLY A CA 1
ATOM 1250 C C . GLY A 1 175 ? 14.978 -8.712 -14.380 1.00 34.31 175 GLY A C 1
ATOM 1251 O O . GLY A 1 175 ? 14.073 -9.537 -14.336 1.00 34.31 175 GLY A O 1
ATOM 1252 N N . GLU A 1 176 ? 15.770 -8.602 -15.449 1.00 37.72 176 GLU A N 1
ATOM 1253 C CA . GLU A 1 176 ? 15.622 -9.457 -16.633 1.00 37.72 176 GLU A CA 1
ATOM 1254 C C . GLU A 1 176 ? 16.596 -10.648 -16.552 1.00 37.72 176 GLU A C 1
ATOM 1256 O O . GLU A 1 176 ? 17.815 -10.489 -16.426 1.00 37.72 176 GLU A O 1
ATOM 1261 N N . GLY A 1 177 ? 16.055 -11.872 -16.574 1.00 39.41 177 GLY A N 1
ATOM 1262 C CA . GLY A 1 177 ? 16.837 -13.108 -16.671 1.00 39.41 177 GLY A CA 1
ATOM 1263 C C . GLY A 1 177 ? 17.751 -13.108 -17.910 1.00 39.41 177 GLY A C 1
ATOM 1264 O O . GLY A 1 177 ? 17.490 -12.378 -18.867 1.00 39.41 177 GLY A O 1
ATOM 1265 N N . PRO A 1 178 ? 18.836 -13.908 -17.942 1.00 36.03 178 PRO A N 1
ATOM 1266 C CA . PRO A 1 178 ? 19.622 -14.016 -19.161 1.00 36.03 178 PRO A CA 1
ATOM 1267 C C . PRO A 1 178 ? 18.754 -14.649 -20.257 1.00 36.03 178 PRO A C 1
ATOM 1269 O O . PRO A 1 178 ? 18.171 -15.717 -20.069 1.00 36.03 178 PRO A O 1
ATOM 1272 N N . VAL A 1 179 ? 18.672 -13.969 -21.400 1.00 38.16 179 VAL A N 1
ATOM 1273 C CA . VAL A 1 179 ? 18.027 -14.462 -22.620 1.00 38.16 179 VAL A CA 1
ATOM 1274 C C . VAL A 1 179 ? 18.726 -15.770 -23.027 1.00 38.16 179 VAL A C 1
ATOM 1276 O O . VAL A 1 179 ? 19.958 -15.771 -23.116 1.00 38.16 179 VAL A O 1
ATOM 1279 N N . PRO A 1 180 ? 18.010 -16.889 -23.262 1.00 35.78 180 PRO A N 1
ATOM 1280 C CA . PRO A 1 180 ? 18.633 -18.064 -23.862 1.00 35.78 180 PRO A CA 1
ATOM 1281 C C . PRO A 1 180 ? 19.249 -17.675 -25.210 1.00 35.78 180 PRO A C 1
ATOM 1283 O O . PRO A 1 180 ? 18.705 -16.837 -25.931 1.00 35.78 180 PRO A O 1
ATOM 1286 N N . ALA A 1 181 ? 20.401 -18.265 -25.541 1.00 33.41 181 ALA A N 1
ATOM 1287 C CA . ALA A 1 181 ? 21.040 -18.068 -26.836 1.00 33.41 181 ALA A CA 1
ATOM 1288 C C . ALA A 1 181 ? 20.007 -18.231 -27.965 1.00 33.41 181 ALA A C 1
ATOM 1290 O O . ALA A 1 181 ? 19.167 -19.131 -27.920 1.00 33.41 181 ALA A O 1
ATOM 1291 N N . ARG A 1 182 ? 20.060 -17.311 -28.936 1.00 34.00 182 ARG A N 1
ATOM 1292 C CA . ARG A 1 182 ? 19.183 -17.224 -30.110 1.00 34.00 182 ARG A CA 1
ATOM 1293 C C . ARG A 1 182 ? 18.866 -18.622 -30.647 1.00 34.00 182 ARG A C 1
ATOM 1295 O O . ARG A 1 182 ? 19.750 -19.280 -31.182 1.00 34.00 182 ARG A O 1
ATOM 1302 N N . ALA A 1 183 ? 17.608 -19.046 -30.541 1.00 30.62 183 ALA A N 1
ATOM 1303 C CA . ALA A 1 183 ? 17.130 -20.208 -31.271 1.00 30.62 183 ALA A CA 1
ATOM 1304 C C . ALA A 1 183 ? 17.244 -19.890 -32.769 1.00 30.62 183 ALA A C 1
ATOM 1306 O O . ALA A 1 183 ? 16.489 -19.078 -33.301 1.00 30.62 183 ALA A O 1
ATOM 1307 N N . THR A 1 184 ? 18.223 -20.473 -33.457 1.00 35.69 184 THR A N 1
ATOM 1308 C CA . THR A 1 184 ? 18.230 -20.535 -34.921 1.00 35.69 184 THR A CA 1
ATOM 1309 C C . THR A 1 184 ? 17.225 -21.593 -35.357 1.00 35.69 184 THR A C 1
ATOM 1311 O O . THR A 1 184 ? 17.582 -22.726 -35.658 1.00 35.69 184 THR A O 1
ATOM 1314 N N . ALA A 1 185 ? 15.954 -21.204 -35.364 1.00 32.12 185 ALA A N 1
ATOM 1315 C CA . ALA A 1 185 ? 14.891 -21.838 -36.130 1.00 32.12 185 ALA A CA 1
ATOM 1316 C C . ALA A 1 185 ? 14.172 -20.726 -36.920 1.00 32.12 185 ALA A C 1
ATOM 1318 O O . ALA A 1 185 ? 14.074 -19.604 -36.416 1.00 32.12 185 ALA A O 1
ATOM 1319 N N . PRO A 1 186 ? 13.766 -20.979 -38.175 1.00 37.94 186 PRO A N 1
ATOM 1320 C CA . PRO A 1 186 ? 13.276 -19.943 -39.079 1.00 37.94 186 PRO A CA 1
ATOM 1321 C C . PRO A 1 186 ? 11.980 -19.329 -38.544 1.00 37.94 186 PRO A C 1
ATOM 1323 O O . PRO A 1 186 ? 11.153 -20.064 -38.013 1.00 37.94 186 PRO A O 1
ATOM 1326 N N . ASP A 1 187 ? 11.853 -18.004 -38.689 1.00 40.88 187 ASP A N 1
ATOM 1327 C CA . ASP A 1 187 ? 10.625 -17.191 -38.625 1.00 40.88 187 ASP A CA 1
ATOM 1328 C C . ASP A 1 187 ? 9.362 -17.964 -38.199 1.00 40.88 187 ASP A C 1
ATOM 1330 O O . ASP A 1 187 ? 8.487 -18.280 -39.003 1.00 40.88 187 ASP A O 1
ATOM 1334 N N . GLN A 1 188 ? 9.229 -18.248 -36.902 1.00 47.56 188 GLN A N 1
ATOM 1335 C CA . GLN A 1 188 ? 7.895 -18.298 -36.324 1.00 47.56 188 GLN A CA 1
ATOM 1336 C C . GLN A 1 188 ? 7.547 -16.857 -36.002 1.00 47.56 188 GLN A C 1
ATOM 1338 O O . GLN A 1 188 ? 7.852 -16.350 -34.923 1.00 47.56 188 GLN A O 1
ATOM 1343 N N . ALA A 1 189 ? 6.976 -16.175 -36.996 1.00 56.06 189 ALA A N 1
ATOM 1344 C CA . ALA A 1 189 ? 6.241 -14.952 -36.746 1.00 56.06 189 ALA A CA 1
ATOM 1345 C C . ALA A 1 189 ? 5.285 -15.242 -35.583 1.00 56.06 189 ALA A C 1
ATOM 1347 O O . ALA A 1 189 ? 4.505 -16.195 -35.644 1.00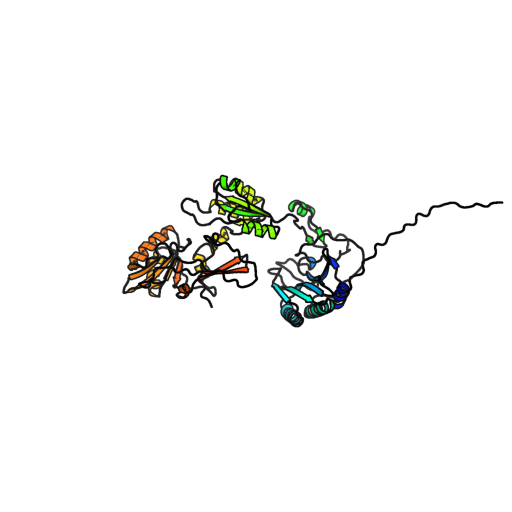 56.06 189 ALA A O 1
ATOM 1348 N N . LEU A 1 190 ? 5.409 -14.478 -34.497 1.00 65.25 190 LEU A N 1
ATOM 1349 C CA . LEU A 1 190 ? 4.406 -14.496 -33.445 1.00 65.25 190 LEU A CA 1
ATOM 1350 C C . LEU A 1 190 ? 3.043 -14.299 -34.117 1.00 65.25 190 LEU A C 1
ATOM 1352 O O . LEU A 1 190 ? 2.905 -13.389 -34.935 1.00 65.25 190 LEU A O 1
ATOM 1356 N N . ASP A 1 191 ? 2.047 -15.110 -33.763 1.00 74.56 191 ASP A N 1
ATOM 1357 C CA . ASP A 1 191 ? 0.648 -14.880 -34.153 1.00 74.56 191 ASP A CA 1
ATOM 1358 C C . ASP A 1 191 ? 0.060 -13.720 -33.322 1.00 74.56 191 ASP A C 1
ATOM 1360 O O . ASP A 1 191 ? -0.888 -13.856 -32.554 1.00 74.56 191 ASP A O 1
ATOM 1364 N N . LEU A 1 192 ? 0.754 -12.583 -33.374 1.00 74.94 192 LEU A N 1
ATOM 1365 C CA . LEU A 1 192 ? 0.519 -11.340 -32.659 1.00 74.94 192 LEU A CA 1
ATOM 1366 C C . LEU A 1 192 ? 0.878 -10.207 -33.617 1.00 74.94 192 LEU A C 1
ATOM 1368 O O . LEU A 1 192 ? 1.976 -10.182 -34.179 1.00 74.94 192 LEU A O 1
ATOM 1372 N N . ASP A 1 193 ? -0.018 -9.232 -33.757 1.00 85.69 193 ASP A N 1
ATOM 1373 C CA . ASP A 1 193 ? 0.269 -8.004 -34.496 1.00 85.69 193 ASP A CA 1
ATOM 1374 C C . ASP A 1 193 ? 1.234 -7.125 -33.688 1.00 85.69 193 ASP A C 1
ATOM 1376 O O . ASP A 1 193 ? 0.861 -6.198 -32.967 1.00 85.69 193 ASP A O 1
ATOM 1380 N N . THR A 1 194 ? 2.515 -7.470 -33.780 1.00 84.31 194 THR A N 1
ATOM 1381 C CA . THR A 1 194 ? 3.594 -6.765 -33.083 1.00 84.31 194 THR A CA 1
ATOM 1382 C C . THR A 1 194 ? 3.702 -5.303 -33.513 1.00 84.31 194 THR A C 1
ATOM 1384 O O . THR A 1 194 ? 4.095 -4.475 -32.699 1.00 84.31 194 THR A O 1
ATOM 1387 N N . ALA A 1 195 ? 3.278 -4.951 -34.734 1.00 84.19 195 ALA A N 1
ATOM 1388 C CA . ALA A 1 195 ? 3.258 -3.570 -35.206 1.00 84.19 195 ALA A CA 1
ATOM 1389 C C . ALA A 1 195 ? 2.138 -2.757 -34.540 1.00 84.19 195 ALA A C 1
ATOM 1391 O O . ALA A 1 195 ? 2.379 -1.628 -34.109 1.00 84.19 195 ALA A O 1
ATOM 1392 N N . ALA A 1 196 ? 0.939 -3.327 -34.395 1.00 85.12 196 ALA A N 1
ATOM 1393 C CA . ALA A 1 196 ? -0.140 -2.697 -33.637 1.00 85.12 196 ALA A CA 1
ATOM 1394 C C . ALA A 1 196 ? 0.220 -2.553 -32.151 1.00 85.12 196 ALA A C 1
ATOM 1396 O O . ALA A 1 196 ? -0.070 -1.521 -31.544 1.00 85.12 196 ALA A O 1
ATOM 1397 N N . ILE A 1 197 ? 0.898 -3.549 -31.570 1.00 82.94 197 ILE A N 1
ATOM 1398 C CA . ILE A 1 197 ? 1.411 -3.471 -30.196 1.00 82.94 197 ILE A CA 1
ATOM 1399 C C . ILE A 1 197 ? 2.463 -2.364 -30.086 1.00 82.94 197 ILE A C 1
ATOM 1401 O O . ILE A 1 197 ? 2.369 -1.536 -29.187 1.00 82.94 197 ILE A O 1
ATOM 1405 N N . ASP A 1 198 ? 3.417 -2.288 -31.014 1.00 85.00 198 ASP A N 1
ATOM 1406 C CA . ASP A 1 198 ? 4.427 -1.227 -31.037 1.00 85.00 198 ASP A CA 1
ATOM 1407 C C . ASP A 1 198 ? 3.788 0.164 -31.149 1.00 85.00 198 ASP A C 1
ATOM 1409 O O . ASP A 1 198 ? 4.186 1.101 -30.453 1.00 85.00 198 ASP A O 1
ATOM 1413 N N . GLN A 1 199 ? 2.764 0.300 -31.997 1.00 83.19 199 GLN A N 1
ATOM 1414 C CA . GLN A 1 199 ? 2.004 1.535 -32.159 1.00 83.19 199 GLN A CA 1
ATOM 1415 C C . GLN A 1 199 ? 1.250 1.907 -30.877 1.00 83.19 199 GLN A C 1
ATOM 1417 O O . GLN A 1 199 ? 1.286 3.067 -30.468 1.00 83.19 199 GLN A O 1
ATOM 1422 N N . ALA A 1 200 ? 0.601 0.940 -30.226 1.00 79.44 200 ALA A N 1
ATOM 1423 C CA . ALA A 1 200 ? -0.118 1.152 -28.973 1.00 79.44 200 ALA A CA 1
ATOM 1424 C C . ALA A 1 200 ? 0.828 1.495 -27.811 1.00 79.44 200 ALA A C 1
ATOM 1426 O O . ALA A 1 200 ? 0.517 2.356 -26.991 1.00 79.44 200 ALA A O 1
ATOM 1427 N N . LEU A 1 201 ? 2.000 0.855 -27.758 1.00 75.88 201 LEU A N 1
ATOM 1428 C CA . LEU A 1 201 ? 3.048 1.138 -26.777 1.00 75.88 201 LEU A CA 1
ATOM 1429 C C . LEU A 1 201 ? 3.827 2.423 -27.099 1.00 75.88 201 LEU A C 1
ATOM 1431 O O . LEU A 1 201 ? 4.576 2.911 -26.252 1.00 75.88 201 LEU A O 1
ATOM 1435 N N . GLY A 1 202 ? 3.693 2.953 -28.319 1.00 77.88 202 GLY A N 1
ATOM 1436 C CA . GLY A 1 202 ? 4.474 4.084 -28.820 1.00 77.88 202 GLY A CA 1
ATOM 1437 C C . GLY A 1 202 ? 5.972 3.788 -28.950 1.00 77.88 202 GLY A C 1
ATOM 1438 O O . GLY A 1 202 ? 6.778 4.717 -29.014 1.00 77.88 202 GLY A O 1
ATOM 1439 N N . ARG A 1 203 ? 6.371 2.510 -28.946 1.00 77.25 203 ARG A N 1
ATOM 1440 C CA . ARG A 1 203 ? 7.771 2.073 -29.016 1.00 77.25 203 ARG A CA 1
ATOM 1441 C C . ARG A 1 203 ? 7.890 0.661 -29.563 1.00 77.25 203 ARG A C 1
ATOM 1443 O O . ARG A 1 203 ? 6.981 -0.142 -29.416 1.00 77.25 203 ARG A O 1
ATOM 1450 N N . LYS A 1 204 ? 9.068 0.350 -30.101 1.00 81.56 204 LYS A N 1
ATOM 1451 C CA . LYS A 1 204 ? 9.380 -0.967 -30.654 1.00 81.56 204 LYS A CA 1
ATOM 1452 C C . LYS A 1 204 ? 9.697 -1.985 -29.556 1.00 81.56 204 LYS A C 1
ATOM 1454 O O . LYS A 1 204 ? 10.623 -1.770 -28.772 1.00 81.56 204 LYS A O 1
ATOM 1459 N N . GLY A 1 205 ? 8.974 -3.097 -29.523 1.00 82.31 205 GLY A N 1
ATOM 1460 C CA . GLY A 1 205 ? 9.316 -4.272 -28.733 1.00 82.31 205 GLY A CA 1
ATOM 1461 C C . GLY A 1 205 ? 10.441 -5.098 -29.364 1.00 82.31 205 GLY A C 1
ATOM 1462 O O . GLY A 1 205 ? 10.755 -5.002 -30.551 1.00 82.31 205 GLY A O 1
ATOM 1463 N N . LYS A 1 206 ? 11.072 -5.938 -28.549 1.00 81.69 206 LYS A N 1
ATOM 1464 C CA . LYS A 1 206 ? 12.073 -6.924 -28.942 1.00 81.69 206 LYS A CA 1
ATOM 1465 C C . LYS A 1 206 ? 11.459 -8.317 -28.854 1.00 81.69 206 LYS A C 1
ATOM 1467 O O . LYS A 1 206 ? 11.028 -8.743 -27.788 1.00 81.69 206 LYS A O 1
ATOM 1472 N N . VAL A 1 207 ? 11.458 -9.039 -29.969 1.00 79.19 207 VAL A N 1
ATOM 1473 C CA . VAL A 1 207 ? 11.010 -10.436 -30.020 1.00 79.19 207 VAL A CA 1
ATOM 1474 C C . VAL A 1 207 ? 12.186 -11.364 -29.718 1.00 79.19 207 VAL A C 1
ATOM 1476 O O . VAL A 1 207 ? 13.236 -11.271 -30.353 1.00 79.19 207 VAL A O 1
ATOM 1479 N N . ASN A 1 208 ? 12.005 -12.258 -28.749 1.00 68.62 208 ASN A N 1
ATOM 1480 C CA . ASN A 1 208 ? 12.946 -13.300 -28.354 1.00 68.62 208 ASN A CA 1
ATOM 1481 C C . ASN A 1 208 ? 12.210 -14.654 -28.341 1.00 68.62 208 ASN A C 1
ATOM 1483 O O . ASN A 1 208 ? 11.670 -15.071 -27.316 1.00 68.62 208 ASN A O 1
ATOM 1487 N N . GLY A 1 209 ? 12.174 -15.338 -29.489 1.00 73.00 209 GLY A N 1
ATOM 1488 C CA . GLY A 1 209 ? 11.368 -16.552 -29.660 1.00 73.00 209 GLY A CA 1
ATOM 1489 C C . GLY A 1 209 ? 9.872 -16.235 -29.579 1.00 73.00 209 GLY A C 1
ATOM 1490 O O . GLY A 1 209 ? 9.404 -15.319 -30.243 1.00 73.00 209 GLY A O 1
ATOM 1491 N N . GLU A 1 210 ? 9.138 -16.952 -28.727 1.00 72.00 210 GLU A N 1
ATOM 1492 C CA . GLU A 1 210 ? 7.696 -16.749 -28.504 1.00 72.00 210 GLU A CA 1
ATOM 1493 C C . GLU A 1 210 ? 7.360 -15.566 -27.564 1.00 72.00 210 GLU A C 1
ATOM 1495 O O . GLU A 1 210 ? 6.198 -15.363 -27.217 1.00 72.00 210 GLU A O 1
ATOM 1500 N N . LEU A 1 211 ? 8.354 -14.790 -27.115 1.00 72.62 211 LEU A N 1
ATOM 1501 C CA . LEU A 1 211 ? 8.150 -13.666 -26.199 1.00 72.62 211 LEU A CA 1
ATOM 1502 C C . LEU A 1 211 ? 8.484 -12.333 -26.871 1.00 72.62 211 LEU A C 1
ATOM 1504 O O . LEU A 1 211 ? 9.591 -12.146 -27.371 1.00 72.62 211 LEU A O 1
ATOM 1508 N N . MET A 1 212 ? 7.564 -11.373 -26.800 1.00 78.06 212 MET A N 1
ATOM 1509 C CA . MET A 1 212 ? 7.832 -9.967 -27.101 1.00 78.06 212 MET A CA 1
ATOM 1510 C C . MET A 1 212 ? 8.048 -9.201 -25.790 1.00 78.06 212 MET A C 1
ATOM 1512 O O . MET A 1 212 ? 7.172 -9.192 -24.928 1.00 78.06 212 MET A O 1
ATOM 1516 N N . THR A 1 213 ? 9.205 -8.558 -25.627 1.00 72.81 213 THR A N 1
ATOM 1517 C CA . THR A 1 213 ? 9.512 -7.683 -24.486 1.00 72.81 213 THR A CA 1
ATOM 1518 C C . THR A 1 213 ? 9.607 -6.231 -24.938 1.00 72.81 213 THR A C 1
ATOM 1520 O O . THR A 1 213 ? 10.169 -5.938 -25.986 1.00 72.81 213 THR A O 1
ATOM 1523 N N . ALA A 1 214 ? 9.075 -5.288 -24.165 1.00 72.88 214 ALA A N 1
ATOM 1524 C CA . ALA A 1 214 ? 9.172 -3.863 -24.481 1.00 72.88 214 ALA A CA 1
ATOM 1525 C C . ALA A 1 214 ? 9.473 -3.060 -23.213 1.00 72.88 214 ALA A C 1
ATOM 1527 O O . ALA A 1 214 ? 8.577 -2.773 -22.420 1.00 72.88 214 ALA A O 1
ATOM 1528 N N . SER A 1 215 ? 10.730 -2.669 -23.029 1.00 64.06 215 SER A N 1
ATOM 1529 C CA . SER A 1 215 ? 11.180 -1.917 -21.853 1.00 64.06 215 SER A CA 1
ATOM 1530 C C . SER A 1 215 ? 10.957 -0.410 -22.059 1.00 64.06 215 SER A C 1
ATOM 1532 O O . SER A 1 215 ? 11.179 0.100 -23.158 1.00 64.06 215 SER A O 1
ATOM 1534 N N . ASP A 1 216 ? 10.506 0.310 -21.023 1.00 66.69 216 ASP A N 1
ATOM 1535 C CA . ASP A 1 216 ? 10.475 1.780 -21.035 1.00 66.69 216 ASP A CA 1
ATOM 1536 C C . ASP A 1 216 ? 11.791 2.308 -20.468 1.00 66.69 216 ASP A C 1
ATOM 1538 O O . ASP A 1 216 ? 12.024 2.159 -19.269 1.00 66.69 216 ASP A O 1
ATOM 1542 N N . PRO A 1 217 ? 12.678 2.897 -21.282 1.00 64.38 217 PRO A N 1
ATOM 1543 C CA . PRO A 1 217 ? 13.922 3.443 -20.763 1.00 64.38 217 PRO A CA 1
ATOM 1544 C C . PRO A 1 217 ? 13.707 4.764 -20.011 1.00 64.38 217 PRO A C 1
ATOM 1546 O O . PRO A 1 217 ? 14.650 5.258 -19.386 1.00 64.38 217 PRO A O 1
ATOM 1549 N N . ARG A 1 218 ? 12.516 5.382 -20.090 1.00 74.94 218 ARG A N 1
ATOM 1550 C CA . ARG A 1 218 ? 12.267 6.661 -19.422 1.00 74.94 218 ARG A CA 1
ATOM 1551 C C . ARG A 1 218 ? 12.167 6.453 -17.905 1.00 74.94 218 ARG A C 1
ATOM 1553 O O . ARG A 1 218 ? 11.614 5.449 -17.454 1.00 74.94 218 ARG A O 1
ATOM 1560 N N . PRO A 1 219 ? 12.692 7.390 -17.099 1.00 76.44 219 PRO A N 1
ATOM 1561 C CA . PRO A 1 219 ? 12.589 7.289 -15.652 1.00 76.44 219 PRO A CA 1
ATOM 1562 C C . PRO A 1 219 ? 11.117 7.303 -15.247 1.00 76.44 219 PRO A C 1
ATOM 1564 O O . PRO A 1 219 ? 10.335 8.088 -15.785 1.00 76.44 219 PRO A O 1
ATOM 1567 N N . PHE A 1 220 ? 10.757 6.452 -14.289 1.00 87.31 220 PHE A N 1
ATOM 1568 C CA . PHE A 1 220 ? 9.417 6.437 -13.714 1.00 87.31 220 PHE A CA 1
ATOM 1569 C C . PHE A 1 220 ? 9.117 7.818 -13.121 1.00 87.31 220 PHE A C 1
ATOM 1571 O O . PHE A 1 220 ? 9.904 8.343 -12.325 1.00 87.31 220 PHE A O 1
ATOM 1578 N N . ARG A 1 221 ? 8.007 8.428 -13.536 1.00 94.69 221 ARG A N 1
ATOM 1579 C CA . ARG A 1 221 ? 7.613 9.781 -13.144 1.00 94.69 221 ARG A CA 1
ATOM 1580 C C . ARG A 1 221 ? 6.489 9.726 -12.135 1.00 94.69 221 ARG A C 1
ATOM 1582 O O . ARG A 1 221 ? 5.416 9.190 -12.402 1.00 94.69 221 ARG A O 1
ATOM 1589 N N . VAL A 1 222 ? 6.711 10.341 -10.985 1.00 97.31 222 VAL A N 1
ATOM 1590 C CA . VAL A 1 222 ? 5.687 10.489 -9.959 1.00 97.31 222 VAL A CA 1
ATOM 1591 C C . VAL A 1 222 ? 5.443 11.942 -9.626 1.00 97.31 222 VAL A C 1
ATOM 1593 O O . VAL A 1 222 ? 6.292 12.810 -9.809 1.00 97.31 222 VAL A O 1
ATOM 1596 N N . VAL A 1 223 ? 4.283 12.201 -9.051 1.00 97.88 223 VAL A N 1
ATOM 1597 C CA . VAL A 1 223 ? 3.937 13.519 -8.539 1.00 97.88 223 VAL A CA 1
ATOM 1598 C C . VAL A 1 223 ? 3.486 13.420 -7.092 1.00 97.88 223 VAL A C 1
ATOM 1600 O O . VAL A 1 223 ? 2.771 12.492 -6.710 1.00 97.88 223 VAL A O 1
ATOM 1603 N N . LEU A 1 224 ? 3.928 14.360 -6.260 1.00 98.19 224 LEU A N 1
ATOM 1604 C CA . LEU A 1 224 ? 3.534 14.446 -4.857 1.00 98.19 224 LEU A CA 1
ATOM 1605 C C . LEU A 1 224 ? 2.468 15.525 -4.720 1.00 98.19 224 LEU A C 1
ATOM 1607 O O . LEU A 1 224 ? 2.742 16.702 -4.942 1.00 98.19 224 LEU A O 1
ATOM 1611 N N . VAL A 1 225 ? 1.261 15.123 -4.326 1.00 96.50 225 VAL A N 1
ATOM 1612 C CA . VAL A 1 225 ? 0.101 16.012 -4.229 1.00 96.50 225 VAL A CA 1
ATOM 1613 C C . VAL A 1 225 ? -0.097 16.482 -2.795 1.00 96.50 225 VAL A C 1
ATOM 1615 O O . VAL A 1 225 ? -0.236 15.663 -1.888 1.00 96.50 225 VAL A O 1
ATOM 1618 N N . TRP A 1 226 ? -0.193 17.787 -2.558 1.00 94.12 226 TRP A N 1
ATOM 1619 C CA . TRP A 1 226 ? -0.643 18.328 -1.272 1.00 94.12 226 TRP A CA 1
ATOM 1620 C C . TRP A 1 226 ? -1.520 19.561 -1.457 1.00 94.12 226 TRP A C 1
ATOM 1622 O O . TRP A 1 226 ? -1.607 20.127 -2.536 1.00 94.12 226 TRP A O 1
ATOM 1632 N N . TRP A 1 227 ? -2.204 19.965 -0.391 1.00 90.75 227 TRP A N 1
ATOM 1633 C CA . TRP A 1 227 ? -3.104 21.114 -0.429 1.00 90.75 227 TRP A CA 1
ATOM 1634 C C . TRP A 1 227 ? -2.329 22.432 -0.350 1.00 90.75 227 TRP A C 1
ATOM 1636 O O . TRP A 1 227 ? -1.503 22.563 0.553 1.00 90.75 227 TRP A O 1
ATOM 1646 N N . GLY A 1 228 ? -2.678 23.402 -1.191 1.00 91.19 228 GLY A N 1
ATOM 1647 C CA . GLY A 1 228 ? -2.172 24.780 -1.169 1.00 91.19 228 GLY A CA 1
ATOM 1648 C C . GLY A 1 228 ? -2.995 25.668 -2.103 1.00 91.19 228 GLY A C 1
ATOM 1649 O O . GLY A 1 228 ? -4.132 25.329 -2.413 1.00 91.19 228 GLY A O 1
ATOM 1650 N N . ASP A 1 229 ? -2.448 26.790 -2.557 1.00 91.62 229 ASP A N 1
ATOM 1651 C CA . ASP A 1 229 ? -3.109 27.706 -3.495 1.00 91.62 229 ASP A CA 1
ATOM 1652 C C . ASP A 1 229 ? -2.296 27.906 -4.789 1.00 91.62 229 ASP A C 1
ATOM 1654 O O . ASP A 1 229 ? -1.285 27.240 -5.021 1.00 91.62 229 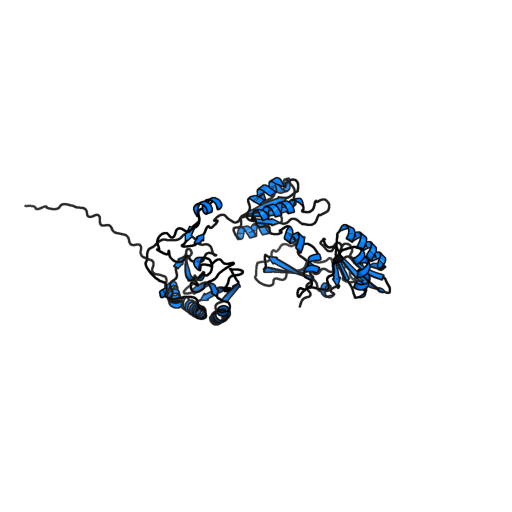ASP A O 1
ATOM 1658 N N . ALA A 1 230 ? -2.765 28.792 -5.673 1.00 93.69 230 ALA A N 1
ATOM 1659 C CA . ALA A 1 230 ? -2.112 29.059 -6.953 1.00 93.69 230 ALA A CA 1
ATOM 1660 C C . ALA A 1 230 ? -0.711 29.677 -6.795 1.00 93.69 230 ALA A C 1
ATOM 1662 O O . ALA A 1 230 ? 0.184 29.362 -7.580 1.00 93.69 230 ALA A O 1
ATOM 1663 N N . ALA A 1 231 ? -0.501 30.516 -5.775 1.00 94.75 231 ALA A N 1
ATOM 1664 C CA . ALA A 1 231 ? 0.798 31.123 -5.508 1.00 94.75 231 ALA A CA 1
ATOM 1665 C C . ALA A 1 231 ? 1.784 30.074 -4.976 1.00 94.75 231 ALA A C 1
ATOM 1667 O O . ALA A 1 231 ? 2.915 29.989 -5.455 1.00 94.75 231 ALA A O 1
ATOM 1668 N N . GLU A 1 232 ? 1.340 29.214 -4.054 1.00 94.50 232 GLU A N 1
ATOM 1669 C CA . GLU A 1 232 ? 2.134 28.082 -3.575 1.00 94.50 232 GLU A CA 1
ATOM 1670 C C . GLU A 1 232 ? 2.454 27.110 -4.717 1.00 94.50 232 GLU A C 1
ATOM 1672 O O . GLU A 1 232 ? 3.587 26.646 -4.808 1.00 94.50 232 GLU A O 1
ATOM 1677 N N . ARG A 1 233 ? 1.509 26.845 -5.631 1.00 95.44 233 ARG A N 1
ATOM 1678 C CA . ARG A 1 233 ? 1.749 26.013 -6.822 1.00 95.44 233 ARG A CA 1
ATOM 1679 C C . ARG A 1 233 ? 2.857 26.578 -7.702 1.00 95.44 233 ARG A C 1
ATOM 1681 O O . ARG A 1 233 ? 3.739 25.827 -8.102 1.00 95.44 233 ARG A O 1
ATOM 1688 N N . ALA A 1 234 ? 2.814 27.878 -7.985 1.00 94.69 234 ALA A N 1
ATOM 1689 C CA . ALA A 1 234 ? 3.820 28.543 -8.808 1.00 94.69 234 ALA A CA 1
ATOM 1690 C C . ALA A 1 234 ? 5.209 28.550 -8.144 1.00 94.69 234 ALA A C 1
ATOM 1692 O O . ALA A 1 234 ? 6.224 28.459 -8.830 1.00 94.69 234 ALA A O 1
ATOM 1693 N N . ALA A 1 235 ? 5.259 28.634 -6.812 1.00 95.12 235 ALA A N 1
ATOM 1694 C CA . ALA A 1 235 ? 6.501 28.671 -6.044 1.00 95.12 235 ALA A CA 1
ATOM 1695 C C . ALA A 1 235 ? 7.024 27.286 -5.611 1.00 95.12 235 ALA A C 1
ATOM 1697 O O . ALA A 1 235 ? 8.125 27.196 -5.064 1.00 95.12 235 ALA A O 1
ATOM 1698 N N . ALA A 1 236 ? 6.255 26.209 -5.797 1.00 95.62 236 ALA A N 1
ATOM 1699 C CA . ALA A 1 236 ? 6.595 24.892 -5.274 1.00 95.62 236 ALA A CA 1
ATOM 1700 C C . ALA A 1 236 ? 7.847 24.319 -5.954 1.00 95.62 236 ALA A C 1
ATOM 1702 O O . ALA A 1 236 ? 7.868 24.100 -7.161 1.00 95.62 236 ALA A O 1
ATOM 1703 N N . GLN A 1 237 ? 8.871 24.018 -5.153 1.00 95.19 237 GLN A N 1
ATOM 1704 C CA . GLN A 1 237 ? 10.111 23.375 -5.597 1.00 95.19 237 GLN A CA 1
ATOM 1705 C C . GLN A 1 237 ? 10.385 22.139 -4.743 1.00 95.19 237 GLN A C 1
ATOM 1707 O O . GLN A 1 237 ? 10.179 22.155 -3.524 1.00 95.19 237 GLN A O 1
ATOM 1712 N N . ALA A 1 238 ? 10.860 21.061 -5.364 1.00 94.44 238 ALA A N 1
ATOM 1713 C CA . ALA A 1 238 ? 11.096 19.788 -4.686 1.00 94.44 238 ALA A CA 1
ATOM 1714 C C . ALA A 1 238 ? 12.012 19.951 -3.456 1.00 94.44 238 ALA A C 1
ATOM 1716 O O . ALA A 1 238 ? 11.765 19.351 -2.411 1.00 94.44 238 ALA A O 1
ATOM 1717 N N . GLU A 1 239 ? 12.998 20.841 -3.537 1.00 94.50 239 GLU A N 1
ATOM 1718 C CA . GLU A 1 239 ? 14.057 21.073 -2.554 1.00 94.50 239 GLU A CA 1
ATOM 1719 C C . GLU A 1 239 ? 13.606 21.934 -1.367 1.00 94.50 239 GLU A C 1
ATOM 1721 O O . GLU A 1 239 ? 14.194 21.865 -0.281 1.00 94.50 239 GLU A O 1
ATOM 1726 N N . THR A 1 240 ? 12.563 22.748 -1.542 1.00 90.69 240 THR A N 1
ATOM 1727 C CA . THR A 1 240 ? 12.125 23.732 -0.537 1.00 90.69 240 THR A CA 1
ATOM 1728 C C . THR A 1 240 ? 10.876 23.294 0.218 1.00 90.69 240 THR A C 1
ATOM 1730 O O . THR A 1 240 ? 10.638 23.752 1.338 1.00 90.69 240 THR A O 1
ATOM 1733 N N . THR A 1 241 ? 10.097 22.365 -0.341 1.00 92.38 241 THR A N 1
ATOM 1734 C CA . THR A 1 241 ? 8.849 21.909 0.280 1.00 92.38 241 THR A CA 1
ATOM 1735 C C . THR A 1 241 ? 9.081 21.126 1.574 1.00 92.38 241 THR A C 1
ATOM 1737 O O . THR A 1 241 ? 10.145 20.560 1.839 1.00 92.38 241 THR A O 1
ATOM 1740 N N . ARG A 1 242 ? 8.011 20.974 2.365 1.00 93.38 242 ARG A N 1
ATOM 1741 C CA . ARG A 1 242 ? 7.997 20.068 3.529 1.00 93.38 242 ARG A CA 1
ATOM 1742 C C . ARG A 1 242 ? 8.252 18.596 3.169 1.00 93.38 242 ARG A C 1
ATOM 1744 O O . ARG A 1 242 ? 8.544 17.809 4.063 1.00 93.38 242 ARG A O 1
ATOM 1751 N N . LEU A 1 243 ? 8.104 18.220 1.895 1.00 94.81 243 LEU A N 1
ATOM 1752 C CA . LEU A 1 243 ? 8.269 16.852 1.397 1.00 94.81 243 LEU A CA 1
ATOM 1753 C C . LEU A 1 243 ? 9.639 16.626 0.735 1.00 94.81 243 LEU A C 1
ATOM 1755 O O . LEU A 1 243 ? 9.876 15.545 0.203 1.00 94.81 243 LEU A O 1
ATOM 1759 N N . LYS A 1 244 ? 10.568 17.591 0.806 1.00 95.50 244 LYS A N 1
ATOM 1760 C CA . LYS A 1 244 ? 11.895 17.527 0.164 1.00 95.50 244 LYS A CA 1
ATOM 1761 C C . LYS A 1 244 ? 12.698 16.254 0.425 1.00 95.50 244 LYS A C 1
ATOM 1763 O O . LYS A 1 244 ? 13.399 15.771 -0.454 1.00 95.50 244 LYS A O 1
ATOM 1768 N N . ALA A 1 245 ? 12.567 15.666 1.615 1.00 94.31 245 ALA A N 1
ATOM 1769 C CA . ALA A 1 245 ? 13.238 14.409 1.942 1.00 94.31 245 ALA A CA 1
ATOM 1770 C C . ALA A 1 245 ? 12.720 13.228 1.100 1.00 94.31 245 ALA A C 1
ATOM 1772 O O . ALA A 1 245 ? 13.498 12.343 0.751 1.00 94.31 245 ALA A O 1
ATOM 1773 N N . ILE A 1 246 ? 11.428 13.230 0.750 1.00 94.44 246 ILE A N 1
ATOM 1774 C CA . ILE A 1 246 ? 10.807 12.209 -0.101 1.00 94.44 246 ILE A CA 1
ATOM 1775 C C . ILE A 1 246 ? 11.259 12.410 -1.547 1.00 94.44 246 ILE A C 1
ATOM 1777 O O . ILE A 1 246 ? 11.699 11.450 -2.169 1.00 94.44 246 ILE A O 1
ATOM 1781 N N . PHE A 1 247 ? 11.247 13.649 -2.051 1.00 96.44 247 PHE A N 1
ATOM 1782 C CA . PHE A 1 247 ? 11.803 13.971 -3.371 1.00 96.44 247 PHE A CA 1
ATOM 1783 C C . PHE A 1 247 ? 13.260 13.508 -3.503 1.00 96.44 247 PHE A C 1
ATOM 1785 O O . PHE A 1 247 ? 13.601 12.799 -4.447 1.00 96.44 247 PHE A O 1
ATOM 1792 N N . ALA A 1 248 ? 14.102 13.816 -2.512 1.00 93.81 248 ALA A N 1
ATOM 1793 C CA . ALA A 1 248 ? 15.497 13.383 -2.507 1.00 93.81 248 ALA A CA 1
ATOM 1794 C C . ALA A 1 248 ? 15.640 11.849 -2.470 1.00 93.81 248 ALA A C 1
ATOM 1796 O O . ALA A 1 248 ? 16.550 11.298 -3.085 1.00 93.81 248 ALA A O 1
ATOM 1797 N N . ALA A 1 249 ? 14.760 11.147 -1.746 1.00 92.62 249 ALA A N 1
ATOM 1798 C CA . ALA A 1 249 ? 14.759 9.686 -1.689 1.00 92.62 249 ALA A CA 1
ATOM 1799 C C . ALA A 1 249 ? 14.354 9.046 -3.023 1.00 92.62 249 ALA A C 1
ATOM 1801 O O . ALA A 1 249 ? 15.015 8.107 -3.458 1.00 92.62 249 ALA A O 1
ATOM 1802 N N . LEU A 1 250 ? 13.330 9.584 -3.688 1.00 92.94 250 LEU A N 1
ATOM 1803 C CA . LEU A 1 250 ? 12.901 9.145 -5.018 1.00 92.94 250 LEU A CA 1
ATOM 1804 C C . LEU A 1 250 ? 14.002 9.386 -6.060 1.00 92.94 250 LEU A C 1
ATOM 1806 O O . LEU A 1 250 ? 14.329 8.480 -6.823 1.00 92.94 250 LEU A O 1
ATOM 1810 N N . GLY A 1 251 ? 14.664 10.546 -6.008 1.00 91.06 251 GLY A N 1
ATOM 1811 C CA . GLY A 1 251 ? 15.792 10.860 -6.886 1.00 91.06 251 GLY A CA 1
ATOM 1812 C C . GLY A 1 251 ? 16.964 9.881 -6.747 1.00 91.06 251 GLY A C 1
ATOM 1813 O O . GLY A 1 251 ? 17.530 9.460 -7.753 1.00 91.06 251 GLY A O 1
ATOM 1814 N N . ARG A 1 252 ? 17.284 9.426 -5.523 1.00 91.94 252 ARG A N 1
ATOM 1815 C CA . ARG A 1 252 ? 18.300 8.373 -5.305 1.00 91.94 252 ARG A CA 1
ATOM 1816 C C . ARG A 1 252 ? 17.933 7.037 -5.957 1.00 91.94 252 ARG A C 1
ATOM 1818 O O . ARG A 1 252 ? 18.831 6.282 -6.308 1.00 91.94 252 ARG A O 1
ATOM 1825 N N . GLN A 1 253 ? 16.642 6.774 -6.148 1.00 85.81 253 GLN A N 1
ATOM 1826 C CA . GLN A 1 253 ? 16.122 5.594 -6.846 1.00 85.81 253 GLN A CA 1
ATOM 1827 C C . GLN A 1 253 ? 15.901 5.835 -8.346 1.00 85.81 253 GLN A C 1
ATOM 1829 O O . GLN A 1 253 ? 15.290 5.009 -9.016 1.00 85.81 253 GLN A O 1
ATOM 1834 N N . ARG A 1 254 ? 16.387 6.964 -8.887 1.00 86.00 254 ARG A N 1
ATOM 1835 C CA . ARG A 1 254 ? 16.189 7.380 -10.287 1.00 86.00 254 ARG A CA 1
ATOM 1836 C C . ARG A 1 254 ? 14.711 7.528 -10.679 1.00 86.00 254 ARG A C 1
ATOM 1838 O O . ARG A 1 254 ? 14.369 7.416 -11.853 1.00 86.00 254 ARG A O 1
ATOM 1845 N N . ILE A 1 255 ? 13.849 7.816 -9.704 1.00 91.56 255 ILE A N 1
ATOM 1846 C CA . ILE A 1 255 ? 12.448 8.178 -9.927 1.00 91.56 255 ILE A CA 1
ATOM 1847 C C . ILE A 1 255 ? 12.375 9.701 -10.039 1.00 91.56 255 ILE A C 1
ATOM 1849 O O . ILE A 1 255 ? 12.777 10.423 -9.122 1.00 91.56 255 ILE A O 1
ATOM 1853 N N . THR A 1 256 ? 11.848 10.197 -11.155 1.00 94.00 256 THR A N 1
ATOM 1854 C CA . THR A 1 256 ? 11.612 11.630 -11.354 1.00 94.00 256 THR A CA 1
ATOM 1855 C C . THR A 1 256 ? 10.351 12.024 -10.598 1.00 94.00 256 THR A C 1
ATOM 1857 O O . THR A 1 256 ? 9.291 11.453 -10.827 1.00 94.00 256 THR A O 1
ATOM 1860 N N . ALA A 1 257 ? 10.452 12.987 -9.685 1.00 96.31 257 ALA A N 1
ATOM 1861 C CA . ALA A 1 257 ? 9.343 13.377 -8.825 1.00 96.31 257 ALA A CA 1
ATOM 1862 C C . ALA A 1 257 ? 9.043 14.875 -8.935 1.00 96.31 257 ALA A C 1
ATOM 1864 O O . ALA A 1 257 ? 9.944 15.697 -8.782 1.00 96.31 257 ALA A O 1
ATOM 1865 N N . GLU A 1 258 ? 7.773 15.226 -9.137 1.00 96.69 258 GLU A N 1
ATOM 1866 C CA . GLU A 1 258 ? 7.323 16.612 -9.309 1.00 96.69 258 GLU A CA 1
ATOM 1867 C C . GLU A 1 258 ? 6.339 17.058 -8.210 1.00 96.69 258 GLU A C 1
ATOM 1869 O O . GLU A 1 258 ? 5.580 16.244 -7.672 1.00 96.69 258 GLU A O 1
ATOM 1874 N N . PRO A 1 259 ? 6.330 18.347 -7.834 1.00 97.88 259 PRO A N 1
ATOM 1875 C CA . PRO A 1 259 ? 5.338 18.889 -6.918 1.00 97.88 259 PRO A CA 1
ATOM 1876 C C . PRO A 1 259 ? 3.980 19.109 -7.605 1.00 97.88 259 PRO A C 1
ATOM 1878 O O . PRO A 1 259 ? 3.905 19.642 -8.711 1.00 97.88 259 PRO A O 1
ATOM 1881 N N . ALA A 1 260 ? 2.884 18.765 -6.924 1.00 97.25 260 ALA A N 1
ATOM 1882 C CA . ALA A 1 260 ? 1.528 19.148 -7.313 1.00 97.25 260 ALA A CA 1
ATOM 1883 C C . ALA A 1 260 ? 0.775 19.755 -6.132 1.00 97.25 260 ALA A C 1
ATOM 1885 O O . ALA A 1 260 ? 0.275 19.069 -5.240 1.00 97.25 260 ALA A O 1
ATOM 1886 N N . VAL A 1 261 ? 0.645 21.074 -6.155 1.00 95.81 261 VAL A N 1
ATOM 1887 C CA . VAL A 1 261 ? -0.199 21.785 -5.198 1.00 95.81 261 VAL A CA 1
ATOM 1888 C C . VAL A 1 261 ? -1.640 21.782 -5.704 1.00 95.81 261 VAL A C 1
ATOM 1890 O O . VAL A 1 261 ? -1.889 22.126 -6.863 1.00 95.81 261 VAL A O 1
ATOM 1893 N N . TRP A 1 262 ? -2.563 21.370 -4.835 1.00 92.88 262 TRP A N 1
ATOM 1894 C CA . TRP A 1 262 ? -3.992 21.216 -5.089 1.00 92.88 262 TRP A CA 1
ATOM 1895 C C . TRP A 1 262 ? -4.836 22.227 -4.306 1.00 92.88 262 TRP A C 1
ATOM 1897 O O . TRP A 1 262 ? -4.688 22.363 -3.090 1.00 92.88 262 TRP A O 1
ATOM 1907 N N . SER A 1 263 ? -5.814 22.807 -4.997 1.00 91.31 263 SER A N 1
ATOM 1908 C CA . SER A 1 263 ? -7.041 23.387 -4.446 1.00 91.31 263 SER A CA 1
ATOM 1909 C C . SER A 1 263 ? -8.190 23.108 -5.414 1.00 91.31 263 SER A C 1
ATOM 1911 O O . SER A 1 263 ? -7.943 22.787 -6.576 1.00 91.31 263 SER A O 1
ATOM 1913 N N . ASP A 1 264 ? -9.435 23.287 -4.971 1.00 88.94 264 ASP A N 1
ATOM 1914 C CA . ASP A 1 264 ? -10.608 23.095 -5.836 1.00 88.94 264 ASP A CA 1
ATOM 1915 C C . ASP A 1 264 ? -10.547 24.000 -7.087 1.00 88.94 264 ASP A C 1
ATOM 1917 O O . ASP A 1 264 ? -10.933 23.590 -8.182 1.00 88.94 264 ASP A O 1
ATOM 1921 N N . ALA A 1 265 ? -9.969 25.200 -6.958 1.00 90.50 265 ALA A N 1
ATOM 1922 C CA . ALA A 1 265 ? -9.778 26.140 -8.064 1.00 90.50 265 ALA A CA 1
ATOM 1923 C C . ALA A 1 265 ? -8.723 25.691 -9.094 1.00 90.50 265 ALA A C 1
ATOM 1925 O O . ALA A 1 265 ? -8.734 26.183 -10.215 1.00 90.50 265 ALA A O 1
ATOM 1926 N N . LEU A 1 266 ? -7.829 24.764 -8.731 1.00 92.88 266 LEU A N 1
ATOM 1927 C CA . LEU A 1 266 ? -6.730 24.266 -9.572 1.00 92.88 266 LEU A CA 1
ATOM 1928 C C . LEU A 1 266 ? -7.033 22.889 -10.181 1.00 92.88 266 LEU A C 1
ATOM 1930 O O . LEU A 1 266 ? -6.122 22.168 -10.599 1.00 92.88 266 LEU A O 1
ATOM 1934 N N . THR A 1 267 ? -8.308 22.484 -10.186 1.00 92.56 267 THR A N 1
ATOM 1935 C CA . THR A 1 267 ? -8.712 21.126 -10.569 1.00 92.56 267 THR A CA 1
ATOM 1936 C C . THR A 1 267 ? -8.230 20.744 -11.962 1.00 92.56 267 THR A C 1
ATOM 1938 O O . THR A 1 267 ? -7.717 19.643 -12.171 1.00 92.56 267 THR A O 1
ATOM 1941 N N . ARG A 1 268 ? -8.356 21.665 -12.919 1.00 94.31 268 ARG A N 1
ATOM 1942 C CA . ARG A 1 268 ? -8.029 21.416 -14.323 1.00 94.31 268 ARG A CA 1
ATOM 1943 C C . ARG A 1 268 ? -6.525 21.267 -14.535 1.00 94.31 268 ARG A C 1
ATOM 1945 O O . ARG A 1 268 ? -6.088 20.341 -15.215 1.00 94.31 268 ARG A O 1
ATOM 1952 N N . GLU A 1 269 ? -5.746 22.160 -13.937 1.00 95.56 269 GLU A N 1
ATOM 1953 C CA . GLU A 1 269 ? -4.290 22.204 -14.018 1.00 95.56 269 GLU A CA 1
ATOM 1954 C C . GLU A 1 269 ? -3.673 20.983 -13.346 1.00 95.56 269 GLU A C 1
ATOM 1956 O O . GLU A 1 269 ? -2.764 20.359 -13.896 1.00 95.56 269 GLU A O 1
ATOM 1961 N N . VAL A 1 270 ? -4.182 20.616 -12.166 1.00 96.31 270 VAL A N 1
ATOM 1962 C CA . VAL A 1 270 ? -3.722 19.420 -11.463 1.00 96.31 270 VAL A CA 1
ATOM 1963 C C . VAL A 1 270 ? -4.097 18.183 -12.265 1.00 96.31 270 VAL A C 1
ATOM 1965 O O . VAL A 1 270 ? -3.218 17.367 -12.509 1.00 96.31 270 VAL A O 1
ATOM 1968 N N . ARG A 1 271 ? -5.332 18.063 -12.772 1.00 97.25 271 ARG A N 1
ATOM 1969 C CA . ARG A 1 271 ? -5.728 16.930 -13.625 1.00 97.25 271 ARG A CA 1
ATOM 1970 C C . ARG A 1 271 ? -4.789 16.743 -14.812 1.00 97.25 271 ARG A C 1
ATOM 1972 O O . ARG A 1 271 ? -4.311 15.633 -15.028 1.00 97.25 271 ARG A O 1
ATOM 1979 N N . ALA A 1 272 ? -4.510 17.811 -15.560 1.00 96.75 272 ALA A N 1
ATOM 1980 C CA . ALA A 1 272 ? -3.611 17.750 -16.711 1.00 96.75 272 ALA A CA 1
ATOM 1981 C C . ALA A 1 272 ? -2.204 17.267 -16.320 1.00 96.75 272 ALA A C 1
ATOM 1983 O O . ALA A 1 272 ? -1.622 16.450 -17.026 1.00 96.75 272 ALA A O 1
ATOM 1984 N N . GLN A 1 273 ? -1.687 17.722 -15.173 1.00 97.25 273 GLN A N 1
ATOM 1985 C CA . GLN A 1 273 ? -0.408 17.256 -14.643 1.00 97.25 273 GLN A CA 1
ATOM 1986 C C . GLN A 1 273 ? -0.456 15.771 -14.255 1.00 97.25 273 GLN A C 1
ATOM 1988 O O . GLN A 1 273 ? 0.424 15.017 -14.658 1.00 97.25 273 GLN A O 1
ATOM 1993 N N . LEU A 1 274 ? -1.470 15.344 -13.490 1.00 97.56 274 LEU A N 1
ATOM 1994 C CA . LEU A 1 274 ? -1.562 13.972 -12.977 1.00 97.56 274 LEU A CA 1
ATOM 1995 C C . LEU A 1 274 ? -1.664 12.939 -14.106 1.00 97.56 274 LEU A C 1
ATOM 1997 O O . LEU A 1 274 ? -1.044 11.888 -14.004 1.00 97.56 274 LEU A O 1
ATOM 2001 N N . MET A 1 275 ? -2.391 13.252 -15.184 1.00 96.69 275 MET A N 1
ATOM 2002 C CA . MET A 1 275 ? -2.588 12.349 -16.330 1.00 96.69 275 MET A CA 1
ATOM 2003 C C . MET A 1 275 ? -1.308 12.064 -17.133 1.00 96.69 275 MET A C 1
ATOM 2005 O O . MET A 1 275 ? -1.285 11.130 -17.926 1.00 96.69 275 MET A O 1
ATOM 2009 N N . GLY A 1 276 ? -0.246 12.855 -16.949 1.00 93.06 276 GLY A N 1
ATOM 2010 C CA . GLY A 1 276 ? 1.049 12.646 -17.606 1.00 93.06 276 GLY A CA 1
ATOM 2011 C C . GLY A 1 276 ? 2.073 11.871 -16.769 1.00 93.06 276 GLY A C 1
ATOM 2012 O O . GLY A 1 276 ? 3.248 11.837 -17.145 1.00 93.06 276 GLY A O 1
ATOM 2013 N N . MET A 1 277 ? 1.668 11.335 -15.614 1.00 95.88 277 MET A N 1
ATOM 2014 C CA . MET A 1 277 ? 2.545 10.662 -14.650 1.00 95.88 277 MET A CA 1
ATOM 2015 C C . MET A 1 277 ? 2.331 9.149 -14.647 1.00 95.88 277 MET A C 1
ATOM 2017 O O . MET A 1 277 ? 1.283 8.662 -15.053 1.00 95.88 277 MET A O 1
ATOM 2021 N N . ASP A 1 278 ? 3.301 8.420 -14.103 1.00 94.00 278 ASP A N 1
ATOM 2022 C CA . ASP A 1 278 ? 3.203 6.979 -13.852 1.00 94.00 278 ASP A CA 1
ATOM 2023 C C . ASP A 1 278 ? 2.644 6.683 -12.449 1.00 94.00 278 ASP A C 1
ATOM 2025 O O . ASP A 1 278 ? 2.038 5.638 -12.201 1.00 94.00 278 ASP A O 1
ATOM 2029 N N . GLY A 1 279 ? 2.802 7.631 -11.516 1.00 96.38 279 GLY A N 1
ATOM 2030 C CA . GLY A 1 279 ? 2.248 7.520 -10.171 1.00 96.38 279 GLY A CA 1
ATOM 2031 C C . GLY A 1 279 ? 1.941 8.848 -9.480 1.00 96.38 279 GLY A C 1
ATOM 2032 O O . GLY A 1 279 ? 2.600 9.867 -9.674 1.00 96.38 279 GLY A O 1
ATOM 2033 N N . VAL A 1 280 ? 0.950 8.819 -8.594 1.00 98.00 280 VAL A N 1
ATOM 2034 C CA . VAL A 1 280 ? 0.484 9.945 -7.788 1.00 98.00 280 VAL A CA 1
ATOM 2035 C C . VAL A 1 280 ? 0.574 9.591 -6.307 1.00 98.00 280 VAL A C 1
ATOM 2037 O O . VAL A 1 280 ? -0.143 8.731 -5.788 1.00 98.00 280 VAL A O 1
ATOM 2040 N N . LEU A 1 281 ? 1.453 10.294 -5.598 1.00 96.69 281 LEU A N 1
ATOM 2041 C CA . LEU A 1 281 ? 1.651 10.159 -4.161 1.00 96.69 281 LEU A CA 1
ATOM 2042 C C . LEU A 1 281 ? 0.863 11.243 -3.424 1.00 96.69 281 LEU A C 1
ATOM 2044 O O . LEU A 1 281 ? 1.170 12.428 -3.535 1.00 96.69 281 LEU A O 1
ATOM 2048 N N . VAL A 1 282 ? -0.152 10.862 -2.646 1.00 94.50 282 VAL A N 1
ATOM 2049 C CA . VAL A 1 282 ? -1.106 11.842 -2.098 1.00 94.50 282 VAL A CA 1
ATOM 2050 C C . VAL A 1 282 ? -0.850 12.163 -0.622 1.00 94.50 282 VAL A C 1
ATOM 2052 O O . VAL A 1 282 ? -0.967 11.312 0.254 1.00 94.50 282 VAL A O 1
ATOM 2055 N N . TRP A 1 283 ? -0.592 13.441 -0.341 1.00 92.12 283 TRP A N 1
ATOM 2056 C CA . TRP A 1 283 ? -0.376 14.044 0.982 1.00 92.12 283 TRP A CA 1
ATOM 2057 C C . TRP A 1 283 ? -1.473 15.057 1.365 1.00 92.12 283 TRP A C 1
ATOM 2059 O O . TRP A 1 283 ? -1.219 16.064 2.043 1.00 92.12 283 TRP A O 1
ATOM 2069 N N . VAL A 1 284 ? -2.713 14.778 0.958 1.00 87.50 284 VAL A N 1
ATOM 2070 C CA . VAL A 1 284 ? -3.917 15.560 1.285 1.00 87.50 284 VAL A CA 1
ATOM 2071 C C . VAL A 1 284 ? -4.767 14.801 2.299 1.00 87.50 284 VAL A C 1
ATOM 2073 O O . VAL A 1 284 ? -5.020 13.608 2.147 1.00 87.50 284 VAL A O 1
ATOM 2076 N N . LYS A 1 285 ? -5.213 15.487 3.356 1.00 78.62 285 LYS A N 1
ATOM 2077 C CA . LYS A 1 285 ? -6.064 14.869 4.380 1.00 78.62 285 LYS A CA 1
ATOM 2078 C C . LYS A 1 285 ? -7.448 14.562 3.792 1.00 78.62 285 LYS A C 1
ATOM 2080 O O . LYS A 1 285 ? -8.049 15.471 3.231 1.00 78.62 285 LYS A O 1
ATOM 2085 N N . PRO A 1 286 ? -7.992 13.348 3.987 1.00 71.56 286 PRO A N 1
ATOM 2086 C CA . PRO A 1 286 ? -9.305 12.983 3.451 1.00 71.56 286 PRO A CA 1
ATOM 2087 C C . PRO A 1 286 ? -10.481 13.561 4.257 1.00 71.56 286 PRO A C 1
ATOM 2089 O O . PRO A 1 286 ? -11.621 13.516 3.812 1.00 71.56 286 PRO A O 1
ATOM 2092 N N . ILE A 1 287 ? -10.225 14.084 5.461 1.00 68.44 287 ILE A N 1
ATOM 2093 C CA . ILE A 1 287 ? -11.259 14.624 6.352 1.00 68.44 287 ILE A CA 1
ATOM 2094 C C . ILE A 1 287 ? -11.304 16.144 6.202 1.00 68.44 287 ILE A C 1
ATOM 2096 O O . ILE A 1 287 ? -10.263 16.805 6.290 1.00 68.44 287 ILE A O 1
ATOM 2100 N N . SER A 1 288 ? -12.513 16.687 6.045 1.00 65.56 288 SER A N 1
ATOM 2101 C CA . SER A 1 288 ? -12.773 18.126 6.060 1.00 65.56 288 SER A CA 1
ATOM 2102 C C . SER A 1 288 ? -12.174 18.774 7.305 1.00 65.56 288 SER A C 1
ATOM 2104 O O . SER A 1 288 ? -12.290 18.269 8.421 1.00 65.56 288 SER A O 1
ATOM 2106 N N . SER A 1 289 ? -11.484 19.888 7.097 1.00 58.31 289 SER A N 1
ATOM 2107 C CA . SER A 1 289 ? -10.976 20.743 8.169 1.00 58.31 289 SER A CA 1
ATOM 2108 C C . SER A 1 289 ? -11.771 22.050 8.142 1.00 58.31 289 SER A C 1
ATOM 2110 O O . SER A 1 289 ? -12.226 22.428 7.063 1.00 58.31 289 SER A O 1
ATOM 2112 N N . PRO A 1 290 ? -11.944 22.754 9.273 1.00 51.62 290 PRO A N 1
ATOM 2113 C CA . PRO A 1 290 ? -12.607 24.057 9.275 1.00 51.62 290 PRO A CA 1
ATOM 2114 C C . PRO A 1 290 ? -12.020 24.978 8.191 1.00 51.62 290 PRO A C 1
ATOM 2116 O O . PRO A 1 290 ? -10.800 25.134 8.117 1.00 51.62 290 PRO A O 1
ATOM 2119 N N . GLY A 1 291 ? -12.879 25.519 7.321 1.00 53.59 291 GLY A N 1
ATOM 2120 C CA . GLY A 1 291 ? -12.482 26.359 6.183 1.00 53.59 291 GLY A CA 1
ATOM 2121 C C . GLY A 1 291 ? -11.976 25.617 4.934 1.00 53.59 291 GLY A C 1
ATOM 2122 O O . GLY A 1 291 ? -11.426 26.263 4.048 1.00 53.59 291 GLY A O 1
ATOM 2123 N N . ARG A 1 292 ? -12.110 24.283 4.841 1.00 63.00 292 ARG A N 1
ATOM 2124 C CA . ARG A 1 292 ? -11.728 23.492 3.652 1.00 63.00 292 ARG A CA 1
ATOM 2125 C C . ARG A 1 292 ? -12.764 22.415 3.321 1.00 63.00 292 ARG A C 1
ATOM 2127 O O . ARG A 1 292 ? -13.110 21.602 4.182 1.00 63.00 292 ARG A O 1
ATOM 2134 N N . ASN A 1 293 ? -13.164 22.346 2.052 1.00 60.00 293 ASN A N 1
ATOM 2135 C CA . ASN A 1 293 ? -14.112 21.365 1.519 1.00 60.00 293 ASN A CA 1
ATOM 2136 C C . ASN A 1 293 ? -13.476 19.972 1.346 1.00 60.00 293 ASN A C 1
ATOM 2138 O O . ASN A 1 293 ? -13.309 19.498 0.233 1.00 60.00 293 ASN A O 1
ATOM 2142 N N . GLY A 1 294 ? -13.113 19.295 2.440 1.00 67.25 294 GLY A N 1
ATOM 2143 C CA . GLY A 1 294 ? -12.698 17.881 2.409 1.00 67.25 294 GLY A CA 1
ATOM 2144 C C . GLY A 1 294 ? -11.698 17.515 1.300 1.00 67.25 294 GLY A C 1
ATOM 2145 O O . GLY A 1 294 ? -10.809 18.295 0.965 1.00 67.25 294 GLY A O 1
ATOM 2146 N N . ARG A 1 295 ? -11.839 16.300 0.758 1.00 78.25 295 ARG A N 1
ATOM 2147 C CA . ARG A 1 295 ? -11.095 15.801 -0.412 1.00 78.25 295 ARG A CA 1
ATOM 2148 C C . ARG A 1 295 ? -12.032 15.454 -1.579 1.00 78.25 295 ARG A C 1
ATOM 2150 O O . ARG A 1 295 ? -11.587 14.810 -2.504 1.00 78.25 295 ARG A O 1
ATOM 2157 N N . GLY A 1 296 ? -13.306 15.862 -1.563 1.00 83.75 296 GLY A N 1
ATOM 2158 C CA . GLY A 1 296 ? -14.337 15.358 -2.493 1.00 83.75 296 GLY A CA 1
ATOM 2159 C C . GLY A 1 296 ? -13.952 15.448 -3.976 1.00 83.75 296 GLY A C 1
ATOM 2160 O O . GLY A 1 296 ? -13.774 14.419 -4.622 1.00 83.75 296 GLY A O 1
ATOM 2161 N N . ALA A 1 297 ? -13.725 16.664 -4.481 1.00 87.75 297 ALA A N 1
ATOM 2162 C CA . ALA A 1 297 ? -13.317 16.885 -5.873 1.00 87.75 297 ALA A CA 1
ATOM 2163 C C . ALA A 1 297 ? -11.965 16.226 -6.210 1.00 87.75 297 ALA A C 1
ATOM 2165 O O . ALA A 1 297 ? -11.775 15.681 -7.296 1.00 87.75 297 ALA A O 1
ATOM 2166 N N . LEU A 1 298 ? -11.026 16.212 -5.257 1.00 91.50 298 LEU A N 1
ATOM 2167 C CA . LEU A 1 298 ? -9.752 15.517 -5.438 1.00 91.50 298 LEU A CA 1
ATOM 2168 C C . LEU A 1 298 ? -9.932 13.990 -5.486 1.00 91.50 298 LEU A C 1
ATOM 2170 O O . LEU A 1 298 ? -9.224 13.323 -6.226 1.00 91.50 298 LEU A O 1
ATOM 2174 N N . ASP A 1 299 ? -10.850 13.415 -4.713 1.00 92.75 299 ASP A N 1
ATOM 2175 C CA . ASP A 1 299 ? -11.132 11.979 -4.710 1.00 92.75 299 ASP A CA 1
ATOM 2176 C C . ASP A 1 299 ? -11.763 11.539 -6.036 1.00 92.75 299 ASP A C 1
ATOM 2178 O O . ASP A 1 299 ? -11.437 10.464 -6.531 1.00 92.75 299 ASP A O 1
ATOM 2182 N N . GLU A 1 300 ? -12.632 12.354 -6.636 1.00 93.44 300 GLU A N 1
ATOM 2183 C CA . GLU A 1 300 ? -13.146 12.116 -7.993 1.00 93.44 300 GLU A CA 1
ATOM 2184 C C . GLU A 1 300 ? -12.010 12.106 -9.019 1.00 93.44 300 GLU A C 1
ATOM 2186 O O . GLU A 1 300 ? -11.837 11.117 -9.732 1.00 93.44 300 GLU A O 1
ATOM 2191 N N . LEU A 1 301 ? -11.164 13.141 -9.008 1.00 95.44 301 LEU A N 1
ATOM 2192 C CA . LEU A 1 301 ? -9.998 13.219 -9.886 1.00 95.44 301 LEU A CA 1
ATOM 2193 C C . LEU A 1 301 ? -9.042 12.031 -9.693 1.00 95.44 301 LEU A C 1
ATOM 2195 O O . LEU A 1 301 ? -8.526 11.468 -10.652 1.00 95.44 301 LEU A O 1
ATOM 2199 N N . LEU A 1 302 ? -8.781 11.622 -8.455 1.00 96.50 302 LEU A N 1
ATOM 2200 C CA . LEU A 1 302 ? -7.853 10.526 -8.191 1.00 96.50 302 LEU A CA 1
ATOM 2201 C C . LEU A 1 302 ? -8.402 9.162 -8.616 1.00 96.50 302 LEU A C 1
ATOM 2203 O O . LEU A 1 302 ? -7.609 8.309 -9.006 1.00 96.50 302 LEU A O 1
ATOM 2207 N N . ARG A 1 303 ? -9.725 8.948 -8.573 1.00 96.50 303 ARG A N 1
ATOM 2208 C CA . ARG A 1 303 ? -10.344 7.753 -9.176 1.00 96.50 303 ARG A CA 1
ATOM 2209 C C . ARG A 1 303 ? -10.220 7.770 -10.691 1.00 96.50 303 ARG A C 1
ATOM 2211 O O . ARG A 1 303 ? -9.944 6.734 -11.288 1.00 96.50 303 ARG A O 1
ATOM 2218 N N . GLU A 1 304 ? -10.400 8.937 -11.301 1.00 96.94 304 GLU A N 1
ATOM 2219 C CA . GLU A 1 304 ? -10.223 9.115 -12.740 1.00 96.94 304 GLU A CA 1
ATOM 2220 C C . GLU A 1 304 ? -8.789 8.765 -13.168 1.00 96.94 304 GLU A C 1
ATOM 2222 O O . GLU A 1 304 ? -8.586 7.934 -14.049 1.00 96.94 304 GLU A O 1
ATOM 2227 N N . VAL A 1 305 ? -7.793 9.329 -12.478 1.00 97.31 305 VAL A N 1
ATOM 2228 C CA . VAL A 1 305 ? -6.365 9.045 -12.693 1.00 97.31 305 VAL A CA 1
ATOM 2229 C C . VAL A 1 305 ? -6.060 7.556 -12.508 1.00 97.31 305 VAL A C 1
ATOM 2231 O O . VAL A 1 305 ? -5.395 6.959 -13.349 1.00 97.31 305 VAL A O 1
ATOM 2234 N N . ALA A 1 306 ? -6.585 6.928 -11.452 1.00 95.12 306 ALA A N 1
ATOM 2235 C CA . ALA A 1 306 ? -6.403 5.495 -11.228 1.00 95.12 306 ALA A CA 1
ATOM 2236 C C . ALA A 1 306 ? -7.033 4.635 -12.338 1.00 95.12 306 ALA A C 1
ATOM 2238 O O . ALA A 1 306 ? -6.444 3.643 -12.761 1.00 95.12 306 ALA A O 1
ATOM 2239 N N . THR A 1 307 ? -8.202 5.035 -12.851 1.00 95.44 307 THR A N 1
ATOM 2240 C CA . THR A 1 307 ? -8.886 4.347 -13.961 1.00 95.44 307 THR A CA 1
ATOM 2241 C C . THR A 1 307 ? -8.072 4.411 -15.255 1.00 95.44 307 THR A C 1
ATOM 2243 O O . THR A 1 307 ? -8.113 3.478 -16.050 1.00 95.44 307 THR A O 1
ATOM 2246 N N . ALA A 1 308 ? -7.275 5.466 -15.442 1.00 92.75 308 ALA A N 1
ATOM 2247 C CA . ALA A 1 308 ? -6.331 5.587 -16.552 1.00 92.75 308 ALA A CA 1
ATOM 2248 C C . ALA A 1 308 ? -5.071 4.700 -16.404 1.00 92.75 308 ALA A C 1
ATOM 2250 O O . ALA A 1 308 ? -4.166 4.788 -17.229 1.00 92.75 308 ALA A O 1
ATOM 2251 N N . GLY A 1 309 ? -4.990 3.855 -15.369 1.00 91.31 309 GLY A N 1
ATOM 2252 C CA . GLY A 1 309 ? -3.864 2.944 -15.130 1.00 91.31 309 GLY A CA 1
ATOM 2253 C C . GLY A 1 309 ? -2.694 3.567 -14.364 1.00 91.31 309 GLY A C 1
ATOM 2254 O O . GLY A 1 309 ? -1.661 2.924 -14.193 1.00 91.31 309 GLY A O 1
ATOM 2255 N N . ILE A 1 310 ? -2.847 4.799 -13.876 1.00 95.44 310 ILE A N 1
ATOM 2256 C CA . ILE A 1 310 ? -1.810 5.519 -13.131 1.00 95.44 310 ILE A CA 1
ATOM 2257 C C . ILE A 1 310 ? -1.875 5.107 -11.658 1.00 95.44 310 ILE A C 1
ATOM 2259 O O . ILE A 1 310 ? -2.942 5.093 -11.041 1.00 95.44 310 ILE A O 1
ATOM 2263 N N . PHE A 1 311 ? -0.729 4.792 -11.053 1.00 94.62 311 PHE A N 1
ATOM 2264 C CA . PHE A 1 311 ? -0.685 4.378 -9.651 1.00 94.62 311 PHE A CA 1
ATOM 2265 C C . PHE A 1 311 ? -1.123 5.514 -8.708 1.00 94.62 311 PHE A C 1
ATOM 2267 O O . PHE A 1 311 ? -0.674 6.646 -8.850 1.00 94.62 311 PHE A O 1
ATOM 2274 N N . VAL A 1 312 ? -1.933 5.226 -7.681 1.00 95.56 312 VAL A N 1
ATOM 2275 C CA . VAL A 1 312 ? -2.347 6.215 -6.663 1.00 95.56 312 VAL A CA 1
ATOM 2276 C C . VAL A 1 312 ? -2.128 5.660 -5.252 1.00 95.56 312 VAL A C 1
ATOM 2278 O O . VAL A 1 312 ? -2.833 4.748 -4.824 1.00 95.56 312 VAL A O 1
ATOM 2281 N N . SER A 1 313 ? -1.196 6.242 -4.482 1.00 89.81 313 SER A N 1
ATOM 2282 C CA . SER A 1 313 ? -0.773 5.680 -3.181 1.00 89.81 313 SER A CA 1
ATOM 2283 C C . SER A 1 313 ? -1.852 5.680 -2.091 1.00 89.81 313 SER A C 1
ATOM 2285 O O . SER A 1 313 ? -1.901 4.777 -1.260 1.00 89.81 313 SER A O 1
ATOM 2287 N N . ALA A 1 314 ? -2.725 6.690 -2.077 1.00 85.56 314 ALA A N 1
ATOM 2288 C CA . ALA A 1 314 ? -3.858 6.799 -1.157 1.00 85.56 314 ALA A CA 1
ATOM 2289 C C . ALA A 1 314 ? -5.169 6.766 -1.950 1.00 85.56 314 ALA A C 1
ATOM 2291 O O . ALA A 1 314 ? -5.905 7.763 -2.006 1.00 85.56 314 ALA A O 1
ATOM 2292 N N . HIS A 1 315 ? -5.412 5.629 -2.609 1.00 90.56 315 HIS A N 1
ATOM 2293 C CA . HIS A 1 315 ? -6.574 5.432 -3.469 1.00 90.56 315 HIS A CA 1
ATOM 2294 C C . HIS A 1 315 ? -7.879 5.758 -2.715 1.00 90.56 315 HIS A C 1
ATOM 2296 O O . HIS A 1 315 ? -8.082 5.236 -1.611 1.00 90.56 315 HIS A O 1
ATOM 2302 N N . PRO A 1 316 ? -8.772 6.601 -3.267 1.00 90.19 316 PRO A N 1
ATOM 2303 C CA . PRO A 1 316 ? -9.984 7.050 -2.577 1.00 90.19 316 PRO A CA 1
ATOM 2304 C C . PRO A 1 316 ? -10.840 5.916 -2.005 1.00 90.19 316 PRO A C 1
ATOM 2306 O O . PRO A 1 316 ? -11.293 6.010 -0.868 1.00 90.19 316 PRO A O 1
ATOM 2309 N N . ASP A 1 317 ? -10.993 4.806 -2.727 1.00 88.12 317 ASP A N 1
ATOM 2310 C CA . ASP A 1 317 ? -11.830 3.685 -2.271 1.00 88.12 317 ASP A CA 1
ATOM 2311 C C . ASP A 1 317 ? -11.189 2.882 -1.136 1.00 88.12 317 ASP A C 1
ATOM 2313 O O . ASP A 1 317 ? -11.875 2.408 -0.227 1.00 88.12 317 ASP A O 1
ATOM 2317 N N . VAL A 1 318 ? -9.858 2.788 -1.136 1.00 85.44 318 VAL A N 1
ATOM 2318 C CA . VAL A 1 318 ? -9.104 2.183 -0.035 1.00 85.44 318 VAL A CA 1
ATOM 2319 C C . VAL A 1 318 ? -9.240 3.054 1.212 1.00 85.44 318 VAL A C 1
ATOM 2321 O O . VAL A 1 318 ? -9.535 2.546 2.293 1.00 85.44 318 VAL A O 1
ATOM 2324 N N . ILE A 1 319 ? -9.104 4.374 1.064 1.00 83.25 319 ILE A N 1
ATOM 2325 C CA . ILE A 1 319 ? -9.290 5.337 2.156 1.00 83.25 319 ILE A CA 1
ATOM 2326 C C . ILE A 1 319 ? -10.740 5.353 2.652 1.00 83.25 319 ILE A C 1
ATOM 2328 O O . ILE A 1 319 ? -10.967 5.478 3.853 1.00 83.25 319 ILE A O 1
ATOM 2332 N N . ALA A 1 320 ? -11.729 5.179 1.776 1.00 80.44 320 ALA A N 1
ATOM 2333 C CA . ALA A 1 320 ? -13.130 5.101 2.176 1.00 80.44 320 ALA A CA 1
ATOM 2334 C C . ALA A 1 320 ? -13.407 3.881 3.068 1.00 80.44 320 ALA A C 1
ATOM 2336 O O . ALA A 1 320 ? -14.169 4.000 4.028 1.00 80.44 320 ALA A O 1
ATOM 2337 N N . ARG A 1 321 ? -12.756 2.742 2.792 1.00 77.56 321 ARG A N 1
ATOM 2338 C CA . ARG A 1 321 ? -12.877 1.509 3.586 1.00 77.56 321 ARG A CA 1
ATOM 2339 C C . ARG A 1 321 ? -12.041 1.569 4.868 1.00 77.56 321 ARG A C 1
ATOM 2341 O O . ARG A 1 321 ? -12.577 1.427 5.962 1.00 77.56 321 ARG A O 1
ATOM 2348 N N . MET A 1 322 ? -10.741 1.839 4.750 1.00 77.44 322 MET A N 1
ATOM 2349 C CA . MET A 1 322 ? -9.795 1.774 5.873 1.00 77.44 322 MET A CA 1
ATOM 2350 C C . MET A 1 322 ? -9.712 3.057 6.714 1.00 77.44 322 MET A C 1
ATOM 2352 O O . MET A 1 322 ? -9.247 3.028 7.849 1.00 77.44 322 MET A O 1
ATOM 2356 N N . GLY A 1 323 ? -10.152 4.201 6.189 1.00 74.81 323 GLY A N 1
ATOM 2357 C CA . GLY A 1 323 ? -10.103 5.500 6.873 1.00 74.81 323 GLY A CA 1
ATOM 2358 C C . GLY A 1 323 ? -11.233 5.730 7.882 1.00 74.81 323 GLY A C 1
ATOM 2359 O O . GLY A 1 323 ? -11.364 6.833 8.421 1.00 74.81 323 GLY A O 1
ATOM 2360 N N . THR A 1 324 ? -12.060 4.715 8.132 1.00 83.50 324 THR A N 1
ATOM 2361 C CA . THR A 1 324 ? -13.162 4.737 9.100 1.00 83.50 324 THR A CA 1
ATOM 2362 C C . THR A 1 324 ? -12.827 3.866 10.306 1.00 83.50 324 THR A C 1
ATOM 2364 O O . THR A 1 324 ? -11.963 2.998 10.235 1.00 83.50 324 THR A O 1
ATOM 2367 N N . LYS A 1 325 ? -13.490 4.087 11.443 1.00 86.31 325 LYS A N 1
ATOM 2368 C CA . LYS A 1 325 ? -13.329 3.212 12.613 1.00 86.31 325 LYS A CA 1
ATOM 2369 C C . LYS A 1 325 ? -14.161 1.943 12.507 1.00 86.31 325 LYS A C 1
ATOM 2371 O O . LYS A 1 325 ? -13.868 0.995 13.225 1.00 86.31 325 LYS A O 1
ATOM 2376 N N . GLU A 1 326 ? -15.137 1.898 11.606 1.00 87.38 326 GLU A N 1
ATOM 2377 C CA . GLU A 1 326 ? -15.875 0.677 11.288 1.00 87.38 326 GLU A CA 1
ATOM 2378 C C . GLU A 1 326 ? -14.958 -0.451 10.800 1.00 87.38 326 GLU A C 1
ATOM 2380 O O . GLU A 1 326 ? -15.252 -1.618 11.040 1.00 87.38 326 GLU A O 1
ATOM 2385 N N . VAL A 1 327 ? -13.796 -0.144 10.219 1.00 86.44 327 VAL A N 1
ATOM 2386 C CA . VAL A 1 327 ? -12.815 -1.183 9.878 1.00 86.44 327 VAL A CA 1
ATOM 2387 C C . VAL A 1 327 ? -12.403 -2.020 11.100 1.00 86.44 327 VAL A C 1
ATOM 2389 O O . VAL A 1 327 ? -12.213 -3.218 10.960 1.00 86.44 327 VAL A O 1
ATOM 2392 N N . LEU A 1 328 ? -12.386 -1.448 12.316 1.00 89.06 328 LEU A N 1
ATOM 2393 C CA . LEU A 1 328 ? -12.130 -2.194 13.559 1.00 89.06 328 LEU A CA 1
ATOM 2394 C C . LEU A 1 328 ? -13.197 -3.262 13.816 1.00 89.06 328 LEU A C 1
ATOM 2396 O O . LEU A 1 328 ? -12.900 -4.320 14.363 1.00 89.06 328 LEU A O 1
ATOM 2400 N N . PHE A 1 329 ? -14.442 -2.977 13.431 1.00 90.69 329 PHE A N 1
ATOM 2401 C CA . PHE A 1 329 ? -15.531 -3.939 13.483 1.00 90.69 329 PHE A CA 1
ATOM 2402 C C . PHE A 1 329 ? -15.367 -4.984 12.387 1.00 90.69 329 PHE A C 1
ATOM 2404 O O . PHE A 1 329 ? -15.443 -6.174 12.673 1.00 90.69 329 PHE A O 1
ATOM 2411 N N . GLN A 1 330 ? -15.102 -4.570 11.149 1.00 88.56 330 GLN A N 1
ATOM 2412 C CA . GLN A 1 330 ? -14.932 -5.492 10.022 1.00 88.56 330 GLN A CA 1
ATOM 2413 C C . GLN A 1 330 ? -13.778 -6.481 10.244 1.00 88.56 330 GLN A C 1
ATOM 2415 O O . GLN A 1 330 ? -13.889 -7.637 9.854 1.00 88.56 330 GLN A O 1
ATOM 2420 N N . THR A 1 331 ? -12.715 -6.061 10.934 1.00 87.38 331 THR A N 1
ATOM 2421 C CA . THR A 1 331 ? -11.540 -6.891 11.235 1.00 87.38 331 THR A CA 1
ATOM 2422 C C . THR A 1 331 ? -11.553 -7.507 12.637 1.00 87.38 331 THR A C 1
ATOM 2424 O O . THR A 1 331 ? -10.529 -8.024 13.082 1.00 87.38 331 THR A O 1
ATOM 2427 N N . ARG A 1 332 ? -12.676 -7.457 13.370 1.00 91.19 332 ARG A N 1
ATOM 2428 C CA . ARG A 1 332 ? -12.743 -7.885 14.784 1.00 91.19 332 ARG A CA 1
ATOM 2429 C C . ARG A 1 332 ? -12.465 -9.372 15.018 1.00 91.19 332 ARG A C 1
ATOM 2431 O O . ARG A 1 332 ? -12.135 -9.747 16.134 1.00 91.19 332 ARG A O 1
ATOM 2438 N N . SER A 1 333 ? -12.616 -10.201 13.989 1.00 89.12 333 SER A N 1
ATOM 2439 C CA . SER A 1 333 ? -12.355 -11.643 14.036 1.00 89.12 333 SER A CA 1
ATOM 2440 C C . SER A 1 333 ? -10.896 -12.015 13.758 1.00 89.12 333 SER A C 1
ATOM 2442 O O . SER A 1 333 ? -10.550 -13.189 13.849 1.00 89.12 333 SER A O 1
ATOM 2444 N N . LEU A 1 334 ? -10.035 -11.054 13.399 1.00 87.06 334 LEU A N 1
ATOM 2445 C CA . LEU A 1 334 ? -8.600 -11.309 13.258 1.00 87.06 334 LEU A CA 1
ATOM 2446 C C . LEU A 1 334 ? -7.964 -11.549 14.636 1.00 87.06 334 LEU A C 1
ATOM 2448 O O . LEU A 1 334 ? -8.488 -11.097 15.651 1.00 87.06 334 LEU A O 1
ATOM 2452 N N . GLY A 1 335 ? -6.795 -12.199 14.676 1.00 79.81 335 GLY A N 1
ATOM 2453 C CA . GLY A 1 335 ? -6.120 -12.598 15.926 1.00 79.81 335 GLY A CA 1
ATOM 2454 C C . GLY A 1 335 ? -5.729 -11.459 16.884 1.00 79.81 335 GLY A C 1
ATOM 2455 O O . GLY A 1 335 ? -5.297 -11.718 18.000 1.00 79.81 335 GLY A O 1
ATOM 2456 N N . TRP A 1 336 ? -5.888 -10.201 16.468 1.00 78.25 336 TRP A N 1
ATOM 2457 C CA . TRP A 1 336 ? -5.642 -8.990 17.262 1.00 78.25 336 TRP A CA 1
ATOM 2458 C C . TRP A 1 336 ? -6.914 -8.158 17.516 1.00 78.25 336 TRP A C 1
ATOM 2460 O O . TRP A 1 336 ? -6.834 -7.034 18.019 1.00 78.25 336 TRP A O 1
ATOM 2470 N N . GLY A 1 337 ? -8.087 -8.668 17.137 1.00 83.56 337 GLY A N 1
ATOM 2471 C CA . GLY A 1 337 ? -9.370 -8.004 17.335 1.00 83.56 337 GLY A CA 1
ATOM 2472 C C . GLY A 1 337 ? -9.833 -7.983 18.796 1.00 83.56 337 GLY A C 1
ATOM 2473 O O . GLY A 1 337 ? -9.312 -8.679 19.664 1.00 83.56 337 GLY A O 1
ATOM 2474 N N . THR A 1 338 ? -10.838 -7.155 19.075 1.00 87.25 338 THR A N 1
ATOM 2475 C CA . THR A 1 338 ? -11.535 -7.092 20.372 1.00 87.25 338 THR A CA 1
ATOM 2476 C C . THR A 1 338 ? -13.044 -7.086 20.139 1.00 87.25 338 THR A C 1
ATOM 2478 O O . THR A 1 338 ? -13.467 -6.914 18.993 1.00 87.25 338 THR A O 1
ATOM 2481 N N . ASP A 1 339 ? -13.851 -7.230 21.204 1.00 91.62 339 ASP A N 1
ATOM 2482 C CA . ASP A 1 339 ? -15.321 -7.069 21.194 1.00 91.62 339 ASP A CA 1
ATOM 2483 C C . ASP A 1 339 ? -15.734 -5.667 20.700 1.00 91.62 339 ASP A C 1
ATOM 2485 O O . ASP A 1 339 ? -16.048 -4.740 21.448 1.00 91.62 339 ASP A O 1
ATOM 2489 N N . THR A 1 340 ? -15.658 -5.495 19.391 1.00 94.44 340 THR A N 1
ATOM 2490 C CA . THR A 1 340 ? -15.929 -4.248 18.705 1.00 94.44 340 THR A CA 1
ATOM 2491 C C . THR A 1 340 ? -17.357 -4.294 18.217 1.00 94.44 340 THR A C 1
ATOM 2493 O O . THR A 1 340 ? -17.753 -5.253 17.554 1.00 94.44 340 THR A O 1
ATOM 2496 N N . TYR A 1 341 ? -18.106 -3.243 18.518 1.00 94.69 341 TYR A N 1
ATOM 2497 C CA . TYR A 1 341 ? -19.512 -3.113 18.182 1.00 94.69 341 TYR A CA 1
ATOM 2498 C C . TYR A 1 341 ? -19.772 -1.806 17.437 1.00 94.69 341 TYR A C 1
ATOM 2500 O O . TYR A 1 341 ? -19.072 -0.814 17.648 1.00 94.69 341 TYR A O 1
ATOM 2508 N N . VAL A 1 342 ? -20.751 -1.814 16.535 1.00 93.62 342 VAL A N 1
ATOM 2509 C CA . VAL A 1 342 ? -21.150 -0.643 15.747 1.00 93.62 342 VAL A CA 1
ATOM 2510 C C . VAL A 1 342 ? -22.643 -0.462 15.913 1.00 93.62 342 VAL A C 1
ATOM 2512 O O . VAL A 1 342 ? -23.411 -1.325 15.498 1.00 93.62 342 VAL A O 1
ATOM 2515 N N . TYR A 1 343 ? -23.043 0.677 16.465 1.00 92.62 343 TYR A N 1
ATOM 2516 C CA . TYR A 1 343 ? -24.453 1.034 16.543 1.00 92.62 343 TYR A CA 1
ATOM 2517 C C . TYR A 1 343 ? -24.880 1.599 15.190 1.00 92.62 343 TYR A C 1
ATOM 2519 O O . TYR A 1 343 ? -24.322 2.595 14.717 1.00 92.62 343 TYR A O 1
ATOM 2527 N N . ARG A 1 344 ? -25.813 0.912 14.525 1.00 89.19 344 ARG A N 1
ATOM 2528 C CA . ARG A 1 344 ? -26.248 1.245 13.158 1.00 89.19 344 ARG A CA 1
ATOM 2529 C C . ARG A 1 344 ? -27.198 2.434 13.115 1.00 89.19 344 ARG A C 1
ATOM 2531 O O . ARG A 1 344 ? -27.198 3.167 12.131 1.00 89.19 344 ARG A O 1
ATOM 2538 N N . ASP A 1 345 ? -27.918 2.657 14.200 1.00 86.69 345 ASP A N 1
ATOM 2539 C CA . ASP A 1 345 ? -28.819 3.779 14.385 1.00 86.69 345 ASP A CA 1
ATOM 2540 C C . ASP A 1 345 ? -28.827 4.227 15.851 1.00 86.69 345 ASP A C 1
ATOM 2542 O O . ASP A 1 345 ? -28.205 3.617 16.730 1.00 86.69 345 ASP A O 1
ATOM 2546 N N . LEU A 1 346 ? -29.502 5.351 16.085 1.00 86.00 346 LEU A N 1
ATOM 2547 C CA . LEU A 1 346 ? -29.599 5.956 17.401 1.00 86.00 346 LEU A CA 1
ATOM 2548 C C . LEU A 1 346 ? -30.388 5.081 18.387 1.00 86.00 346 LEU A C 1
ATOM 2550 O O . LEU A 1 346 ? -29.948 4.906 19.520 1.00 86.00 346 LEU A O 1
ATOM 2554 N N . ALA A 1 347 ? -31.498 4.489 17.947 1.00 88.62 347 ALA A N 1
ATOM 2555 C CA . ALA A 1 347 ? -32.347 3.663 18.803 1.00 88.62 347 ALA A CA 1
ATOM 2556 C C . ALA A 1 347 ? -31.581 2.450 19.357 1.00 88.62 347 ALA A C 1
ATOM 2558 O O . ALA A 1 347 ? -31.673 2.134 20.541 1.00 88.62 347 ALA A O 1
ATOM 2559 N N . THR A 1 348 ? -30.751 1.820 18.525 1.00 91.81 348 THR A N 1
ATOM 2560 C CA . THR A 1 348 ? -29.871 0.715 18.923 1.00 91.81 348 THR A CA 1
ATOM 2561 C C . THR A 1 348 ? -28.836 1.177 19.950 1.00 91.81 348 THR A C 1
ATOM 2563 O O . THR A 1 348 ? -28.565 0.471 20.918 1.00 91.81 348 THR A O 1
ATOM 2566 N N . PHE A 1 349 ? -28.255 2.370 19.777 1.00 92.00 349 PHE A N 1
ATOM 2567 C CA . PHE A 1 349 ? -27.320 2.929 20.758 1.00 92.00 349 PHE A CA 1
ATOM 2568 C C . PHE A 1 349 ? -27.983 3.159 22.118 1.00 92.00 349 PHE A C 1
ATOM 2570 O O . PHE A 1 349 ? -27.438 2.730 23.134 1.00 92.00 349 PHE A O 1
ATOM 2577 N N . GLU A 1 350 ? -29.156 3.787 22.132 1.00 91.25 350 GLU A N 1
ATOM 2578 C CA . GLU A 1 350 ? -29.909 4.068 23.357 1.00 91.25 350 GLU A CA 1
ATOM 2579 C C . GLU A 1 350 ? -30.335 2.783 24.078 1.00 91.25 350 GLU A C 1
ATOM 2581 O O . GLU A 1 350 ? -30.215 2.698 25.300 1.00 91.25 350 GLU A O 1
ATOM 2586 N N . ALA A 1 351 ? -30.762 1.762 23.330 1.00 93.44 351 ALA A N 1
ATOM 2587 C CA . ALA A 1 351 ? -31.216 0.495 23.893 1.00 93.44 351 ALA A CA 1
ATOM 2588 C C . ALA A 1 351 ? -30.072 -0.378 24.437 1.00 93.44 351 ALA A C 1
ATOM 2590 O O . ALA A 1 351 ? -30.217 -1.017 25.480 1.00 93.44 351 ALA A O 1
ATOM 2591 N N . GLU A 1 352 ? -28.932 -0.437 23.742 1.00 95.44 352 GLU A N 1
ATOM 2592 C CA . GLU A 1 352 ? -27.916 -1.463 24.009 1.00 95.44 352 GLU A CA 1
ATOM 2593 C C . GLU A 1 352 ? -26.690 -0.955 24.774 1.00 95.44 352 GLU A C 1
ATOM 2595 O O . GLU A 1 352 ? -26.057 -1.725 25.506 1.00 95.44 352 GLU A O 1
ATOM 2600 N N . PHE A 1 353 ? -26.334 0.329 24.649 1.00 95.25 353 PHE A N 1
ATOM 2601 C CA . PHE A 1 353 ? -25.166 0.877 25.342 1.00 95.25 353 PHE A CA 1
ATOM 2602 C C . PHE A 1 353 ? -25.227 0.725 26.877 1.00 95.25 353 PHE A C 1
ATOM 2604 O O . PHE A 1 353 ? -24.199 0.340 27.448 1.00 95.25 353 PHE A O 1
ATOM 2611 N N . PRO A 1 354 ? -26.377 0.940 27.558 1.00 95.31 354 PRO A N 1
ATOM 2612 C CA . PRO A 1 354 ? -26.510 0.731 29.003 1.00 95.31 354 PRO A CA 1
ATOM 2613 C C . PRO A 1 354 ? -26.011 -0.634 29.490 1.00 95.31 354 PRO A C 1
ATOM 2615 O O . PRO A 1 354 ? -25.183 -0.715 30.399 1.00 95.31 354 PRO A O 1
ATOM 2618 N N . ALA A 1 355 ? -26.457 -1.716 28.848 1.00 95.50 355 ALA A N 1
ATOM 2619 C CA . ALA A 1 355 ? -26.054 -3.068 29.220 1.00 95.50 355 ALA A CA 1
ATOM 2620 C C . ALA A 1 355 ? -24.559 -3.306 28.951 1.00 95.50 355 ALA A C 1
ATOM 2622 O O . ALA A 1 355 ? -23.863 -3.937 29.748 1.00 95.50 355 ALA A O 1
ATOM 2623 N N . ARG A 1 356 ? -24.036 -2.758 27.847 1.00 95.75 356 ARG A N 1
ATOM 2624 C CA . ARG A 1 356 ? -22.627 -2.921 27.464 1.00 95.75 356 ARG A CA 1
ATOM 2625 C C . ARG A 1 356 ? -21.672 -2.195 28.408 1.00 95.75 356 ARG A C 1
ATOM 2627 O O . ARG A 1 356 ? -20.621 -2.749 28.722 1.00 95.75 356 ARG A O 1
ATOM 2634 N N . VAL A 1 357 ? -22.014 -0.993 28.879 1.00 95.75 357 VAL A N 1
ATOM 2635 C CA . VAL A 1 357 ? -21.190 -0.270 29.867 1.00 95.75 357 VAL A CA 1
ATOM 2636 C C . VAL A 1 357 ? -21.297 -0.862 31.271 1.00 95.75 357 VAL A C 1
ATOM 2638 O O . VAL A 1 357 ? -20.315 -0.826 32.013 1.00 95.75 357 VAL A O 1
ATOM 2641 N N . ALA A 1 358 ? -22.428 -1.490 31.606 1.00 94.81 358 ALA A N 1
ATOM 2642 C CA . ALA A 1 358 ? -22.569 -2.245 32.849 1.00 94.81 358 ALA A CA 1
ATOM 2643 C C . ALA A 1 358 ? -21.689 -3.510 32.882 1.00 94.81 358 ALA A C 1
ATOM 2645 O O . ALA A 1 358 ? -21.170 -3.882 33.931 1.00 94.81 358 ALA A O 1
ATOM 2646 N N . ALA A 1 359 ? -21.451 -4.142 31.726 1.00 94.50 359 ALA A N 1
ATOM 2647 C CA . ALA A 1 359 ? -20.539 -5.284 31.614 1.00 94.50 359 ALA A CA 1
ATOM 2648 C C . ALA A 1 359 ? -19.053 -4.907 31.802 1.00 94.50 359 ALA A C 1
ATOM 2650 O O . ALA A 1 359 ? -18.217 -5.773 32.061 1.00 94.50 359 ALA A O 1
ATOM 2651 N N . GLY A 1 360 ? -18.702 -3.625 31.667 1.00 94.31 360 GLY A N 1
ATOM 2652 C CA . GLY A 1 360 ? -17.362 -3.117 31.942 1.00 94.31 360 GLY A CA 1
ATOM 2653 C C . GLY A 1 360 ? -17.036 -1.815 31.207 1.00 94.31 360 GLY A C 1
ATOM 2654 O O . GLY A 1 360 ? -17.787 -1.380 30.334 1.00 94.31 360 GLY A O 1
ATOM 2655 N N . PRO A 1 361 ? -15.888 -1.180 31.513 1.00 95.19 361 PRO A N 1
ATOM 2656 C CA . PRO A 1 361 ? -15.515 0.099 30.918 1.00 95.19 361 PRO A CA 1
ATOM 2657 C C . PRO A 1 361 ? -15.440 0.042 29.384 1.00 95.19 361 PRO A C 1
ATOM 2659 O O . PRO A 1 361 ? -14.768 -0.820 28.810 1.00 95.19 361 PRO A O 1
ATOM 2662 N N . ARG A 1 362 ? -16.083 1.003 28.715 1.00 96.38 362 ARG A N 1
ATOM 2663 C CA . ARG A 1 362 ? -16.191 1.091 27.250 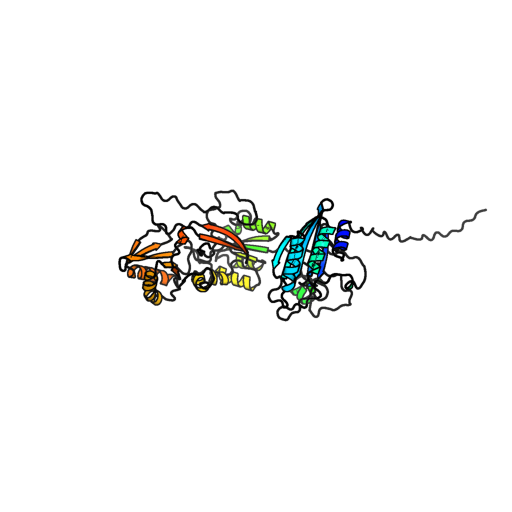1.00 96.38 362 ARG A CA 1
ATOM 2664 C C . ARG A 1 362 ? -15.473 2.315 26.698 1.00 96.38 362 ARG A C 1
ATOM 2666 O O . ARG A 1 362 ? -15.298 3.325 27.383 1.00 96.38 362 ARG A O 1
ATOM 2673 N N . VAL A 1 363 ? -15.070 2.233 25.433 1.00 93.81 363 VAL A N 1
ATOM 2674 C CA . VAL A 1 363 ? -14.527 3.341 24.646 1.00 93.81 363 VAL A CA 1
ATOM 2675 C C . VAL A 1 363 ? -15.395 3.552 23.412 1.00 93.81 363 VAL A C 1
ATOM 2677 O O . VAL A 1 363 ? -15.318 2.780 22.457 1.00 93.81 363 VAL A O 1
ATOM 2680 N N . LEU A 1 364 ? -16.165 4.637 23.416 1.00 92.75 364 LEU A N 1
ATOM 2681 C CA . LEU A 1 364 ? -16.960 5.095 22.281 1.00 92.75 364 LEU A CA 1
ATOM 2682 C C . LEU A 1 364 ? -16.124 5.971 21.354 1.00 92.75 364 LEU A C 1
ATOM 2684 O O . LEU A 1 364 ? -15.344 6.815 21.801 1.00 92.75 364 LEU A O 1
ATOM 2688 N N . LYS A 1 365 ? -16.290 5.790 20.046 1.00 89.56 365 LYS A N 1
ATOM 2689 C CA . LYS A 1 365 ? -15.533 6.507 19.021 1.00 89.56 365 LYS A CA 1
ATOM 2690 C C . LYS A 1 365 ? -16.441 6.902 17.860 1.00 89.56 365 LYS A C 1
ATOM 2692 O O . LYS A 1 365 ? -17.122 6.054 17.291 1.00 89.56 365 LYS A O 1
ATOM 2697 N N . ARG A 1 366 ? -16.363 8.161 17.420 1.00 85.25 366 ARG A N 1
ATOM 2698 C CA . ARG A 1 366 ? -16.953 8.590 16.135 1.00 85.25 366 ARG A CA 1
ATOM 2699 C C . ARG A 1 366 ? -16.371 7.801 14.961 1.00 85.25 366 ARG A C 1
ATOM 2701 O O . ARG A 1 366 ? -15.147 7.616 14.920 1.00 85.25 366 ARG A O 1
ATOM 2708 N N . ASN A 1 367 ? -17.197 7.432 13.976 1.00 80.94 367 ASN A N 1
ATOM 2709 C CA . ASN A 1 367 ? -16.749 6.635 12.825 1.00 80.94 367 ASN A CA 1
ATOM 2710 C C . ASN A 1 367 ? -15.589 7.300 12.068 1.00 80.94 367 ASN A C 1
ATOM 2712 O O . ASN A 1 367 ? -14.576 6.673 11.765 1.00 80.94 367 ASN A O 1
ATOM 2716 N N . ARG A 1 368 ? -15.687 8.612 11.838 1.00 78.75 368 ARG A N 1
ATOM 2717 C CA . ARG A 1 368 ? -14.612 9.430 11.263 1.00 78.75 368 ARG A CA 1
ATOM 2718 C C . ARG A 1 368 ? -14.115 10.449 12.280 1.00 78.75 368 ARG A C 1
ATOM 2720 O O . ARG A 1 368 ? -14.872 10.957 13.099 1.00 78.75 368 ARG A O 1
ATOM 2727 N N . GLY A 1 369 ? -12.813 10.715 12.260 1.00 74.38 369 GLY A N 1
ATOM 2728 C CA . GLY A 1 369 ? -12.176 11.671 13.167 1.00 74.38 369 GLY A CA 1
ATOM 2729 C C . GLY A 1 369 ? -10.745 11.281 13.508 1.00 74.38 369 GLY A C 1
ATOM 2730 O O . GLY A 1 369 ? -10.369 10.111 13.406 1.00 74.38 369 GLY A O 1
ATOM 2731 N N . ASN A 1 370 ? -9.947 12.262 13.922 1.00 74.50 370 ASN A N 1
ATOM 2732 C CA . ASN A 1 370 ? -8.532 12.082 14.228 1.00 74.50 370 ASN A CA 1
ATOM 2733 C C . ASN A 1 370 ? -8.148 12.752 15.557 1.00 74.50 370 ASN A C 1
ATOM 2735 O O . ASN A 1 370 ? -8.933 13.479 16.159 1.00 74.50 370 ASN A O 1
ATOM 2739 N N . GLY A 1 371 ? -6.943 12.456 16.046 1.00 71.62 371 GLY A N 1
ATOM 2740 C CA . GLY A 1 371 ? -6.365 13.147 17.203 1.00 71.62 371 GLY A CA 1
ATOM 2741 C C . GLY A 1 371 ? -7.009 12.846 18.560 1.00 71.62 371 GLY A C 1
ATOM 2742 O O . GLY A 1 371 ? -6.556 13.395 19.554 1.00 71.62 371 GLY A O 1
ATOM 2743 N N . GLY A 1 372 ? -8.013 11.968 18.626 1.00 77.56 372 GLY A N 1
ATOM 2744 C CA . GLY A 1 372 ? -8.780 11.685 19.846 1.00 77.56 372 GLY A CA 1
ATOM 2745 C C . GLY A 1 372 ? -10.082 12.484 19.964 1.00 77.56 372 GLY A C 1
ATOM 2746 O O . GLY A 1 372 ? -10.809 12.293 20.931 1.00 77.56 372 GLY A O 1
ATOM 2747 N N . GLN A 1 373 ? -10.403 13.337 18.986 1.00 76.88 373 GLN A N 1
ATOM 2748 C CA . GLN A 1 373 ? -11.687 14.042 18.926 1.00 76.88 373 GLN A CA 1
ATOM 2749 C C . GLN A 1 373 ? -12.851 13.050 18.866 1.00 76.88 373 GLN A C 1
ATOM 2751 O O . GLN A 1 373 ? -12.837 12.138 18.031 1.00 76.88 373 GLN A O 1
ATOM 2756 N N . GLY A 1 374 ? -13.849 13.225 19.738 1.00 81.44 374 GLY A N 1
ATOM 2757 C CA . GLY A 1 374 ? -15.018 12.345 19.780 1.00 81.44 374 GLY A CA 1
ATOM 2758 C C . GLY A 1 374 ? -14.693 10.905 20.184 1.00 81.44 374 GLY A C 1
ATOM 2759 O O . GLY A 1 374 ? -15.373 9.978 19.740 1.00 81.44 374 GLY A O 1
ATOM 2760 N N . VAL A 1 375 ? -13.629 10.712 20.971 1.00 88.75 375 VAL A N 1
ATOM 2761 C CA . VAL A 1 375 ? -13.293 9.437 21.614 1.00 88.75 375 VAL A CA 1
ATOM 2762 C C . VAL A 1 375 ? -13.522 9.575 23.113 1.00 88.75 375 VAL A C 1
ATOM 2764 O O . VAL A 1 375 ? -12.859 10.381 23.769 1.00 88.75 375 VAL A O 1
ATOM 2767 N N . TRP A 1 376 ? -14.430 8.766 23.647 1.00 90.94 376 TRP A N 1
ATOM 2768 C CA . TRP A 1 376 ? -14.913 8.848 25.021 1.00 90.94 376 TRP A CA 1
ATOM 2769 C C . TRP A 1 376 ? -14.707 7.527 25.742 1.00 90.94 376 TRP A C 1
ATOM 2771 O O . TRP A 1 376 ? -15.105 6.486 25.230 1.00 90.94 376 TRP A O 1
ATOM 2781 N N . LYS A 1 377 ? -14.119 7.568 26.935 1.00 93.38 377 LYS A N 1
ATOM 2782 C CA . LYS A 1 377 ? -14.147 6.445 27.873 1.00 93.38 377 LYS A CA 1
ATOM 2783 C C . LYS A 1 377 ? -15.350 6.637 28.788 1.00 93.38 377 LYS A C 1
ATOM 2785 O O . LYS A 1 377 ? -15.530 7.742 29.297 1.00 93.38 377 LYS A O 1
ATOM 2790 N N . ALA A 1 378 ? -16.112 5.577 29.010 1.00 95.00 378 ALA A N 1
ATOM 2791 C CA . ALA A 1 378 ? -17.204 5.523 29.970 1.00 95.00 378 ALA A CA 1
ATOM 2792 C C . ALA A 1 378 ? -17.037 4.285 30.859 1.00 95.00 378 ALA A C 1
ATOM 2794 O O . ALA A 1 378 ? -16.789 3.189 30.359 1.00 95.00 378 ALA A O 1
ATOM 2795 N N . GLU A 1 379 ? -17.136 4.461 32.170 1.00 95.69 379 GLU A N 1
ATOM 2796 C CA . GLU A 1 379 ? -17.150 3.375 33.151 1.00 95.69 379 GLU A CA 1
ATOM 2797 C C . GLU A 1 379 ? -18.308 3.588 34.123 1.00 95.69 379 GLU A C 1
ATOM 2799 O O . GLU A 1 379 ? -18.591 4.728 34.496 1.00 95.69 379 GLU A O 1
ATOM 2804 N N . GLN A 1 380 ? -18.990 2.510 34.510 1.00 95.25 380 GLN A N 1
ATOM 2805 C CA . GLN A 1 380 ? -20.079 2.610 35.474 1.00 95.25 380 GLN A CA 1
ATOM 2806 C C . GLN A 1 380 ? -19.545 3.085 36.833 1.00 95.25 380 GLN A C 1
ATOM 2808 O O . GLN A 1 380 ? -18.518 2.605 37.321 1.00 95.25 380 GLN A O 1
ATOM 2813 N N . ALA A 1 381 ? -20.225 4.074 37.407 1.00 92.88 381 ALA A N 1
ATOM 2814 C CA . ALA A 1 381 ? -19.998 4.574 38.754 1.00 92.88 381 ALA A CA 1
ATOM 2815 C C . ALA A 1 381 ? -20.950 3.874 39.744 1.00 92.88 381 ALA A C 1
ATOM 2817 O O . ALA A 1 381 ? -21.525 2.831 39.444 1.00 92.88 381 ALA A O 1
ATOM 2818 N N . ALA A 1 382 ? -21.122 4.429 40.945 1.00 83.88 382 ALA A N 1
ATOM 2819 C CA . ALA A 1 382 ? -22.173 3.959 41.843 1.00 83.88 382 ALA A CA 1
ATOM 2820 C C . ALA A 1 382 ? -23.564 4.281 41.259 1.00 83.88 382 ALA A C 1
ATOM 2822 O O . ALA A 1 382 ? -23.789 5.381 40.758 1.00 83.88 382 ALA A O 1
ATOM 2823 N N . GLY A 1 383 ? -24.501 3.332 41.347 1.00 87.19 383 GLY A N 1
ATOM 2824 C CA . GLY A 1 383 ? -25.861 3.500 40.827 1.00 87.19 383 GLY A CA 1
ATOM 2825 C C . GLY A 1 383 ? -25.924 3.515 39.294 1.00 87.19 383 GLY A C 1
ATOM 2826 O O . GLY A 1 383 ? -25.337 2.662 38.626 1.00 87.19 383 GLY A O 1
ATOM 2827 N N . THR A 1 384 ? -26.668 4.472 38.742 1.00 89.31 384 THR A N 1
ATOM 2828 C CA . THR A 1 384 ? -26.877 4.656 37.293 1.00 89.31 384 THR A CA 1
ATOM 2829 C C . THR A 1 384 ? -25.935 5.691 36.676 1.00 89.31 384 THR A C 1
ATOM 2831 O O . THR A 1 384 ? -26.100 6.064 35.517 1.00 89.31 384 THR A O 1
ATOM 2834 N N . ASP A 1 385 ? -24.963 6.191 37.435 1.00 95.56 385 ASP A N 1
ATOM 2835 C CA . ASP A 1 385 ? -24.031 7.205 36.954 1.00 95.56 385 ASP A CA 1
ATOM 2836 C C . ASP A 1 385 ? -22.870 6.585 36.169 1.00 95.56 385 ASP A C 1
ATOM 2838 O O . ASP A 1 385 ? -22.472 5.436 36.375 1.00 95.56 385 ASP A O 1
ATOM 2842 N N . LEU A 1 386 ? -22.276 7.390 35.291 1.00 96.94 386 LEU A N 1
ATOM 2843 C CA . LEU A 1 386 ? -21.059 7.078 34.560 1.00 96.94 386 LEU A CA 1
ATOM 2844 C C . LEU A 1 386 ? -19.931 8.028 34.947 1.00 96.94 386 LEU A C 1
ATOM 2846 O O . LEU A 1 386 ? -20.106 9.246 34.985 1.00 96.94 386 LEU A O 1
ATOM 2850 N N . ILE A 1 387 ? -18.735 7.475 35.128 1.00 96.06 387 ILE A N 1
ATOM 2851 C CA . ILE A 1 387 ? -17.485 8.229 35.064 1.00 96.06 387 ILE A CA 1
ATOM 2852 C C . ILE A 1 387 ? -17.054 8.261 33.597 1.00 96.06 387 ILE A C 1
ATOM 2854 O O . ILE A 1 387 ? -16.759 7.230 32.988 1.00 96.06 387 ILE A O 1
ATOM 2858 N N . VAL A 1 388 ? -17.000 9.458 33.024 1.00 94.38 388 VAL A N 1
ATOM 2859 C CA . VAL A 1 388 ? -16.686 9.678 31.614 1.00 94.38 388 VAL A CA 1
ATOM 2860 C C . VAL A 1 388 ? -15.494 10.602 31.442 1.00 94.38 388 VAL A C 1
ATOM 2862 O O . VAL A 1 388 ? -15.240 11.508 32.239 1.00 94.38 388 VAL A O 1
ATOM 2865 N N . GLN A 1 389 ? -14.746 10.386 30.370 1.00 90.88 389 GLN A N 1
ATOM 2866 C CA . GLN A 1 389 ? -13.621 11.232 29.999 1.00 90.88 389 GLN A CA 1
ATOM 2867 C C . GLN A 1 389 ? -13.530 11.295 28.466 1.00 90.88 389 GLN A C 1
ATOM 2869 O O . GLN A 1 389 ? -13.805 10.310 27.780 1.00 90.88 389 GLN A O 1
ATOM 2874 N N . GLU A 1 390 ? -13.137 12.442 27.914 1.00 87.75 390 GLU A N 1
ATOM 2875 C CA . GLU A 1 390 ? -12.820 12.580 26.486 1.00 87.75 390 GLU A CA 1
ATOM 2876 C C . GLU A 1 390 ? -11.304 12.514 26.277 1.00 87.75 390 GLU A C 1
ATOM 2878 O O . GLU A 1 390 ? -10.533 13.055 27.071 1.00 87.75 390 GLU A O 1
ATOM 2883 N N . ALA A 1 391 ? -10.853 11.902 25.181 1.00 82.81 391 ALA A N 1
ATOM 2884 C CA . ALA A 1 391 ? -9.433 11.878 24.822 1.00 82.81 391 ALA A CA 1
ATOM 2885 C C . ALA A 1 391 ? -8.913 13.236 24.297 1.00 82.81 391 ALA A C 1
ATOM 2887 O O . ALA A 1 391 ? -7.695 13.446 24.201 1.00 82.81 391 ALA A O 1
ATOM 2888 N N . TRP A 1 392 ? -9.823 14.145 23.942 1.00 77.38 392 TRP A N 1
ATOM 2889 C CA . TRP A 1 392 ? -9.550 15.461 23.370 1.00 77.38 392 TRP A CA 1
ATOM 2890 C C . TRP A 1 392 ? -9.691 16.597 24.393 1.00 77.38 392 TRP A C 1
ATOM 2892 O O . TRP A 1 392 ? -10.239 16.428 25.481 1.00 77.38 392 TRP A O 1
ATOM 2902 N N . GLY A 1 393 ? -9.159 17.770 24.041 1.00 74.69 393 GLY A N 1
ATOM 2903 C CA . GLY A 1 393 ? -9.265 18.980 24.853 1.00 74.69 393 GLY A CA 1
ATOM 2904 C C . GLY A 1 393 ? -8.600 18.843 26.222 1.00 74.69 393 GLY A C 1
ATOM 2905 O O . GLY A 1 393 ? -7.481 18.342 26.338 1.00 74.69 393 GLY A O 1
ATOM 2906 N N . GLU A 1 394 ? -9.299 19.299 27.259 1.00 69.94 394 GLU A N 1
ATOM 2907 C CA . GLU A 1 394 ? -8.806 19.331 28.641 1.00 69.94 394 GLU A CA 1
ATOM 2908 C C . GLU A 1 394 ? -8.808 17.962 29.337 1.00 69.94 394 GLU A C 1
ATOM 2910 O O . GLU A 1 394 ? -8.285 17.839 30.444 1.00 69.94 394 GLU A O 1
ATOM 2915 N N . ARG A 1 395 ? -9.382 16.927 28.703 1.00 78.19 395 ARG A N 1
ATOM 2916 C CA . ARG A 1 395 ? -9.390 15.537 29.197 1.00 78.19 395 ARG A CA 1
ATOM 2917 C C . ARG A 1 395 ? -9.910 15.393 30.629 1.00 78.19 395 ARG A C 1
ATOM 2919 O O . ARG A 1 395 ? -9.441 14.537 31.381 1.00 78.19 395 ARG A O 1
ATOM 2926 N N . ARG A 1 396 ? -10.873 16.234 31.018 1.00 80.50 396 ARG A N 1
ATOM 2927 C CA . ARG A 1 396 ? -11.488 16.195 32.349 1.00 80.50 396 ARG A CA 1
ATOM 2928 C C . ARG A 1 396 ? -12.271 14.900 32.535 1.00 80.50 396 ARG A C 1
ATOM 2930 O O . ARG A 1 396 ? -13.082 14.542 31.680 1.00 80.50 396 ARG A O 1
ATOM 2937 N N . VAL A 1 397 ? -12.049 14.256 33.675 1.00 88.69 397 VAL A N 1
ATOM 2938 C CA . VAL A 1 397 ? -12.905 13.183 34.184 1.00 88.69 397 VAL A CA 1
ATOM 2939 C C . VAL A 1 397 ? -14.136 13.831 34.810 1.00 88.69 397 VAL A C 1
ATOM 2941 O O . VAL A 1 397 ? -14.002 14.782 35.581 1.00 88.69 397 VAL A O 1
ATOM 2944 N N . ARG A 1 398 ? -15.322 13.356 34.443 1.00 92.31 398 ARG A N 1
ATOM 2945 C CA . ARG A 1 398 ? -16.611 13.848 34.935 1.00 92.31 398 ARG A CA 1
ATOM 2946 C C . ARG A 1 398 ? -17.464 12.665 35.362 1.00 92.31 398 ARG A C 1
ATOM 2948 O O . ARG A 1 398 ? -17.379 11.615 34.737 1.00 92.31 398 ARG A O 1
ATOM 2955 N N . THR A 1 399 ? -18.291 12.859 36.378 1.00 95.00 399 THR A N 1
ATOM 2956 C CA . THR A 1 399 ? -19.375 11.930 36.706 1.00 95.00 399 THR A CA 1
ATOM 2957 C C . THR A 1 399 ? -20.679 12.546 36.222 1.00 95.00 399 THR A C 1
ATOM 2959 O O . THR A 1 399 ? -20.890 13.742 36.428 1.00 95.00 399 THR A O 1
ATOM 2962 N N . MET A 1 400 ? -21.513 11.771 35.536 1.00 95.75 400 MET A N 1
ATOM 2963 C CA . MET A 1 400 ? -22.820 12.218 35.048 1.00 95.75 400 MET A CA 1
ATOM 2964 C C . MET A 1 400 ? -23.802 11.047 34.930 1.00 95.75 400 MET A C 1
ATOM 2966 O O . MET A 1 400 ? -23.343 9.915 34.770 1.00 95.75 400 MET A O 1
ATOM 2970 N N . PRO A 1 401 ? -25.122 11.299 34.949 1.00 96.62 401 PRO A N 1
ATOM 2971 C CA . PRO A 1 401 ? -26.119 10.252 34.745 1.00 96.62 401 PRO A CA 1
ATOM 2972 C C . PRO A 1 401 ? -25.957 9.557 33.386 1.00 96.62 401 PRO A C 1
ATOM 2974 O O . PRO A 1 401 ? -25.666 10.217 32.381 1.00 96.62 401 PRO A O 1
ATOM 2977 N N . LEU A 1 402 ? -26.176 8.237 33.345 1.00 94.81 402 LEU A N 1
ATOM 2978 C CA . LEU A 1 402 ? -26.123 7.433 32.117 1.00 94.81 402 LEU A CA 1
ATOM 2979 C C . LEU A 1 402 ? -26.987 8.026 30.999 1.00 94.81 402 LEU A C 1
ATOM 2981 O O . LEU A 1 402 ? -26.485 8.232 29.895 1.00 94.81 402 LEU A O 1
ATOM 2985 N N . ASP A 1 403 ? -28.242 8.362 31.295 1.00 94.06 403 ASP A N 1
ATOM 2986 C CA . ASP A 1 403 ? -29.192 8.874 30.301 1.00 94.06 403 ASP A CA 1
ATOM 2987 C C . ASP A 1 403 ? -28.742 10.220 29.725 1.00 94.06 403 ASP A C 1
ATOM 2989 O O . ASP A 1 403 ? -28.857 10.465 28.525 1.00 94.06 403 ASP A O 1
ATOM 2993 N N . THR A 1 404 ? -28.146 11.081 30.559 1.00 95.00 404 THR A N 1
ATOM 2994 C CA . THR A 1 404 ? -27.558 12.347 30.104 1.00 95.00 404 THR A CA 1
ATOM 2995 C C . THR A 1 404 ? -26.398 12.094 29.147 1.00 95.00 404 THR A C 1
ATOM 2997 O O . THR A 1 404 ? -26.335 12.705 28.082 1.00 95.00 404 THR A O 1
ATOM 3000 N N . PHE A 1 405 ? -25.496 11.167 29.484 1.00 94.00 405 PHE A N 1
ATOM 3001 C CA . PHE A 1 405 ? -24.384 10.823 28.603 1.00 94.00 405 PHE A CA 1
ATOM 3002 C C . PHE A 1 405 ? -24.872 10.244 27.270 1.00 94.00 405 PHE A C 1
ATOM 3004 O O . PHE A 1 405 ? -24.382 10.647 26.214 1.00 94.00 405 PHE A O 1
ATOM 3011 N N . VAL A 1 406 ? -25.843 9.328 27.308 1.00 92.69 406 VAL A N 1
ATOM 3012 C CA . VAL A 1 406 ? -26.444 8.733 26.109 1.00 92.69 406 VAL A CA 1
ATOM 3013 C C . VAL A 1 406 ? -27.066 9.821 25.236 1.00 92.69 406 VAL A C 1
ATOM 3015 O O . VAL A 1 406 ? -26.696 9.911 24.069 1.00 92.69 406 VAL A O 1
ATOM 3018 N N . ALA A 1 407 ? -27.888 10.714 25.792 1.00 90.25 407 ALA A N 1
ATOM 3019 C CA . ALA A 1 407 ? -28.515 11.809 25.047 1.00 90.25 407 ALA A CA 1
ATOM 3020 C C . ALA A 1 407 ? -27.491 12.792 24.439 1.00 90.25 407 ALA A C 1
ATOM 3022 O O . ALA A 1 407 ? -27.587 13.170 23.269 1.00 90.25 407 ALA A O 1
ATOM 3023 N N . GLU A 1 408 ? -26.451 13.179 25.187 1.00 89.75 408 GLU A N 1
ATOM 3024 C CA . GLU A 1 408 ? -25.396 14.051 24.655 1.00 89.75 408 GLU A CA 1
ATOM 3025 C C . GLU A 1 408 ? -24.597 13.393 23.517 1.00 89.75 408 GLU A C 1
ATOM 3027 O O . GLU A 1 408 ? -24.044 14.068 22.640 1.00 89.75 408 GLU A O 1
ATOM 3032 N N . ARG A 1 409 ? -24.427 12.069 23.563 1.00 88.94 409 ARG A N 1
ATOM 3033 C CA . ARG A 1 409 ? -23.680 11.318 22.549 1.00 88.94 409 ARG A CA 1
ATOM 3034 C C . ARG A 1 409 ? -24.537 10.996 21.339 1.00 88.94 409 ARG A C 1
ATOM 3036 O O . ARG A 1 409 ? -24.058 11.196 20.228 1.00 88.94 409 ARG A O 1
ATOM 3043 N N . ALA A 1 410 ? -25.794 10.640 21.551 1.00 83.38 410 ALA A N 1
ATOM 3044 C CA . ALA A 1 410 ? -26.829 10.526 20.537 1.00 83.38 410 ALA A CA 1
ATOM 3045 C C . ALA A 1 410 ? -26.843 11.735 19.591 1.00 83.38 410 ALA A C 1
ATOM 3047 O O . ALA A 1 410 ? -26.644 11.580 18.384 1.00 83.38 410 ALA A O 1
ATOM 3048 N N . ALA A 1 411 ? -26.957 12.944 20.153 1.00 76.62 411 ALA A N 1
ATOM 3049 C CA . ALA A 1 411 ? -26.954 14.189 19.387 1.00 76.62 411 ALA A CA 1
ATOM 3050 C C . ALA A 1 411 ? -25.658 14.371 18.575 1.00 76.62 411 ALA A C 1
ATOM 3052 O O . ALA A 1 411 ? -25.690 14.681 17.387 1.00 76.62 411 ALA A O 1
ATOM 3053 N N . SER A 1 412 ? -24.501 14.095 19.184 1.00 74.44 412 SER A N 1
ATOM 3054 C CA . SER A 1 412 ? -23.202 14.207 18.506 1.00 74.44 412 SER A CA 1
ATOM 3055 C C . SER A 1 412 ? -22.996 13.158 17.399 1.00 74.44 412 SER A C 1
ATOM 3057 O O . SER A 1 412 ? -22.252 13.394 16.438 1.00 74.44 412 SER A O 1
ATOM 3059 N N . PHE A 1 413 ? -23.612 11.981 17.528 1.00 71.88 413 PHE A N 1
ATOM 3060 C CA . PHE A 1 413 ? -23.502 10.886 16.563 1.00 71.88 413 PHE A CA 1
ATOM 3061 C C . PHE A 1 413 ? -24.456 11.045 15.384 1.00 71.88 413 PHE A C 1
ATOM 3063 O O . PHE A 1 413 ? -24.040 10.761 14.261 1.00 71.88 413 PHE A O 1
ATOM 3070 N N . ALA A 1 414 ? -25.652 11.601 15.591 1.00 67.25 414 ALA A N 1
ATOM 3071 C CA . ALA A 1 414 ? -26.557 11.972 14.501 1.00 67.25 414 ALA A CA 1
ATOM 3072 C C . ALA A 1 414 ? -25.864 12.864 13.447 1.00 67.25 414 ALA A C 1
ATOM 3074 O O . ALA A 1 414 ? -26.090 12.709 12.252 1.00 67.25 414 ALA A O 1
ATOM 3075 N N . GLU A 1 415 ? -24.930 13.721 13.871 1.00 62.22 415 GLU A N 1
ATOM 3076 C CA . GLU A 1 415 ? -24.133 14.573 12.977 1.00 62.22 415 GLU A CA 1
ATOM 3077 C C . GLU A 1 415 ? -23.009 13.840 12.214 1.00 62.22 415 GLU A C 1
ATOM 3079 O O . GLU A 1 415 ? -22.474 14.373 11.244 1.00 62.22 415 GLU A O 1
ATOM 3084 N N . THR A 1 416 ? -22.561 12.662 12.671 1.00 62.53 416 THR A N 1
ATOM 3085 C CA . THR A 1 416 ? -21.294 12.045 12.204 1.00 62.53 416 THR A CA 1
ATOM 3086 C C . THR A 1 416 ? -21.352 10.568 11.831 1.00 62.53 416 THR A C 1
ATOM 3088 O O . THR A 1 416 ? -20.332 10.008 11.411 1.00 62.53 416 THR A O 1
ATOM 3091 N N . GLY A 1 417 ? -22.528 9.950 11.924 1.00 72.62 417 GLY A N 1
ATOM 3092 C CA . GLY A 1 417 ? -22.782 8.564 11.538 1.00 72.62 417 GLY A CA 1
ATOM 3093 C C . GLY A 1 417 ? -22.587 7.554 12.675 1.00 72.62 417 GLY A C 1
ATOM 3094 O O . GLY A 1 417 ? -22.592 7.900 13.853 1.00 72.62 417 GLY A O 1
ATOM 3095 N N . THR A 1 418 ? -22.406 6.282 12.309 1.00 80.44 418 THR A N 1
ATOM 3096 C CA . THR A 1 418 ? -22.471 5.112 13.207 1.00 80.44 418 THR A CA 1
ATOM 3097 C C . THR A 1 418 ? -21.315 5.045 14.222 1.00 80.44 418 THR A C 1
ATOM 3099 O O . THR A 1 418 ? -20.161 4.846 13.818 1.00 80.44 418 THR A O 1
ATOM 3102 N N . PRO A 1 419 ? -21.561 5.184 15.536 1.00 88.12 419 PRO A N 1
ATOM 3103 C CA . PRO A 1 419 ? -20.505 5.120 16.540 1.00 88.12 419 PRO A CA 1
ATOM 3104 C C . PRO A 1 419 ? -19.951 3.700 16.705 1.00 88.12 419 PRO A C 1
ATOM 3106 O O . PRO A 1 419 ? -20.662 2.705 16.567 1.00 88.12 419 PRO A O 1
ATOM 3109 N N . VAL A 1 420 ? -18.659 3.626 17.028 1.00 91.50 420 VAL A N 1
ATOM 3110 C CA . VAL A 1 420 ? -17.929 2.378 17.282 1.00 91.50 420 VAL A CA 1
ATOM 3111 C C . VAL A 1 420 ? -17.617 2.263 18.769 1.00 91.50 420 VAL A C 1
ATOM 3113 O O . VAL A 1 420 ? -17.113 3.210 19.372 1.00 91.50 420 VAL A O 1
ATOM 3116 N N . ASP A 1 421 ? -17.867 1.093 19.337 1.00 94.69 421 ASP A N 1
ATOM 3117 C CA . ASP A 1 421 ? -17.685 0.758 20.746 1.00 94.69 421 ASP A CA 1
ATOM 3118 C C . ASP A 1 421 ? -16.694 -0.397 20.915 1.00 94.69 421 ASP A C 1
ATOM 3120 O O . ASP A 1 421 ? -16.773 -1.397 20.208 1.00 94.69 421 ASP A O 1
ATOM 3124 N N . GLN A 1 422 ? -15.763 -0.269 21.860 1.00 94.62 422 GLN A N 1
ATOM 3125 C CA . GLN A 1 422 ? -14.801 -1.307 22.235 1.00 94.62 422 GLN A CA 1
ATOM 3126 C C . GLN A 1 422 ? -14.600 -1.347 23.758 1.00 94.62 422 GLN A C 1
ATOM 3128 O O . GLN A 1 422 ? -14.677 -0.297 24.400 1.00 94.62 422 GLN A O 1
ATOM 3133 N N . PRO A 1 423 ? -14.254 -2.504 24.352 1.00 94.06 423 PRO A N 1
ATOM 3134 C CA . PRO A 1 423 ? -13.801 -2.566 25.731 1.00 94.06 423 PRO A CA 1
ATOM 3135 C C . PRO A 1 423 ? -12.580 -1.670 25.932 1.00 94.06 423 PRO A C 1
ATOM 3137 O O . PRO A 1 423 ? -11.681 -1.605 25.083 1.00 94.06 423 PRO A O 1
ATOM 3140 N N . PHE A 1 424 ? -12.513 -1.005 27.079 1.00 91.69 424 PHE A N 1
ATOM 3141 C CA . PHE A 1 424 ? -11.312 -0.293 27.480 1.00 91.69 424 PHE A CA 1
ATOM 3142 C C . PHE A 1 424 ? -10.172 -1.283 27.747 1.00 91.69 424 PHE A C 1
ATOM 3144 O O . PHE A 1 424 ? -10.266 -2.155 28.605 1.00 91.69 424 PHE A O 1
ATOM 3151 N N . GLN A 1 425 ? -9.061 -1.109 27.036 1.00 87.12 425 GLN A N 1
ATOM 3152 C CA . GLN A 1 425 ? -7.864 -1.927 27.208 1.00 87.12 425 GLN A CA 1
ATOM 3153 C C . GLN A 1 425 ? -6.949 -1.281 28.249 1.00 87.12 425 GLN A C 1
ATOM 3155 O O . GLN A 1 425 ? -6.327 -0.257 27.969 1.00 87.12 425 GLN A O 1
ATOM 3160 N N . ALA A 1 426 ? -6.832 -1.874 29.442 1.00 81.88 426 ALA A N 1
ATOM 3161 C CA . ALA A 1 426 ? -6.007 -1.325 30.526 1.00 81.88 426 ALA A CA 1
ATOM 3162 C C . ALA A 1 426 ? -4.536 -1.133 30.113 1.00 81.88 426 ALA A C 1
ATOM 3164 O O . ALA A 1 426 ? -3.921 -0.112 30.434 1.00 81.88 426 ALA A O 1
ATOM 3165 N N . ARG A 1 427 ? -4.013 -2.058 29.299 1.00 79.56 427 ARG A N 1
ATOM 3166 C CA . ARG A 1 427 ? -2.654 -2.012 28.739 1.00 79.56 427 ARG A CA 1
ATOM 3167 C C . ARG A 1 427 ? -2.400 -0.816 27.827 1.00 79.56 427 ARG A C 1
ATOM 3169 O O . ARG A 1 427 ? -1.255 -0.451 27.615 1.00 79.56 427 ARG A O 1
ATOM 3176 N N . HIS A 1 428 ? -3.432 -0.110 27.362 1.00 76.62 428 HIS A N 1
ATOM 3177 C CA . HIS A 1 428 ? -3.252 1.166 26.660 1.00 76.62 428 HIS A CA 1
ATOM 3178 C C . HIS A 1 428 ? -2.467 2.198 27.498 1.00 76.62 428 HIS A C 1
ATOM 3180 O O . HIS A 1 428 ? -1.841 3.105 26.950 1.00 76.62 428 HIS A O 1
ATOM 3186 N N . LEU A 1 429 ? -2.469 2.070 28.831 1.00 75.81 429 LEU A N 1
ATOM 3187 C CA . LEU A 1 429 ? -1.674 2.912 29.731 1.00 75.81 429 LEU A CA 1
ATOM 3188 C C . LEU A 1 429 ? -0.160 2.637 29.654 1.00 75.81 429 LEU A C 1
ATOM 3190 O O . LEU A 1 429 ? 0.628 3.502 30.059 1.00 75.81 429 LEU A O 1
ATOM 3194 N N . GLU A 1 430 ? 0.231 1.477 29.121 1.00 78.75 430 GLU A N 1
ATOM 3195 C CA . GLU A 1 430 ? 1.609 1.063 28.811 1.00 78.75 430 GLU A CA 1
ATOM 3196 C C . GLU A 1 430 ? 2.093 1.634 27.466 1.00 78.75 430 GLU A C 1
ATOM 3198 O O . GLU A 1 430 ? 3.249 1.457 27.100 1.00 78.75 430 GLU A O 1
ATOM 3203 N N . GLY A 1 431 ? 1.235 2.363 26.747 1.00 72.25 431 GLY A N 1
ATOM 3204 C CA . GLY A 1 431 ? 1.533 2.945 25.442 1.00 72.25 431 GLY A CA 1
ATOM 3205 C C . GLY A 1 431 ? 0.847 2.206 24.294 1.00 72.25 431 GLY A C 1
ATOM 3206 O O . GLY A 1 431 ? 0.187 1.187 24.467 1.00 72.25 431 GLY A O 1
ATOM 3207 N N . MET A 1 432 ? 0.967 2.769 23.094 1.00 76.19 432 MET A N 1
ATOM 3208 C CA . MET A 1 432 ? 0.477 2.168 21.856 1.00 76.19 432 MET A CA 1
ATOM 3209 C C . MET A 1 432 ? 1.614 2.026 20.860 1.00 76.19 432 MET A C 1
ATOM 3211 O O . MET A 1 432 ? 2.296 3.013 20.567 1.00 76.19 432 MET A O 1
ATOM 3215 N N . ILE A 1 433 ? 1.749 0.843 20.274 1.00 78.56 433 ILE A N 1
ATOM 3216 C CA . ILE A 1 433 ? 2.637 0.615 19.138 1.00 78.56 433 ILE A CA 1
ATOM 3217 C C . ILE A 1 433 ? 1.948 1.118 17.869 1.00 78.56 433 ILE A C 1
ATOM 3219 O O . ILE A 1 433 ? 0.797 0.792 17.593 1.00 78.56 433 ILE A O 1
ATOM 3223 N N . ARG A 1 434 ? 2.663 1.926 17.090 1.00 80.62 434 ARG A N 1
ATOM 3224 C CA . ARG A 1 434 ? 2.284 2.320 15.734 1.00 80.62 434 ARG A CA 1
ATOM 3225 C C . ARG A 1 434 ? 3.197 1.607 14.757 1.00 80.62 434 ARG A C 1
ATOM 3227 O O . ARG A 1 434 ? 4.394 1.877 14.772 1.00 80.62 434 ARG A O 1
ATOM 3234 N N . GLY A 1 435 ? 2.633 0.728 13.939 1.00 80.69 435 GLY A N 1
ATOM 3235 C CA . GLY A 1 435 ? 3.323 0.140 12.795 1.00 80.69 435 GLY A CA 1
ATOM 3236 C C . GLY A 1 435 ? 3.211 1.043 11.570 1.00 80.69 435 GLY A C 1
ATOM 3237 O O . GLY A 1 435 ? 2.164 1.648 11.332 1.00 80.69 435 GLY A O 1
ATOM 3238 N N . TYR A 1 436 ? 4.289 1.137 10.803 1.00 78.81 436 TYR A N 1
ATOM 3239 C CA . TYR A 1 436 ? 4.321 1.785 9.499 1.00 78.81 436 TYR A CA 1
ATOM 3240 C C . TYR A 1 436 ? 4.555 0.718 8.444 1.00 78.81 436 TYR A C 1
ATOM 3242 O O . TYR A 1 436 ? 5.432 -0.128 8.617 1.00 78.81 436 TYR A O 1
ATOM 3250 N N . LEU A 1 437 ? 3.776 0.772 7.367 1.00 77.25 437 LEU A N 1
ATOM 3251 C CA . LEU A 1 437 ? 3.861 -0.174 6.265 1.00 77.25 437 LEU A CA 1
ATOM 3252 C C . LEU A 1 437 ? 4.156 0.556 4.954 1.00 77.25 437 LEU A C 1
ATOM 3254 O O . LEU A 1 437 ? 3.729 1.699 4.767 1.00 77.25 437 LEU A O 1
ATOM 3258 N N . SER A 1 438 ? 4.865 -0.124 4.058 1.00 75.19 438 SER A N 1
ATOM 3259 C CA . SER A 1 438 ? 5.037 0.253 2.656 1.00 75.19 438 SER A CA 1
ATOM 3260 C C . SER A 1 438 ? 4.694 -0.960 1.802 1.00 75.19 438 SER A C 1
ATOM 3262 O O . SER A 1 438 ? 5.389 -1.970 1.869 1.00 75.19 438 SER A O 1
ATOM 3264 N N . GLY A 1 439 ? 3.607 -0.878 1.032 1.00 77.50 439 GLY A N 1
ATOM 3265 C CA . GLY A 1 439 ? 3.024 -2.068 0.413 1.00 77.50 439 GLY A CA 1
ATOM 3266 C C . GLY A 1 439 ? 2.542 -3.045 1.486 1.00 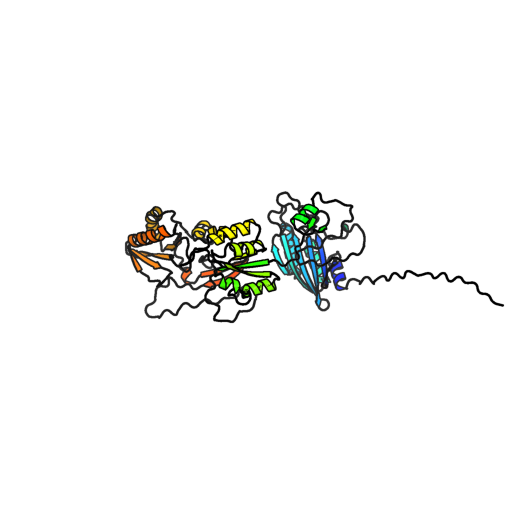77.50 439 GLY A C 1
ATOM 3267 O O . GLY A 1 439 ? 1.777 -2.662 2.373 1.00 77.50 439 GLY A O 1
ATOM 3268 N N . ASP A 1 440 ? 3.017 -4.282 1.416 1.00 72.38 440 ASP A N 1
ATOM 3269 C CA . ASP A 1 440 ? 2.755 -5.356 2.377 1.00 72.38 440 ASP A CA 1
ATOM 3270 C C . ASP A 1 440 ? 3.844 -5.495 3.460 1.00 72.38 440 ASP A C 1
ATOM 3272 O O . ASP A 1 440 ? 3.697 -6.292 4.386 1.00 72.38 440 ASP A O 1
ATOM 3276 N N . GLN A 1 441 ? 4.908 -4.687 3.398 1.00 64.81 441 GLN A N 1
ATOM 3277 C CA . GLN A 1 441 ? 6.051 -4.781 4.305 1.00 64.81 441 GLN A CA 1
ATOM 3278 C C . GLN A 1 441 ? 5.935 -3.815 5.486 1.00 64.81 441 GLN A C 1
ATOM 3280 O O . GLN A 1 441 ? 5.660 -2.623 5.317 1.00 64.81 441 GLN A O 1
ATOM 3285 N N . GLY A 1 442 ? 6.221 -4.306 6.694 1.00 71.31 442 GLY A N 1
ATOM 3286 C CA . GLY A 1 442 ? 6.432 -3.463 7.871 1.00 71.31 442 GLY A CA 1
ATOM 3287 C C . GLY A 1 442 ? 7.791 -2.765 7.797 1.00 71.31 442 GLY A C 1
ATOM 3288 O O . GLY A 1 442 ? 8.820 -3.427 7.781 1.00 71.31 442 GLY A O 1
ATOM 3289 N N . VAL A 1 443 ? 7.805 -1.430 7.768 1.00 75.81 443 VAL A N 1
ATOM 3290 C CA . VAL A 1 443 ? 9.038 -0.638 7.575 1.00 75.81 443 VAL A CA 1
ATOM 3291 C C . VAL A 1 443 ? 9.565 0.006 8.851 1.00 75.81 443 VAL A C 1
ATOM 3293 O O . VAL A 1 443 ? 10.744 0.329 8.942 1.00 75.81 443 VAL A O 1
ATOM 3296 N N . ALA A 1 444 ? 8.698 0.241 9.835 1.00 72.31 444 ALA A N 1
ATOM 3297 C CA . ALA A 1 444 ? 9.092 0.804 11.120 1.00 72.31 444 ALA A CA 1
ATOM 3298 C C . ALA A 1 444 ? 8.000 0.588 12.168 1.00 72.31 444 ALA A C 1
ATOM 3300 O O . ALA A 1 444 ? 6.821 0.428 11.843 1.00 72.31 444 ALA A O 1
ATOM 3301 N N . SER A 1 445 ? 8.373 0.696 13.441 1.00 73.50 445 SER A N 1
ATOM 3302 C CA . SER A 1 445 ? 7.416 0.833 14.534 1.00 73.50 445 SER A CA 1
ATOM 3303 C C . SER A 1 445 ? 7.809 1.967 15.482 1.00 73.50 445 SER A C 1
ATOM 3305 O O . SER A 1 445 ? 8.973 2.351 15.587 1.00 73.50 445 SER A O 1
ATOM 3307 N N . ALA A 1 446 ? 6.823 2.555 16.154 1.00 70.69 446 ALA A N 1
ATOM 3308 C CA . ALA A 1 446 ? 7.054 3.561 17.183 1.00 70.69 446 ALA A CA 1
ATOM 3309 C C . ALA A 1 446 ? 6.122 3.344 18.372 1.00 70.69 446 ALA A C 1
ATOM 3311 O O . ALA A 1 446 ? 4.918 3.157 18.200 1.00 70.69 446 ALA A O 1
ATOM 3312 N N . ILE A 1 447 ? 6.661 3.453 19.586 1.00 69.12 447 ILE A N 1
ATOM 3313 C CA . ILE A 1 447 ? 5.849 3.461 20.802 1.00 69.12 447 ILE A CA 1
ATOM 3314 C C . ILE A 1 447 ? 5.381 4.892 21.058 1.00 69.12 447 ILE A C 1
ATOM 3316 O O . ILE A 1 447 ? 6.170 5.815 21.273 1.00 69.12 447 ILE A O 1
ATOM 3320 N N . SER A 1 448 ? 4.067 5.080 21.034 1.00 64.19 448 SER A N 1
ATOM 3321 C CA . SER A 1 448 ? 3.412 6.328 21.396 1.00 64.19 448 SER A CA 1
ATOM 3322 C C . SER A 1 448 ? 2.825 6.228 22.799 1.00 64.19 448 SER A C 1
ATOM 3324 O O . SER A 1 448 ? 1.894 5.472 23.062 1.00 64.19 448 SER A O 1
ATOM 3326 N N . TRP A 1 449 ? 3.358 7.039 23.707 1.00 60.28 449 TRP A N 1
ATOM 3327 C CA . TRP A 1 449 ? 2.819 7.214 25.051 1.00 60.28 449 TRP A CA 1
ATOM 3328 C C . TRP A 1 449 ? 1.693 8.239 24.995 1.00 60.28 449 TRP A C 1
ATOM 3330 O O . TRP A 1 449 ? 1.839 9.402 25.369 1.00 60.28 449 TRP A O 1
ATOM 3340 N N . SER A 1 450 ? 0.550 7.834 24.459 1.00 53.41 450 SER A N 1
ATOM 3341 C CA . SER A 1 450 ? -0.668 8.598 24.659 1.00 53.41 450 SER A CA 1
ATOM 3342 C C . SER A 1 450 ? -1.102 8.372 26.106 1.00 53.41 450 SER A C 1
ATOM 3344 O O . SER A 1 450 ? -1.494 7.270 26.472 1.00 53.41 450 SER A O 1
ATOM 3346 N N . ALA A 1 451 ? -1.062 9.419 26.931 1.00 50.75 451 ALA A N 1
ATOM 3347 C CA . ALA A 1 451 ? -1.599 9.407 28.293 1.00 50.75 451 ALA A CA 1
ATOM 3348 C C . ALA A 1 451 ? -3.006 10.052 28.405 1.00 50.75 451 ALA A C 1
ATOM 3350 O O . ALA A 1 451 ? -3.177 10.925 29.254 1.00 50.75 451 ALA A O 1
ATOM 3351 N N . PRO A 1 452 ? -4.021 9.726 27.568 1.00 53.47 452 PRO A N 1
ATOM 3352 C CA . PRO A 1 452 ? -5.320 10.379 27.682 1.00 53.47 452 PRO A CA 1
ATOM 3353 C C . PRO A 1 452 ? -6.099 9.955 28.932 1.00 53.47 452 PRO A C 1
ATOM 3355 O O . PRO A 1 452 ? -6.904 10.744 29.398 1.00 53.47 452 PRO A O 1
ATOM 3358 N N . TRP A 1 453 ? -5.828 8.777 29.513 1.00 53.16 453 TRP A N 1
ATOM 3359 C CA . TRP A 1 453 ? -6.694 8.159 30.535 1.00 53.16 453 TRP A CA 1
ATOM 3360 C C . TRP A 1 453 ? -6.035 7.922 31.907 1.00 53.16 453 TRP A C 1
ATOM 3362 O O . TRP A 1 453 ? -6.563 7.167 32.723 1.00 53.16 453 TRP A O 1
ATOM 3372 N N . ARG A 1 454 ? -4.860 8.509 32.189 1.00 55.66 454 ARG A N 1
ATOM 3373 C CA . ARG A 1 454 ? -4.246 8.388 33.528 1.00 55.66 454 ARG A CA 1
ATOM 3374 C C . ARG A 1 454 ? -5.050 9.228 34.528 1.00 55.66 454 ARG A C 1
ATOM 3376 O O . ARG A 1 454 ? -5.198 10.429 34.320 1.00 55.66 454 ARG A O 1
ATOM 3383 N N . ARG A 1 455 ? -5.528 8.619 35.624 1.00 42.75 455 ARG A N 1
ATOM 3384 C CA . ARG A 1 455 ? -6.105 9.369 36.756 1.00 42.75 455 ARG A CA 1
ATOM 3385 C C . ARG A 1 455 ? -5.045 10.357 37.283 1.00 42.75 455 ARG A C 1
ATOM 3387 O O . ARG A 1 455 ? -3.909 9.925 37.509 1.00 42.75 455 ARG A O 1
ATOM 3394 N N . PRO A 1 456 ? -5.356 11.655 37.465 1.00 37.56 456 PRO A N 1
ATOM 3395 C CA . PRO A 1 456 ? -4.417 12.593 38.070 1.00 37.56 456 PRO A CA 1
ATOM 3396 C C . PRO A 1 456 ? -4.062 12.114 39.483 1.00 37.56 456 PRO A C 1
ATOM 3398 O O . PRO A 1 456 ? -4.956 11.862 40.288 1.00 37.56 456 PRO A O 1
ATOM 3401 N N . LYS A 1 457 ? -2.769 11.973 39.800 1.00 33.62 457 LYS A N 1
ATOM 3402 C CA . LYS A 1 457 ? -2.338 11.828 41.198 1.00 33.62 457 LYS A CA 1
ATOM 3403 C C . LYS A 1 457 ? -2.350 13.220 41.848 1.00 33.62 457 LYS A C 1
ATOM 3405 O O . LYS A 1 457 ? -1.832 14.148 41.220 1.00 33.62 457 LYS A O 1
ATOM 3410 N N . PRO A 1 458 ? -2.871 13.392 43.075 1.00 31.95 458 PRO A N 1
ATOM 3411 C CA . PRO A 1 458 ? -2.753 14.663 43.782 1.00 31.95 458 PRO A CA 1
ATOM 3412 C C . PRO A 1 458 ? -1.267 15.019 43.960 1.00 31.95 458 PRO A C 1
ATOM 3414 O O . PRO A 1 458 ? -0.485 14.188 44.415 1.00 31.95 458 PRO A O 1
ATOM 3417 N N . GLY A 1 459 ? -0.862 16.233 43.572 1.00 36.84 459 GLY A N 1
ATOM 3418 C CA . GLY A 1 459 ? 0.442 16.798 43.950 1.00 36.84 459 GLY A CA 1
ATOM 3419 C C . GLY A 1 459 ? 1.618 16.669 42.968 1.00 36.84 459 GLY A C 1
ATOM 3420 O O . GLY A 1 459 ? 2.737 17.011 43.343 1.00 36.84 459 GLY A O 1
ATOM 3421 N N . ARG A 1 460 ? 1.434 16.245 41.707 1.00 32.72 460 ARG A N 1
ATOM 3422 C CA . ARG A 1 460 ? 2.477 16.416 40.667 1.00 32.72 460 ARG A CA 1
ATOM 3423 C C . ARG A 1 460 ? 1.934 17.139 39.440 1.00 32.72 460 ARG A C 1
ATOM 3425 O O . ARG A 1 460 ? 1.049 16.633 38.759 1.00 32.72 460 ARG A O 1
ATOM 3432 N N . LEU A 1 461 ? 2.516 18.301 39.141 1.00 31.28 461 LEU A N 1
ATOM 3433 C CA . LEU A 1 461 ? 2.332 19.021 37.880 1.00 31.28 461 LEU A CA 1
ATOM 3434 C C . LEU A 1 461 ? 2.579 18.073 36.694 1.00 31.28 461 LEU A C 1
ATOM 3436 O O . LEU A 1 461 ? 3.648 17.466 36.583 1.00 31.28 461 LEU A O 1
ATOM 3440 N N . ASN A 1 462 ? 1.585 17.956 35.811 1.00 34.59 462 ASN A N 1
ATOM 3441 C CA . ASN A 1 462 ? 1.697 17.248 34.538 1.00 34.59 462 ASN A CA 1
ATOM 3442 C C . ASN A 1 462 ? 2.840 17.866 33.720 1.00 34.59 462 ASN A C 1
ATOM 3444 O O . ASN A 1 462 ? 2.695 18.955 33.164 1.00 34.59 462 ASN A O 1
ATOM 3448 N N . ARG A 1 463 ? 3.980 17.173 33.606 1.00 30.45 463 ARG A N 1
ATOM 3449 C CA . ARG A 1 463 ? 4.963 17.500 32.567 1.00 30.45 463 ARG A CA 1
ATOM 3450 C C . ARG A 1 463 ? 4.320 17.226 31.208 1.00 30.45 463 ARG A C 1
ATOM 3452 O O . ARG A 1 463 ? 3.776 16.147 30.983 1.00 30.45 463 ARG A O 1
ATOM 3459 N N . ALA A 1 464 ? 4.374 18.224 30.328 1.00 31.77 464 ALA A N 1
ATOM 3460 C CA . ALA A 1 464 ? 3.868 18.149 28.966 1.00 31.77 464 ALA A CA 1
ATOM 3461 C C . ALA A 1 464 ? 4.360 16.876 28.254 1.00 31.77 464 ALA A C 1
ATOM 3463 O O . ALA A 1 464 ? 5.531 16.503 28.359 1.00 31.77 464 ALA A O 1
ATOM 3464 N N . ALA A 1 465 ? 3.446 16.223 27.532 1.00 34.03 465 ALA A N 1
ATOM 3465 C CA . ALA A 1 465 ? 3.710 15.018 26.757 1.00 34.03 465 ALA A CA 1
ATOM 3466 C C . ALA A 1 465 ? 4.935 15.210 25.848 1.00 34.03 465 ALA A C 1
ATOM 3468 O O . ALA A 1 465 ? 4.951 16.073 24.969 1.00 34.03 465 ALA A O 1
ATOM 3469 N N . THR A 1 466 ? 5.970 14.407 26.074 1.00 27.69 466 THR A N 1
ATOM 3470 C CA . THR A 1 466 ? 7.170 14.364 25.235 1.00 27.69 466 THR A CA 1
ATOM 3471 C C . THR A 1 466 ? 6.879 13.471 24.022 1.00 27.69 466 THR A C 1
ATOM 3473 O O . THR A 1 466 ? 6.343 12.377 24.210 1.00 27.69 466 THR A O 1
ATOM 3476 N N . PRO A 1 467 ? 7.191 13.879 22.778 1.00 33.53 467 PRO A N 1
ATOM 3477 C CA . PRO A 1 467 ? 7.129 12.970 21.635 1.00 33.53 467 PRO A CA 1
ATOM 3478 C C . PRO A 1 467 ? 8.076 11.785 21.863 1.00 33.53 467 PRO A C 1
ATOM 3480 O O . PRO A 1 467 ? 9.209 11.979 22.306 1.00 33.53 467 PRO A O 1
ATOM 3483 N N . GLY A 1 468 ? 7.592 10.568 21.598 1.00 34.38 468 GLY A N 1
ATOM 3484 C CA . GLY A 1 468 ? 8.333 9.325 21.821 1.00 34.38 468 GLY A CA 1
ATOM 3485 C C . GLY A 1 468 ? 9.646 9.256 21.036 1.00 34.38 468 GLY A C 1
ATOM 3486 O O . GLY A 1 468 ? 9.770 9.807 19.943 1.00 34.38 468 GLY A O 1
ATOM 3487 N N . ARG A 1 469 ? 10.629 8.567 21.619 1.00 26.70 469 ARG A N 1
ATOM 3488 C CA . ARG A 1 469 ? 11.923 8.254 21.005 1.00 26.70 469 ARG A CA 1
ATOM 3489 C C . ARG A 1 469 ? 11.723 7.098 20.015 1.00 26.70 469 ARG A C 1
ATOM 3491 O O . ARG A 1 469 ? 11.118 6.094 20.377 1.00 26.70 469 ARG A O 1
ATOM 3498 N N . MET A 1 470 ? 12.203 7.250 18.783 1.00 30.22 470 MET A N 1
ATOM 3499 C CA . MET A 1 470 ? 12.251 6.171 17.789 1.00 30.22 470 MET A CA 1
ATOM 3500 C C . MET A 1 470 ? 13.286 5.137 18.266 1.00 30.22 470 MET A C 1
ATOM 3502 O O . MET A 1 470 ? 14.403 5.526 18.609 1.00 30.22 470 MET A O 1
ATOM 3506 N N . ILE A 1 471 ? 12.911 3.861 18.361 1.00 27.12 471 ILE A N 1
ATOM 3507 C CA . ILE A 1 471 ? 13.841 2.767 18.675 1.00 27.12 471 ILE A CA 1
ATOM 3508 C C . ILE A 1 471 ? 14.140 2.070 17.341 1.00 27.12 471 ILE A C 1
ATOM 3510 O O . ILE A 1 471 ? 13.190 1.600 16.716 1.00 2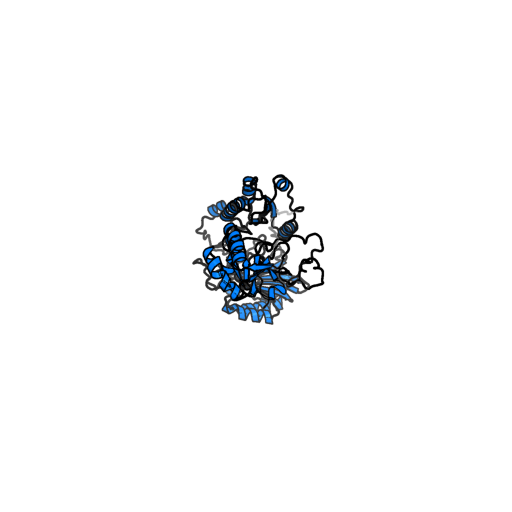7.12 471 ILE A O 1
ATOM 3514 N N . PRO A 1 472 ? 15.396 2.030 16.863 1.00 26.91 472 PRO A N 1
ATOM 3515 C CA . PRO A 1 472 ? 15.733 1.296 15.652 1.00 26.91 472 PRO A CA 1
ATOM 3516 C C . PRO A 1 472 ? 15.666 -0.205 15.944 1.00 26.91 472 PRO A C 1
ATOM 3518 O O . PRO A 1 472 ? 16.304 -0.681 16.882 1.00 26.91 472 PRO A O 1
ATOM 3521 N N . GLY A 1 473 ? 14.907 -0.941 15.139 1.00 25.20 473 GLY A N 1
ATOM 3522 C CA . GLY A 1 473 ? 14.897 -2.399 15.120 1.00 25.20 473 GLY A CA 1
ATOM 3523 C C . GLY A 1 473 ? 14.758 -2.864 13.675 1.00 25.20 473 GLY A C 1
ATOM 3524 O O . GLY A 1 473 ? 13.744 -2.569 13.054 1.00 25.20 473 GLY A O 1
ATOM 3525 N N . PHE A 1 474 ? 15.789 -3.570 13.202 1.00 26.48 474 PHE A N 1
ATOM 3526 C CA . PHE A 1 474 ? 16.025 -4.125 11.859 1.00 26.48 474 PHE A CA 1
ATOM 3527 C C . PHE A 1 474 ? 16.422 -3.138 10.739 1.00 26.48 474 PHE A C 1
ATOM 3529 O O . PHE A 1 474 ? 15.642 -2.306 10.296 1.00 26.48 474 PHE A O 1
ATOM 3536 N N . SER A 1 475 ? 17.670 -3.328 10.282 1.00 24.70 475 SER A N 1
ATOM 3537 C CA . SER A 1 475 ? 18.404 -2.685 9.177 1.00 24.70 475 SER A CA 1
ATOM 3538 C C . SER A 1 475 ? 18.656 -1.171 9.283 1.00 24.70 475 SER A C 1
ATOM 3540 O O . SER A 1 475 ? 17.756 -0.341 9.365 1.00 24.70 475 SER A O 1
ATOM 3542 N N . ALA A 1 476 ? 19.939 -0.813 9.310 1.00 25.95 476 ALA A N 1
ATOM 3543 C CA . ALA A 1 476 ? 20.444 0.528 9.560 1.00 25.95 476 ALA A CA 1
ATOM 3544 C C . ALA A 1 476 ? 20.243 1.482 8.366 1.00 25.95 476 ALA A C 1
ATOM 3546 O O . ALA A 1 476 ? 20.680 1.208 7.253 1.00 25.95 476 ALA A O 1
ATOM 3547 N N . CYS A 1 477 ? 19.689 2.665 8.639 1.00 22.31 477 CYS A N 1
ATOM 3548 C CA . CYS A 1 477 ? 19.970 3.902 7.908 1.00 22.31 477 CYS A CA 1
ATOM 3549 C C . CYS A 1 477 ? 20.049 5.058 8.922 1.00 22.31 477 CYS A C 1
ATOM 3551 O O . CYS A 1 477 ? 19.267 5.116 9.871 1.00 22.31 477 CYS A O 1
ATOM 3553 N N . GLU A 1 478 ? 21.044 5.930 8.754 1.00 25.59 478 GLU A N 1
ATOM 3554 C CA . GLU A 1 478 ? 21.520 6.919 9.734 1.00 25.59 478 GLU A CA 1
ATOM 3555 C C . GLU A 1 478 ? 20.462 7.913 10.275 1.00 25.59 478 GLU A C 1
ATOM 3557 O O . GLU A 1 478 ? 19.502 8.272 9.585 1.00 25.59 478 GLU A O 1
ATOM 3562 N N . PRO A 1 479 ? 20.643 8.421 11.515 1.00 29.42 479 PRO A N 1
ATOM 3563 C CA . PRO A 1 479 ? 19.673 9.282 12.186 1.00 29.42 479 PRO A CA 1
ATOM 3564 C C . PRO A 1 479 ? 19.702 10.736 11.686 1.00 29.42 479 PRO A C 1
ATOM 3566 O O . PRO A 1 479 ? 20.715 11.429 11.754 1.00 29.42 479 PRO A O 1
ATOM 3569 N N . CYS A 1 480 ? 18.535 11.255 11.296 1.00 24.05 480 CYS A N 1
ATOM 3570 C CA . CYS A 1 480 ? 18.340 12.675 11.006 1.00 24.05 480 CYS A CA 1
ATOM 3571 C C . CYS A 1 480 ? 18.356 13.496 12.313 1.00 24.05 480 CYS A C 1
ATOM 3573 O O . CYS A 1 480 ? 17.408 13.484 13.105 1.00 24.05 480 CYS A O 1
ATOM 3575 N N . SER A 1 481 ? 19.452 14.208 12.557 1.00 27.69 481 SER A N 1
ATOM 3576 C CA . SER A 1 481 ? 19.700 15.031 13.739 1.00 27.69 481 SER A CA 1
ATOM 3577 C C . SER A 1 481 ? 19.171 16.462 13.564 1.00 27.69 481 SER A C 1
ATOM 3579 O O . SER A 1 481 ? 19.937 17.408 13.420 1.00 27.69 481 SER A O 1
ATOM 3581 N N . ASN A 1 482 ? 17.851 16.686 13.619 1.00 25.48 482 ASN A N 1
ATOM 3582 C CA . ASN A 1 482 ? 17.366 18.053 13.866 1.00 25.48 482 ASN A CA 1
ATOM 3583 C C . ASN A 1 482 ? 16.053 18.131 14.667 1.00 25.48 482 ASN A C 1
ATOM 3585 O O . ASN A 1 482 ? 15.007 17.616 14.269 1.00 25.48 482 ASN A O 1
ATOM 3589 N N . ARG A 1 483 ? 16.113 18.807 15.825 1.00 28.23 483 ARG A N 1
ATOM 3590 C CA . ARG A 1 483 ? 15.073 18.854 16.878 1.00 28.23 483 ARG A CA 1
ATOM 3591 C C . ARG A 1 483 ? 13.869 19.759 16.563 1.00 28.23 483 ARG A C 1
ATOM 3593 O O . ARG A 1 483 ? 12.936 19.818 17.362 1.00 28.23 483 ARG A O 1
ATOM 3600 N N . SER A 1 484 ? 13.835 20.428 15.414 1.00 26.64 484 SER A N 1
ATOM 3601 C CA . SER A 1 484 ? 12.746 21.332 15.006 1.00 26.64 484 SER A CA 1
ATOM 3602 C C . SER A 1 484 ? 11.754 20.721 14.000 1.00 26.64 484 SER A C 1
ATOM 3604 O O . SER A 1 484 ? 10.642 21.227 13.873 1.00 26.64 484 SER A O 1
ATOM 3606 N N . GLY A 1 485 ? 12.090 19.596 13.352 1.00 25.17 485 GLY A N 1
ATOM 3607 C CA . GLY A 1 485 ? 11.262 18.955 12.313 1.00 25.17 485 GLY A CA 1
ATOM 3608 C C . GLY A 1 485 ? 10.274 17.879 12.795 1.00 25.17 485 GLY A C 1
ATOM 3609 O O . GLY A 1 485 ? 9.459 17.396 12.015 1.00 25.17 485 GLY A O 1
ATOM 3610 N N . CYS A 1 486 ? 10.303 17.494 14.076 1.00 25.36 486 CYS A N 1
ATOM 3611 C CA . CYS A 1 486 ? 9.467 16.404 14.613 1.00 25.36 486 CYS A CA 1
ATOM 3612 C C . CYS A 1 486 ? 8.037 16.814 15.013 1.00 25.36 486 CYS A C 1
ATOM 3614 O O . CYS A 1 486 ? 7.257 15.978 15.475 1.00 25.36 486 CYS A O 1
ATOM 3616 N N . ARG A 1 487 ? 7.644 18.083 14.847 1.00 23.77 487 ARG A N 1
ATOM 3617 C CA . ARG A 1 487 ? 6.263 18.517 15.109 1.00 23.77 487 ARG A CA 1
ATOM 3618 C C . ARG A 1 487 ? 5.441 18.368 13.825 1.00 23.77 487 ARG A C 1
ATOM 3620 O O . ARG A 1 487 ? 5.556 19.192 12.933 1.00 23.77 487 ARG A O 1
ATOM 3627 N N . ARG A 1 488 ? 4.561 17.358 13.795 1.00 26.45 488 ARG A N 1
ATOM 3628 C CA . ARG A 1 488 ? 3.575 17.027 12.733 1.00 26.45 488 ARG A CA 1
ATOM 3629 C C . ARG A 1 488 ? 4.057 16.102 11.607 1.00 26.45 488 ARG A C 1
ATOM 3631 O O . ARG A 1 488 ? 3.861 16.385 10.431 1.00 26.45 488 ARG A O 1
ATOM 3638 N N . TRP A 1 489 ? 4.491 14.903 11.976 1.00 24.02 489 TRP A N 1
ATOM 3639 C CA . TRP A 1 489 ? 4.264 13.730 11.128 1.00 24.02 489 TRP A CA 1
ATOM 3640 C C . TRP A 1 489 ? 2.831 13.245 11.383 1.00 24.02 489 TRP A C 1
ATOM 3642 O O . TRP A 1 489 ? 2.581 12.500 12.326 1.00 24.02 489 TRP A O 1
ATOM 3652 N N . SER A 1 490 ? 1.845 13.749 10.627 1.00 23.75 490 SER A N 1
ATOM 3653 C CA . SER A 1 490 ? 0.497 13.162 10.640 1.00 23.75 490 SER A CA 1
ATOM 3654 C C . SER A 1 490 ? 0.430 12.057 9.592 1.00 23.75 490 SER A C 1
ATOM 3656 O O . SER A 1 490 ? -0.054 12.260 8.480 1.00 23.75 490 SER A O 1
ATOM 3658 N N . THR A 1 491 ? 0.968 10.900 9.940 1.00 26.00 491 THR A N 1
ATOM 3659 C CA . THR A 1 491 ? 0.727 9.646 9.233 1.00 26.00 491 THR A CA 1
ATOM 3660 C C . THR A 1 491 ? -0.628 9.116 9.702 1.00 26.00 491 THR A C 1
ATOM 3662 O O . THR A 1 491 ? -0.840 8.844 10.885 1.00 26.00 491 THR A O 1
ATOM 3665 N N . TYR A 1 492 ? -1.584 9.099 8.774 1.00 32.97 492 TYR A N 1
ATOM 3666 C CA . TYR A 1 492 ? -2.970 8.693 8.981 1.00 32.97 492 TYR A CA 1
ATOM 3667 C C . TYR A 1 492 ? -3.116 7.214 8.651 1.00 32.97 492 TYR A C 1
ATOM 3669 O O . TYR A 1 492 ? -3.412 6.881 7.515 1.00 32.97 492 TYR A O 1
ATOM 3677 N N . TRP A 1 493 ? -2.925 6.359 9.650 1.00 26.27 493 TRP A N 1
ATOM 3678 C CA . TRP A 1 493 ? -3.361 4.963 9.643 1.00 26.27 493 TRP A CA 1
ATOM 3679 C C . TRP A 1 493 ? -3.775 4.586 11.067 1.00 26.27 493 TRP A C 1
ATOM 3681 O O . TRP A 1 493 ? -3.340 5.232 12.026 1.00 26.27 493 TRP A O 1
ATOM 3691 N N . LEU A 1 494 ? -4.709 3.638 11.178 1.00 29.34 494 LEU A N 1
ATOM 3692 C CA . LEU A 1 494 ? -5.413 3.253 12.399 1.00 29.34 494 LEU A CA 1
ATOM 3693 C C . LEU A 1 494 ? -4.536 3.315 13.656 1.00 29.34 494 LEU A C 1
ATOM 3695 O O . LEU A 1 494 ? -3.510 2.652 13.758 1.00 29.34 494 LEU A O 1
ATOM 3699 N N . SER A 1 495 ? -4.999 4.046 14.670 1.00 29.45 495 SER A N 1
ATOM 3700 C CA . SER A 1 495 ? -4.483 3.862 16.024 1.00 29.45 495 SER A CA 1
ATOM 3701 C C . SER A 1 495 ? -5.183 2.640 16.624 1.00 29.45 495 SER A C 1
ATOM 3703 O O . SER A 1 495 ? -6.128 2.781 17.401 1.00 29.45 495 SER A O 1
ATOM 3705 N N . THR A 1 496 ? -4.769 1.445 16.212 1.00 29.61 496 THR A N 1
ATOM 3706 C CA . THR A 1 496 ? -5.131 0.199 16.892 1.00 29.61 496 THR A CA 1
ATOM 3707 C C . THR A 1 496 ? -4.154 0.030 18.049 1.00 29.61 496 THR A C 1
ATOM 3709 O O . THR A 1 496 ? -2.943 0.009 17.846 1.00 29.61 496 THR A O 1
ATOM 3712 N N . ALA A 1 497 ? -4.655 -0.028 19.281 1.00 27.17 497 ALA A N 1
ATOM 3713 C CA . ALA A 1 497 ? -3.836 -0.476 20.397 1.00 27.17 497 ALA A CA 1
ATOM 3714 C C . ALA A 1 497 ? -3.693 -1.995 20.250 1.00 27.17 497 ALA A C 1
ATOM 3716 O O . ALA A 1 497 ? -4.638 -2.718 20.546 1.00 27.17 497 ALA A O 1
ATOM 3717 N N . ILE A 1 498 ? -2.556 -2.454 19.730 1.00 25.44 498 ILE A N 1
ATOM 3718 C CA . ILE A 1 498 ? -2.168 -3.864 19.784 1.00 25.44 498 ILE A CA 1
ATOM 3719 C C . ILE A 1 498 ? -1.648 -4.103 21.210 1.00 25.44 498 ILE A C 1
ATOM 3721 O O . ILE A 1 498 ? -0.688 -3.432 21.602 1.00 25.44 498 ILE A O 1
ATOM 3725 N N . PRO A 1 499 ? -2.266 -4.980 22.021 1.00 22.19 499 PRO A N 1
ATOM 3726 C CA . PRO A 1 499 ? -1.644 -5.442 23.257 1.00 22.19 499 PRO A CA 1
ATOM 3727 C C . PRO A 1 499 ? -0.367 -6.202 22.879 1.00 22.19 499 PRO A C 1
ATOM 3729 O O . PRO A 1 499 ? -0.436 -7.079 22.024 1.00 22.19 499 PRO A O 1
ATOM 3732 N N . CYS A 1 500 ? 0.792 -5.877 23.466 1.00 21.95 500 CYS A N 1
ATOM 3733 C CA . CYS A 1 500 ? 2.009 -6.657 23.206 1.00 21.95 500 CYS A CA 1
ATOM 3734 C C . CYS A 1 500 ? 1.753 -8.120 23.598 1.00 21.95 500 CYS A C 1
ATOM 3736 O O . CYS A 1 500 ? 1.358 -8.356 24.741 1.00 21.95 500 CYS A O 1
ATOM 3738 N N . LEU A 1 501 ? 1.937 -9.068 22.680 1.00 24.77 501 LEU A N 1
ATOM 3739 C CA . LEU A 1 501 ? 2.033 -10.483 23.047 1.00 24.77 501 LEU A CA 1
ATOM 3740 C C . LEU A 1 501 ? 3.226 -10.701 23.979 1.00 24.77 501 LEU A C 1
ATOM 3742 O O . LEU A 1 501 ? 4.257 -10.019 23.763 1.00 24.77 501 LEU A O 1
#

Sequence (501 aa):
MRSWMMAFASILGLVALALPAQAAESWQQAIASGLGKPGMEMPGGVYRVGLPRTDLKVTLDGVAIKPALALGSWLAFQKVGENQVMVMGDLVLTEDEVNPVMACLHEGGVEITALHNHLLRASPSTLYMHVSAHGEPGKLATTLMGALGASRTPFGAETAGGSTLAGAPGPASAGEGPVPARATAPDQALDLDTAAIDQALGRKGKVNGELMTASDPRPFRVVLVWWGDAAERAAAQAETTRLKAIFAALGRQRITAEPAVWSDALTREVRAQLMGMDGVLVWVKPISSPGRNGRGALDELLREVATAGIFVSAHPDVIARMGTKEVLFQTRSLGWGTDTYVYRDLATFEAEFPARVAAGPRVLKRNRGNGGQGVWKAEQAAGTDLIVQEAWGERRVRTMPLDTFVAERAASFAETGTPVDQPFQARHLEGMIRGYLSGDQGVASAISWSAPWRRPKPGRLNRAATPGRMIPGFSACEPCSNRSGCRRWSTYWLSTAIPCL

Radius of gyration: 32.74 Å; chains: 1; bounding box: 106×63×115 Å